Protein 5A7V (pdb70)

Foldseek 3Di:
DDDPDPVPFFFADDDPPDFFDWFFPPPQPPLFFFDQPQWDCAQVVRRIFSFAHFFWFQWAWEDDPQWIKIWIWGFTPCDAADLRTATFTWIWIGNVLRHTDTDSYGQAWAHPDPCNQQAPPHIWARWYWFAAPVQKIKIWTWRHHPPATATFIWIDRHSRDIDTLAGQACPEPNRPCNRPRFGAKAWEWEQDPNHIHGDDAPQWTKIWTGWQATWIWTHHPSGHTYTDADPVRHTDGLGGADFAAQQHRIWGFAYHWYQDPVAIKTKTWGFADPVGYHVLAQHGEIAIKIWGAHNNGRSHTDDIRRHGQGGDDDPQQCQDSQGRGYFGWHYWYCHPQKIKTWGGRRSHGIGITIARVVDGDGGDTRSD/DFADDDPPDFFDWFFDPPQPQQFFADQPQWDCAQVVNHIWSFAHFFWFQWAWEDDPQWIKIWIWGWTPCDDAPLRTATFTWIWIGNVLRHIDTDRYGQAWAHPDPCNQQAPPRIWARWYWFAAPVQKIKIWIWRHHPPATATFIWIDRHSRDIDTLAGQACPPPNRPCNRPRFGAKAWEWEQDPLHIHGDDAPQWTKIWTGKQATWIWTHNPSGHTDTDADPVRHTDGLGGADFAAQQHRIWGFAYHWYQDPVAIKTKTWGFADPVGGHPLAFHGEIAIKIWGAHNNGRSHTDDIRRHGQGGDDDDQQCQDSQGRGYFRWHYWYRHPQKIKTWGGRRRHGIGITIAHPVDHDGGDDRSD

CATH classification: 2.115.10.20

InterPro domains:
  IPR007184 Mannoside phosphorylase [PF04041] (64-371)
  IPR007184 Mannoside phosphorylase [PIRSF016202] (10-377)
  IPR007184 Mannoside phosphorylase [PTHR34106] (38-375)
  IPR023296 Glycosyl hydrolase, five-bladed beta-propeller domain superfamily [G3DSA:2.115.10.20] (22-378)
  IPR023296 Glycosyl hydrolase, five-bladed beta-propeller domain superfamily [SSF75005] (51-372)

Structure (mmCIF, N/CA/C/O backbone):
data_5A7V
#
_entry.id   5A7V
#
_cell.length_a   75.767
_cell.length_b   118.110
_cell.length_c   126.586
_cell.angle_alpha   90.00
_cell.angle_beta   90.00
_cell.angle_gamma   90.00
#
_symmetry.space_group_name_H-M   'P 21 2 21'
#
loop_
_entity.id
_entity.type
_entity.pdbx_description
1 polymer 'PUTATIVE GLYCOSIDASE PH117-RELATED'
2 polymer 'PUTATIVE GLYCOSIDASE PH117-RELATED'
3 non-polymer beta-D-mannopyranose
4 non-polymer alpha-D-mannopyranose
5 non-polymer 'SULFATE ION'
6 water water
#
loop_
_atom_site.group_PDB
_atom_site.id
_atom_site.type_symbol
_atom_site.label_atom_id
_atom_site.label_alt_id
_atom_site.label_comp_id
_atom_site.label_asym_id
_atom_site.label_entity_id
_atom_site.label_seq_id
_atom_site.pdbx_PDB_ins_code
_atom_site.Cartn_x
_atom_site.Cartn_y
_atom_site.Cartn_z
_atom_site.occupancy
_atom_site.B_iso_or_equiv
_atom_site.auth_seq_id
_atom_site.auth_comp_id
_atom_site.auth_asym_id
_atom_site.auth_atom_id
_atom_site.pdbx_PDB_model_num
ATOM 1 N N . UNK A 1 21 ? 11.534 -7.621 62.535 1.00 37.63 17 UNK A N 1
ATOM 2 C CA . UNK A 1 21 ? 12.540 -6.898 63.337 1.00 34.29 17 UNK A CA 1
ATOM 3 C C . UNK A 1 21 ? 13.753 -7.842 63.592 1.00 29.53 17 UNK A C 1
ATOM 4 O O . UNK A 1 21 ? 13.591 -8.969 64.052 1.00 29.49 17 UNK A O 1
ATOM 7 N N . ALA A 1 22 ? 14.960 -7.378 63.284 1.00 23.40 18 ALA A N 1
ATOM 8 C CA . ALA A 1 22 ? 16.166 -8.107 63.647 1.00 20.00 18 ALA A CA 1
ATOM 9 C C . ALA A 1 22 ? 16.296 -8.240 65.163 1.00 16.43 18 ALA A C 1
ATOM 10 O O . ALA A 1 22 ? 15.781 -7.417 65.932 1.00 17.93 18 ALA A O 1
ATOM 12 N N . SER A 1 23 ? 16.982 -9.305 65.577 1.00 16.28 19 SER A N 1
ATOM 13 C CA . SER A 1 23 ? 17.209 -9.605 67.001 1.00 16.20 19 SER A CA 1
ATOM 14 C C . SER A 1 23 ? 18.661 -9.477 67.438 1.00 14.70 19 SER A C 1
ATOM 15 O O . SER A 1 23 ? 18.943 -9.535 68.650 1.00 15.35 19 SER A O 1
ATOM 18 N N . GLY A 1 24 ? 19.585 -9.339 66.486 1.00 13.81 20 GLY A N 1
ATOM 19 C CA . GLY A 1 24 ? 20.999 -9.107 66.817 1.00 14.91 20 GLY A CA 1
ATOM 20 C C . GLY A 1 24 ? 21.677 -10.324 67.408 1.00 13.80 20 GLY A C 1
ATOM 21 O O . GLY A 1 24 ? 22.550 -10.169 68.266 1.00 13.70 20 GLY A O 1
ATOM 22 N N . GLN A 1 25 ? 21.359 -11.522 66.912 1.00 13.19 21 GLN A N 1
ATOM 23 C CA . GLN A 1 25 ? 21.969 -12.758 67.442 1.00 12.68 21 GLN A CA 1
ATOM 24 C C . GLN A 1 25 ? 23.360 -12.967 66.849 1.00 12.28 21 GLN A C 1
ATOM 25 O O . GLN A 1 25 ? 23.518 -12.949 65.629 1.00 12.72 21 GLN A O 1
ATOM 31 N N . PRO A 1 26 ? 24.365 -13.249 67.696 1.00 11.64 22 PRO A N 1
ATOM 32 C CA . PRO A 1 26 ? 25.707 -13.474 67.140 1.00 12.47 22 PRO A CA 1
ATOM 33 C C . PRO A 1 26 ? 25.797 -14.531 66.081 1.00 12.14 22 PRO A C 1
ATOM 34 O O . PRO A 1 26 ? 26.552 -14.396 65.105 1.00 12.89 22 PRO A O 1
ATOM 38 N N . SER A 1 27 ? 25.055 -15.632 66.257 1.00 11.76 23 SER A N 1
ATOM 39 C CA . SER A 1 27 ? 25.212 -16.755 65.331 1.00 13.65 23 SER A CA 1
ATOM 40 C C . SER A 1 27 ? 24.569 -16.480 63.962 1.00 13.61 23 SER A C 1
ATOM 41 O O . SER A 1 27 ? 24.750 -17.267 63.019 1.00 17.49 23 SER A O 1
ATOM 44 N N . ASN A 1 28 ? 23.848 -15.351 63.835 1.00 12.28 24 ASN A N 1
ATOM 45 C CA . ASN A 1 28 ? 23.369 -14.893 62.538 1.00 13.62 24 ASN A CA 1
ATOM 46 C C . ASN A 1 28 ? 24.158 -13.729 61.951 1.00 12.89 24 ASN A C 1
ATOM 47 O O . ASN A 1 28 ? 23.793 -13.202 60.903 1.00 15.02 24 ASN A O 1
ATOM 52 N N . ASP A 1 29 ? 25.293 -13.380 62.572 1.00 11.76 25 ASP A N 1
ATOM 53 C CA . ASP A 1 29 ? 26.036 -12.204 62.161 1.00 11.90 25 ASP A CA 1
ATOM 54 C C . ASP A 1 29 ? 26.854 -12.433 60.866 1.00 11.96 25 ASP A C 1
ATOM 55 O O . ASP A 1 29 ? 26.892 -13.545 60.310 1.00 12.60 25 ASP A O 1
ATOM 60 N N . LYS A 1 30 ? 27.438 -11.356 60.383 1.00 11.33 26 LYS A N 1
ATOM 61 C CA . LYS A 1 30 ? 28.069 -11.341 59.058 1.00 12.23 26 LYS A CA 1
ATOM 62 C C . LYS A 1 30 ? 29.604 -11.435 59.136 1.00 11.57 26 LYS A C 1
ATOM 63 O O . LYS A 1 30 ? 30.315 -10.977 58.238 1.00 11.80 26 LYS A O 1
ATOM 69 N N . LYS A 1 31 ? 30.108 -12.126 60.165 1.00 11.34 27 LYS A N 1
ATOM 70 C CA . LYS A 1 31 ? 31.572 -12.307 60.285 1.00 11.04 27 LYS A CA 1
ATOM 71 C C . LYS A 1 31 ? 32.133 -13.014 59.056 1.00 11.69 27 LYS A C 1
ATOM 72 O O . LYS A 1 31 ? 31.520 -13.893 58.459 1.00 13.26 27 LYS A O 1
ATOM 78 N N . ASN A 1 32 ? 33.375 -12.643 58.738 1.00 10.94 28 ASN A N 1
ATOM 79 C CA . ASN A 1 32 ? 34.145 -13.199 57.619 1.00 11.75 28 ASN A CA 1
ATOM 80 C C . ASN A 1 32 ? 35.497 -13.641 58.166 1.00 11.07 28 ASN A C 1
ATOM 81 O O . ASN A 1 32 ? 36.479 -12.902 58.104 1.00 12.76 28 ASN A O 1
ATOM 86 N N . VAL A 1 33 ? 35.557 -14.856 58.680 1.00 12.51 29 VAL A N 1
ATOM 87 C CA . VAL A 1 33 ? 36.761 -15.333 59.396 1.00 14.26 29 VAL A CA 1
ATOM 88 C C . VAL A 1 33 ? 37.841 -15.748 58.403 1.00 12.79 29 VAL A C 1
ATOM 89 O O . VAL A 1 33 ? 37.549 -16.374 57.395 1.00 14.95 29 VAL A O 1
ATOM 93 N N . LEU A 1 34 ? 39.081 -15.340 58.684 1.00 12.85 30 LEU A N 1
ATOM 94 C CA . LEU A 1 34 ? 40.239 -15.659 57.840 1.00 11.73 30 LEU A CA 1
ATOM 95 C C . LEU A 1 34 ? 40.978 -16.882 58.328 1.00 12.21 30 LEU A C 1
ATOM 96 O O . LEU A 1 34 ? 41.063 -17.101 59.533 1.00 15.49 30 LEU A O 1
ATOM 101 N N . PRO A 1 35 ? 41.555 -17.668 57.399 1.00 12.87 31 PRO A N 1
ATOM 102 C CA . PRO A 1 35 ? 42.503 -18.707 57.868 1.00 12.94 31 PRO A CA 1
ATOM 103 C C . PRO A 1 35 ? 43.776 -18.053 58.445 1.00 12.09 31 PRO A C 1
ATOM 104 O O . PRO A 1 35 ? 44.054 -16.850 58.178 1.00 13.12 31 PRO A O 1
ATOM 108 N N . ASP A 1 36 ? 44.539 -18.851 59.201 1.00 13.91 32 ASP A N 1
ATOM 109 C CA A ASP A 1 36 ? 45.727 -18.350 59.911 0.50 14.64 32 ASP A CA 1
ATOM 110 C CA B ASP A 1 36 ? 45.723 -18.339 59.908 0.50 13.79 32 ASP A CA 1
ATOM 111 C C . ASP A 1 36 ? 46.806 -17.763 58.979 1.00 12.85 32 ASP A C 1
ATOM 112 O O . ASP A 1 36 ? 47.618 -16.935 59.410 1.00 14.62 32 ASP A O 1
ATOM 121 N N . TRP A 1 37 ? 46.842 -18.226 57.733 1.00 11.22 33 TRP A N 1
ATOM 122 C CA . TRP A 1 37 ? 47.903 -17.835 56.764 1.00 10.89 33 TRP A CA 1
ATOM 123 C C . TRP A 1 37 ? 47.649 -16.522 56.043 1.00 10.21 33 TRP A C 1
ATOM 124 O O . TRP A 1 37 ? 48.522 -15.974 55.396 1.00 11.43 33 TRP A O 1
ATOM 135 N N . ALA A 1 38 ? 46.388 -16.041 56.116 1.00 10.15 34 ALA A N 1
ATOM 136 C CA . ALA A 1 38 ? 45.969 -14.895 55.321 1.00 9.94 34 ALA A CA 1
ATOM 137 C C . ALA A 1 38 ? 46.233 -13.549 55.999 1.00 9.30 34 ALA A C 1
ATOM 138 O O . ALA A 1 38 ? 46.131 -13.400 57.209 1.00 11.40 34 ALA A O 1
ATOM 140 N N . PHE A 1 39 ? 46.582 -12.576 55.185 1.00 8.80 35 PHE A N 1
ATOM 141 C CA . PHE A 1 39 ? 46.752 -11.194 55.678 1.00 9.21 35 PHE A CA 1
ATOM 142 C C . PHE A 1 39 ? 45.403 -10.536 55.957 1.00 9.74 35 PHE A C 1
ATOM 143 O O . PHE A 1 39 ? 44.474 -10.659 55.178 1.00 11.29 35 PHE A O 1
ATOM 151 N N . GLY A 1 40 ? 45.350 -9.756 57.046 1.00 9.76 36 GLY A N 1
ATOM 152 C CA . GLY A 1 40 ? 44.160 -8.962 57.326 1.00 9.84 36 GLY A CA 1
ATOM 153 C C . GLY A 1 40 ? 43.614 -9.150 58.710 1.00 10.43 36 GLY A C 1
ATOM 154 O O . GLY A 1 40 ? 44.119 -9.959 59.490 1.00 11.75 36 GLY A O 1
ATOM 155 N N . GLY A 1 41 ? 42.536 -8.425 59.037 1.00 10.42 37 GLY A N 1
ATOM 156 C CA . GLY A 1 41 ? 41.881 -7.488 58.119 1.00 9.94 37 GLY A CA 1
ATOM 157 C C . GLY A 1 41 ? 42.619 -6.169 57.909 1.00 9.07 37 GLY A C 1
ATOM 158 O O . GLY A 1 41 ? 43.470 -5.800 58.733 1.00 11.50 37 GLY A O 1
ATOM 159 N N . PHE A 1 42 ? 42.316 -5.518 56.783 1.00 9.84 38 PHE A N 1
ATOM 160 C CA . PHE A 1 42 ? 42.830 -4.195 56.450 1.00 9.82 38 PHE A CA 1
ATOM 161 C C . PHE A 1 42 ? 41.760 -3.148 56.736 1.00 10.60 38 PHE A C 1
ATOM 162 O O . PHE A 1 42 ? 40.721 -3.112 56.045 1.00 12.92 38 PHE A O 1
ATOM 170 N N . GLU A 1 43 ? 42.027 -2.271 57.707 1.00 10.88 39 GLU A N 1
ATOM 171 C CA . GLU A 1 43 ? 41.057 -1.295 58.138 1.00 12.63 39 GLU A CA 1
ATOM 172 C C . GLU A 1 43 ? 41.320 0.041 57.446 1.00 12.31 39 GLU A C 1
ATOM 173 O O . GLU A 1 43 ? 42.438 0.564 57.461 1.00 12.60 39 GLU A O 1
ATOM 179 N N . ARG A 1 44 ? 40.276 0.627 56.862 1.00 12.46 40 ARG A N 1
ATOM 180 C CA . ARG A 1 44 ? 40.339 1.949 56.254 1.00 12.20 40 ARG A CA 1
ATOM 181 C C . ARG A 1 44 ? 40.412 2.987 57.380 1.00 14.00 40 ARG A C 1
ATOM 182 O O . ARG A 1 44 ? 39.551 2.989 58.276 1.00 17.96 40 ARG A O 1
ATOM 190 N N . PRO A 1 45 ? 41.387 3.883 57.346 1.00 17.53 41 PRO A N 1
ATOM 191 C CA . PRO A 1 45 ? 41.412 4.845 58.466 1.00 19.03 41 PRO A CA 1
ATOM 192 C C . PRO A 1 45 ? 40.264 5.846 58.367 1.00 17.81 41 PRO A C 1
ATOM 193 O O . PRO A 1 45 ? 39.940 6.294 57.306 1.00 18.39 41 PRO A O 1
ATOM 197 N N . GLN A 1 46 ? 39.687 6.158 59.510 1.00 20.30 42 GLN A N 1
ATOM 198 C CA . GLN A 1 46 ? 38.471 6.950 59.587 1.00 24.76 42 GLN A CA 1
ATOM 199 C C . GLN A 1 46 ? 38.678 8.242 58.841 1.00 25.44 42 GLN A C 1
ATOM 200 O O . GLN A 1 46 ? 39.626 8.960 59.111 1.00 27.34 42 GLN A O 1
ATOM 206 N N . GLY A 1 47 ? 37.826 8.474 57.846 1.00 31.22 43 GLY A N 1
ATOM 207 C CA . GLY A 1 47 ? 37.867 9.772 57.203 1.00 29.42 43 GLY A CA 1
ATOM 208 C C . GLY A 1 47 ? 38.937 10.008 56.173 1.00 34.24 43 GLY A C 1
ATOM 209 O O . GLY A 1 47 ? 38.914 11.040 55.537 1.00 47.73 43 GLY A O 1
ATOM 210 N N . ALA A 1 48 ? 39.872 9.075 56.007 1.00 29.53 44 ALA A N 1
ATOM 211 C CA . ALA A 1 48 ? 41.065 9.285 55.181 1.00 31.18 44 ALA A CA 1
ATOM 212 C C . ALA A 1 48 ? 40.742 9.171 53.690 1.00 21.08 44 ALA A C 1
ATOM 213 O O . ALA A 1 48 ? 41.189 9.961 52.855 1.00 24.04 44 ALA A O 1
ATOM 215 N N . ASN A 1 49 ? 39.994 8.142 53.339 1.00 14.60 45 ASN A N 1
ATOM 216 C CA . ASN A 1 49 ? 39.841 7.836 51.935 1.00 12.72 45 ASN A CA 1
ATOM 217 C C . ASN A 1 49 ? 38.819 8.713 51.246 1.00 12.83 45 ASN A C 1
ATOM 218 O O . ASN A 1 49 ? 37.820 9.094 51.896 1.00 14.80 45 ASN A O 1
ATOM 223 N N . PRO A 1 50 ? 38.988 8.956 49.947 1.00 13.83 46 PRO A N 1
ATOM 224 C CA . PRO A 1 50 ? 40.145 8.557 49.136 1.00 14.29 46 PRO A CA 1
ATOM 225 C C . PRO A 1 50 ? 41.397 9.390 49.427 1.00 13.81 46 PRO A C 1
ATOM 226 O O . PRO A 1 50 ? 41.300 10.589 49.715 1.00 15.27 46 PRO A O 1
ATOM 230 N N . VAL A 1 51 ? 42.560 8.753 49.354 1.00 12.58 47 VAL A N 1
ATOM 231 C CA . VAL A 1 51 ? 43.795 9.453 49.671 1.00 13.68 47 VAL A CA 1
ATOM 232 C C . VAL A 1 51 ? 44.350 10.197 48.482 1.00 13.33 47 VAL A C 1
ATOM 233 O O . VAL A 1 51 ? 45.110 11.136 48.709 1.00 15.82 47 VAL A O 1
ATOM 237 N N . ILE A 1 52 ? 44.058 9.778 47.247 1.00 12.66 48 ILE A N 1
ATOM 238 C CA . ILE A 1 52 ? 44.470 10.481 46.030 1.00 12.86 48 ILE A CA 1
ATOM 239 C C . ILE A 1 52 ? 43.253 10.586 45.100 1.00 11.85 48 ILE A C 1
ATOM 240 O O . ILE A 1 52 ? 42.661 9.567 44.761 1.00 12.41 48 ILE A O 1
ATOM 245 N N . SER A 1 53 ? 42.918 11.824 44.715 1.00 12.02 49 SER A N 1
ATOM 246 C CA . SER A 1 53 ? 41.827 12.129 43.819 1.00 12.39 49 SER A CA 1
ATOM 247 C C . SER A 1 53 ? 42.344 12.983 42.645 1.00 12.18 49 SER A C 1
ATOM 248 O O . SER A 1 53 ? 43.400 13.641 42.776 1.00 12.87 49 SER A O 1
ATOM 251 N N . PRO A 1 54 ? 41.597 13.040 41.544 1.00 12.19 50 PRO A N 1
ATOM 252 C CA . PRO A 1 54 ? 41.986 13.886 40.428 1.00 12.62 50 PRO A CA 1
ATOM 253 C C . PRO A 1 54 ? 42.169 15.356 40.785 1.00 12.76 50 PRO A C 1
ATOM 254 O O . PRO A 1 54 ? 41.536 15.872 41.735 1.00 15.25 50 PRO A O 1
ATOM 258 N N . ILE A 1 55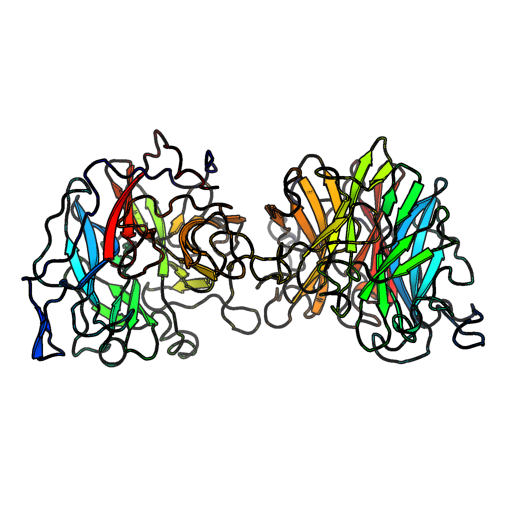 ? 43.060 16.008 40.054 1.00 13.88 51 ILE A N 1
ATOM 259 C CA . ILE A 1 55 ? 43.269 17.464 40.178 1.00 14.51 51 ILE A CA 1
ATOM 260 C C . ILE A 1 55 ? 43.140 18.014 38.770 1.00 14.92 51 ILE A C 1
ATOM 261 O O . ILE A 1 55 ? 43.762 17.559 37.830 1.00 15.11 51 ILE A O 1
ATOM 266 N N . GLU A 1 56 ? 42.307 19.041 38.677 1.00 17.02 52 GLU A N 1
ATOM 267 C CA A GLU A 1 56 ? 41.946 19.605 37.367 0.25 17.66 52 GLU A CA 1
ATOM 268 C CA B GLU A 1 56 ? 41.892 19.696 37.460 0.25 18.51 52 GLU A CA 1
ATOM 269 C CA C GLU A 1 56 ? 41.906 19.658 37.429 0.50 18.95 52 GLU A CA 1
ATOM 270 C C . GLU A 1 56 ? 43.010 20.511 36.772 1.00 18.95 52 GLU A C 1
ATOM 271 O O . GLU A 1 56 ? 43.207 20.463 35.549 1.00 21.81 52 GLU A O 1
ATOM 287 N N . ASN A 1 57 ? 43.732 21.273 37.594 1.00 17.60 53 ASN A N 1
ATOM 288 C CA . ASN A 1 57 ? 44.592 22.371 37.125 1.00 20.63 53 ASN A CA 1
ATOM 289 C C . ASN A 1 57 ? 46.044 22.036 36.840 1.00 20.14 53 ASN A C 1
ATOM 290 O O . ASN A 1 57 ? 46.755 22.891 36.339 1.00 21.49 53 ASN A O 1
ATOM 295 N N . THR A 1 58 ? 46.465 20.827 37.208 1.00 20.32 54 THR A N 1
ATOM 296 C CA . THR A 1 58 ? 47.864 20.479 37.030 1.00 16.26 54 THR A CA 1
ATOM 297 C C . THR A 1 58 ? 48.098 20.029 35.587 1.00 16.34 54 THR A C 1
ATOM 298 O O . THR A 1 58 ? 47.497 19.068 35.091 1.00 21.57 54 THR A O 1
ATOM 302 N N . LYS A 1 59 ? 48.983 20.703 34.900 1.00 17.95 55 LYS A N 1
ATOM 303 C CA . LYS A 1 59 ? 49.234 20.416 33.497 1.00 16.60 55 LYS A CA 1
ATOM 304 C C . LYS A 1 59 ? 50.650 19.836 33.340 1.00 16.59 55 LYS A C 1
ATOM 305 O O . LYS A 1 59 ? 51.533 20.078 34.162 1.00 21.98 55 LYS A O 1
ATOM 311 N N . PHE A 1 60 ? 50.814 19.107 32.255 1.00 15.01 56 PHE A N 1
ATOM 312 C CA . PHE A 1 60 ? 52.047 18.435 31.853 1.00 17.06 56 PHE A CA 1
ATOM 313 C C . PHE A 1 60 ? 52.251 18.696 30.389 1.00 15.70 56 PHE A C 1
ATOM 314 O O . PHE A 1 60 ? 51.321 18.484 29.614 1.00 15.81 56 PHE A O 1
ATOM 322 N N . TYR A 1 61 ? 53.478 19.065 29.969 1.00 14.25 57 TYR A N 1
ATOM 323 C CA . TYR A 1 61 ? 53.778 19.113 28.531 1.00 13.35 57 TYR A CA 1
ATOM 324 C C . TYR A 1 61 ? 54.043 17.695 28.052 1.00 13.35 57 TYR A C 1
ATOM 325 O O . TYR A 1 61 ? 55.087 17.100 28.370 1.00 13.58 57 TYR A O 1
ATOM 334 N N . CYS A 1 62 ? 53.107 17.130 27.317 1.00 12.38 58 CYS A N 1
ATOM 335 C CA . CYS A 1 62 ? 53.184 15.747 26.899 1.00 12.32 58 CYS A CA 1
ATOM 336 C C . CYS A 1 62 ? 54.157 15.703 25.715 1.00 12.91 58 CYS A C 1
ATOM 337 O O . CYS A 1 62 ? 53.950 16.354 24.680 1.00 14.53 58 CYS A O 1
ATOM 340 N N . PRO A 1 63 ? 55.222 14.878 25.831 1.00 12.73 59 PRO A N 1
ATOM 341 C CA . PRO A 1 63 ? 56.191 14.827 24.733 1.00 13.55 59 PRO A CA 1
ATOM 342 C C . PRO A 1 63 ? 55.692 14.122 23.495 1.00 15.28 59 PRO A C 1
ATOM 343 O O . PRO A 1 63 ? 56.310 14.255 22.435 1.00 17.35 59 PRO A O 1
ATOM 347 N N . MET A 1 64 ? 54.579 13.379 23.624 1.00 16.10 60 MET A N 1
ATOM 348 C CA . MET A 1 64 ? 53.905 12.829 22.449 1.00 18.99 60 MET A CA 1
ATOM 349 C C . MET A 1 64 ? 53.010 13.797 21.723 1.00 20.49 60 MET A C 1
ATOM 350 O O . MET A 1 64 ? 53.090 13.909 20.491 1.00 29.48 60 MET A O 1
ATOM 355 N N . THR A 1 65 ? 52.197 14.501 22.494 1.00 20.10 61 THR A N 1
ATOM 356 C CA . THR A 1 65 ? 51.189 15.437 22.004 1.00 22.02 61 THR A CA 1
ATOM 357 C C . THR A 1 65 ? 51.838 16.783 21.557 1.00 19.98 61 THR A C 1
ATOM 358 O O . THR A 1 65 ? 51.268 17.507 20.733 1.00 20.88 61 THR A O 1
ATOM 362 N N . GLN A 1 66 ? 52.951 17.130 22.225 1.00 18.35 62 GLN A N 1
ATOM 363 C CA . GLN A 1 66 ? 53.589 18.454 22.090 1.00 18.53 62 GLN A CA 1
ATOM 364 C C . GLN A 1 66 ? 52.677 19.581 22.524 1.00 19.40 62 GLN A C 1
ATOM 365 O O . GLN A 1 66 ? 52.601 20.603 21.899 1.00 21.68 62 GLN A O 1
ATOM 371 N N . ASP A 1 67 ? 51.977 19.368 23.624 1.00 20.44 63 ASP A N 1
ATOM 372 C CA A ASP A 1 67 ? 51.152 20.438 24.233 0.50 19.95 63 ASP A CA 1
ATOM 373 C CA B ASP A 1 67 ? 51.211 20.440 24.238 0.50 21.28 63 ASP A CA 1
ATOM 374 C C . ASP A 1 67 ? 50.830 20.023 25.644 1.00 18.23 63 ASP A C 1
ATOM 375 O O . ASP A 1 67 ? 51.090 18.867 26.060 1.00 16.85 63 ASP A O 1
ATOM 384 N N . TYR A 1 68 ? 50.302 20.970 26.385 1.00 18.85 64 TYR A N 1
ATOM 385 C CA . TYR A 1 68 ? 49.961 20.777 27.765 1.00 18.55 64 TYR A CA 1
ATOM 386 C C . TYR A 1 68 ? 48.652 20.009 27.877 1.00 16.91 64 TYR A C 1
ATOM 387 O O . TYR A 1 68 ? 47.654 20.350 27.217 1.00 23.81 64 TYR A O 1
ATOM 396 N N . VAL A 1 69 ? 48.680 18.990 28.725 1.00 15.26 65 VAL A N 1
ATOM 397 C CA . VAL A 1 69 ? 47.507 18.178 29.022 1.00 16.21 65 VAL A CA 1
ATOM 398 C C . VAL A 1 69 ? 47.262 18.161 30.520 1.00 14.30 65 VAL A C 1
ATOM 399 O O . VAL A 1 69 ? 48.210 18.151 31.312 1.00 14.89 65 VAL A O 1
ATOM 403 N N . ALA A 1 70 ? 45.971 18.140 30.909 1.00 14.72 66 ALA A N 1
ATOM 404 C CA . ALA A 1 70 ? 45.592 18.004 32.308 1.00 13.36 66 ALA A CA 1
ATOM 405 C C . ALA A 1 70 ? 45.621 16.497 32.658 1.00 12.99 66 ALA A C 1
ATOM 406 O O . ALA A 1 70 ? 44.609 15.765 32.620 1.00 14.29 66 ALA A O 1
ATOM 408 N N . TRP A 1 71 ? 46.844 16.043 32.939 1.00 12.73 67 TRP A N 1
ATOM 409 C CA . TRP A 1 71 ? 47.175 14.622 32.981 1.00 11.22 67 TRP A CA 1
ATOM 410 C C . TRP A 1 71 ? 46.531 13.808 34.089 1.00 11.24 67 TRP A C 1
ATOM 411 O O . TRP A 1 71 ? 46.523 12.573 34.009 1.00 12.37 67 TRP A O 1
ATOM 422 N N . GLU A 1 72 ? 46.024 14.467 35.125 1.00 12.52 68 GLU A N 1
ATOM 423 C CA . GLU A 1 72 ? 45.368 13.755 36.242 1.00 11.97 68 GLU A CA 1
ATOM 424 C C . GLU A 1 72 ? 43.984 14.315 36.564 1.00 11.29 68 GLU A C 1
ATOM 425 O O . GLU A 1 72 ? 43.517 14.243 37.712 1.00 12.37 68 GLU A O 1
ATOM 431 N N . SER A 1 73 ? 43.346 14.836 35.521 1.00 12.62 69 SER A N 1
ATOM 432 C CA . SER A 1 73 ? 42.113 15.543 35.702 1.00 12.76 69 SER A CA 1
ATOM 433 C C . SER A 1 73 ? 40.883 14.639 35.694 1.00 12.86 69 SER A C 1
ATOM 434 O O . SER A 1 73 ? 39.818 15.064 36.185 1.00 14.18 69 SER A O 1
ATOM 437 N N . ASN A 1 74 ? 40.990 13.432 35.154 1.00 12.00 70 ASN A N 1
ATOM 438 C CA . ASN A 1 74 ? 39.800 12.568 35.020 1.00 12.07 70 ASN A CA 1
ATOM 439 C C . ASN A 1 74 ? 39.665 11.596 36.182 1.00 12.46 70 ASN A C 1
ATOM 440 O O . ASN A 1 74 ? 38.668 11.587 36.873 1.00 13.50 70 ASN A O 1
ATOM 445 N N . ASP A 1 75 ? 40.721 10.794 36.428 1.00 12.38 71 ASP A N 1
ATOM 446 C CA . ASP A 1 75 ? 40.659 9.671 37.346 1.00 11.09 71 ASP A CA 1
ATOM 447 C C . ASP A 1 75 ? 42.079 9.352 37.813 1.00 10.52 71 ASP A C 1
ATOM 448 O O . ASP A 1 75 ? 43.013 9.452 37.015 1.00 12.34 71 ASP A O 1
ATOM 453 N N . THR A 1 76 ? 42.225 9.021 39.098 1.00 9.95 72 THR A N 1
ATOM 454 C CA . THR A 1 76 ? 43.529 8.662 39.669 1.00 9.92 72 THR A CA 1
ATOM 455 C C . THR A 1 76 ? 43.316 7.371 40.476 1.00 10.33 72 THR A C 1
ATOM 456 O O . THR A 1 76 ? 42.537 7.356 41.446 1.00 10.59 72 THR A O 1
ATOM 460 N N . PHE A 1 77 ? 43.950 6.263 40.088 1.00 9.14 73 PHE A N 1
ATOM 461 C CA . PHE A 1 77 ? 43.542 4.942 40.594 1.00 9.51 73 PHE A CA 1
ATOM 462 C C . PHE A 1 77 ? 44.723 3.973 40.502 1.00 9.13 73 PHE A C 1
ATOM 463 O O . PHE A 1 77 ? 45.878 4.406 40.483 1.00 10.18 73 PHE A O 1
ATOM 471 N N . ASN A 1 78 ? 44.430 2.682 40.568 1.00 9.15 74 ASN A N 1
ATOM 472 C CA . ASN A 1 78 ? 45.347 1.535 40.361 1.00 8.94 74 ASN A CA 1
ATOM 473 C C . ASN A 1 78 ? 46.830 1.852 40.580 1.00 8.33 74 ASN A C 1
ATOM 474 O O . ASN A 1 78 ? 47.555 2.082 39.612 1.00 10.39 74 ASN A O 1
ATOM 479 N N . PRO A 1 79 ? 47.206 1.860 41.866 1.00 8.83 75 PRO A N 1
ATOM 480 C CA . PRO A 1 79 ? 48.528 2.373 42.257 1.00 9.64 75 PRO A CA 1
ATOM 481 C C . PRO A 1 79 ? 49.544 1.293 42.578 1.00 9.53 75 PRO A C 1
ATOM 482 O O . PRO A 1 79 ? 49.208 0.210 43.066 1.00 10.80 75 PRO A O 1
ATOM 486 N N . ALA A 1 80 ? 50.829 1.602 42.333 1.00 9.59 76 ALA A N 1
ATOM 487 C CA . ALA A 1 80 ? 51.944 0.855 42.937 1.00 8.40 76 ALA A CA 1
ATOM 488 C C . ALA A 1 80 ? 52.310 1.541 44.242 1.00 9.56 76 ALA A C 1
ATOM 489 O O . ALA A 1 80 ? 52.070 2.741 44.408 1.00 10.23 76 ALA A O 1
ATOM 491 N N . ALA A 1 81 ? 52.973 0.807 45.134 1.00 9.21 77 ALA A N 1
ATOM 492 C CA . ALA A 1 81 ? 53.440 1.366 46.380 1.00 9.69 77 ALA A CA 1
ATOM 493 C C . ALA A 1 81 ? 54.730 0.695 46.763 1.00 10.21 77 ALA A C 1
ATOM 494 O O . ALA A 1 81 ? 54.899 -0.500 46.574 1.00 10.81 77 ALA A O 1
ATOM 496 N N . THR A 1 82 ? 55.635 1.481 47.334 1.00 9.83 78 THR A N 1
ATOM 497 C CA . THR A 1 82 ? 56.930 0.957 47.802 1.00 10.24 78 THR A CA 1
ATOM 498 C C . THR A 1 82 ? 57.462 1.806 48.945 1.00 10.84 78 THR A C 1
ATOM 499 O O . THR A 1 82 ? 56.876 2.813 49.317 1.00 12.69 78 THR A O 1
ATOM 503 N N . LEU A 1 83 ? 58.644 1.412 49.430 1.00 11.63 79 LEU A N 1
ATOM 504 C CA . LEU A 1 83 ? 59.409 2.126 50.448 1.00 12.43 79 LEU A CA 1
ATOM 505 C C . LEU A 1 83 ? 60.625 2.750 49.782 1.00 13.22 79 LEU A C 1
ATOM 506 O O . LEU A 1 83 ? 61.358 2.058 49.058 1.00 13.61 79 LEU A O 1
ATOM 511 N N . HIS A 1 84 ? 60.847 4.034 50.063 1.00 13.79 80 HIS A N 1
ATOM 512 C CA . HIS A 1 84 ? 62.064 4.715 49.576 1.00 15.13 80 HIS A CA 1
ATOM 513 C C . HIS A 1 84 ? 62.456 5.806 50.544 1.00 16.13 80 HIS A C 1
ATOM 514 O O . HIS A 1 84 ? 61.650 6.646 50.928 1.00 15.43 80 HIS A O 1
ATOM 521 N N . ASP A 1 85 ? 63.724 5.761 50.943 1.00 18.50 81 ASP A N 1
ATOM 522 C CA . ASP A 1 85 ? 64.304 6.802 51.812 1.00 21.27 81 ASP A CA 1
ATOM 523 C C . ASP A 1 85 ? 63.396 7.041 53.067 1.00 18.05 81 ASP A C 1
ATOM 524 O O . ASP A 1 85 ? 63.152 8.174 53.493 1.00 19.51 81 ASP A O 1
ATOM 529 N N . GLY A 1 86 ? 62.882 5.948 53.636 1.00 16.14 82 GLY A N 1
ATOM 530 C CA . GLY A 1 86 ? 62.180 6.047 54.908 1.00 16.37 82 GLY A CA 1
ATOM 531 C C . GLY A 1 86 ? 60.710 6.485 54.779 1.00 16.43 82 GLY A C 1
ATOM 532 O O . GLY A 1 86 ? 60.087 6.750 55.821 1.00 18.18 82 GLY A O 1
ATOM 533 N N . LYS A 1 87 ? 60.203 6.607 53.553 1.00 14.77 83 LYS A N 1
ATOM 534 C CA . LYS A 1 87 ? 58.823 7.019 53.315 1.00 15.14 83 LYS A CA 1
ATOM 535 C C . LYS A 1 87 ? 58.102 6.027 52.431 1.00 13.85 83 LYS A C 1
ATOM 536 O O . LYS A 1 87 ? 58.716 5.293 51.644 1.00 13.88 83 LYS A O 1
ATOM 542 N N . ILE A 1 88 ? 56.764 6.061 52.515 1.00 13.59 84 ILE A N 1
ATOM 543 C CA . ILE A 1 88 ? 55.926 5.369 51.539 1.00 12.13 84 ILE A CA 1
ATOM 544 C C . ILE A 1 88 ? 55.856 6.227 50.284 1.00 12.09 84 ILE A C 1
ATOM 545 O O . ILE A 1 88 ? 55.614 7.435 50.372 1.00 13.70 84 ILE A O 1
ATOM 550 N N . VAL A 1 89 ? 56.076 5.596 49.135 1.00 11.29 85 VAL A N 1
ATOM 551 C CA . VAL A 1 89 ? 55.963 6.218 47.833 1.00 12.44 85 VAL A CA 1
ATOM 552 C C . VAL A 1 89 ? 54.893 5.476 47.043 1.00 11.84 85 VAL A C 1
ATOM 553 O O . VAL A 1 89 ? 54.937 4.242 46.932 1.00 11.91 85 VAL A O 1
ATOM 557 N N . VAL A 1 90 ? 53.959 6.237 46.482 1.00 11.03 86 VAL A N 1
ATOM 558 C CA . VAL A 1 90 ? 52.933 5.700 45.624 1.00 10.44 86 VAL A CA 1
ATOM 559 C C . VAL A 1 90 ? 53.117 6.255 44.211 1.00 10.69 86 VAL A C 1
ATOM 560 O O . VAL A 1 90 ? 53.309 7.481 44.023 1.00 12.29 86 VAL A O 1
ATOM 564 N N . LEU A 1 91 ? 53.036 5.368 43.219 1.00 9.85 87 LEU A N 1
ATOM 565 C CA . LEU A 1 91 ? 52.924 5.744 41.801 1.00 10.67 87 LEU A CA 1
ATOM 566 C C . LEU A 1 91 ? 51.503 5.391 41.359 1.00 9.62 87 LEU A C 1
ATOM 567 O O . LEU A 1 91 ? 51.149 4.221 41.314 1.00 10.72 87 LEU A O 1
ATOM 572 N N . TYR A 1 92 ? 50.720 6.423 41.098 1.00 10.08 88 TYR A N 1
ATOM 573 C CA . TYR A 1 92 ? 49.285 6.247 40.816 1.00 10.04 88 TYR A CA 1
ATOM 574 C C . TYR A 1 92 ? 48.998 6.356 39.325 1.00 9.43 88 TYR A C 1
ATOM 575 O O . TYR A 1 92 ? 49.555 7.208 38.614 1.00 10.78 88 TYR A O 1
ATOM 584 N N . ARG A 1 93 ? 48.091 5.498 38.840 1.00 9.05 89 ARG A N 1
ATOM 585 C CA . ARG A 1 93 ? 47.615 5.600 37.464 1.00 9.30 89 ARG A CA 1
ATOM 586 C C . ARG A 1 93 ? 46.737 6.852 37.340 1.00 8.93 89 ARG A C 1
ATOM 587 O O . ARG A 1 93 ? 45.722 6.929 38.013 1.00 11.63 89 ARG A O 1
ATOM 595 N N . ALA A 1 94 ? 47.060 7.739 36.427 1.00 9.89 90 ALA A N 1
ATOM 596 C CA . ALA A 1 94 ? 46.326 8.966 36.210 1.00 9.70 90 ALA A CA 1
ATOM 597 C C . ALA A 1 94 ? 45.896 9.046 34.773 1.00 9.88 90 ALA A C 1
ATOM 598 O O . ALA A 1 94 ? 46.659 8.757 33.842 1.00 11.26 90 ALA A O 1
ATOM 600 N N . GLU A 1 95 ? 44.616 9.405 34.569 1.00 10.24 91 GLU A N 1
ATOM 601 C CA . GLU A 1 95 ? 44.044 9.568 33.240 1.00 10.61 91 GLU A CA 1
ATOM 602 C C . GLU A 1 95 ? 43.622 11.005 32.970 1.00 11.58 91 GLU A C 1
ATOM 603 O O . GLU A 1 95 ? 43.078 11.683 33.873 1.00 12.37 91 GLU A O 1
ATOM 609 N N . ASP A 1 96 ? 43.909 11.433 31.732 1.00 11.75 92 ASP A N 1
ATOM 610 C CA . ASP A 1 96 ? 43.500 12.740 31.187 1.00 13.25 92 ASP A CA 1
ATOM 611 C C . ASP A 1 96 ? 42.102 12.642 30.556 1.00 15.00 92 ASP A C 1
ATOM 612 O O . ASP A 1 96 ? 41.416 11.604 30.710 1.00 13.83 92 ASP A O 1
ATOM 617 N N . LYS A 1 97 ? 41.692 13.701 29.864 1.00 15.99 93 LYS A N 1
ATOM 618 C CA . LYS A 1 97 ? 40.348 13.774 29.246 1.00 15.82 93 LYS A CA 1
ATOM 619 C C . LYS A 1 97 ? 40.410 13.607 27.708 1.00 17.96 93 LYS A C 1
ATOM 620 O O . LYS A 1 97 ? 39.548 14.131 26.965 1.00 19.73 93 LYS A O 1
ATOM 626 N N . SER A 1 98 ? 41.388 12.788 27.266 1.00 16.24 94 SER A N 1
ATOM 627 C CA . SER A 1 98 ? 41.602 12.604 25.832 1.00 15.90 94 SER A CA 1
ATOM 628 C C . SER A 1 98 ? 40.662 11.613 25.166 1.00 16.73 94 SER A C 1
ATOM 629 O O . SER A 1 98 ? 40.683 11.448 23.918 1.00 20.72 94 SER A O 1
ATOM 632 N N . GLY A 1 99 ? 39.804 10.987 25.976 1.00 15.21 95 GLY A N 1
ATOM 633 C CA . GLY A 1 99 ? 38.734 10.156 25.429 1.00 16.14 95 GLY A CA 1
ATOM 634 C C . GLY A 1 99 ? 37.730 9.856 26.519 1.00 16.67 95 GLY A C 1
ATOM 635 O O . GLY A 1 99 ? 37.943 10.200 27.659 1.00 16.07 95 GLY A O 1
ATOM 636 N N . VAL A 1 100 ? 36.616 9.248 26.139 1.00 15.70 96 VAL A N 1
ATOM 637 C CA . VAL A 1 100 ? 35.489 9.021 27.087 1.00 15.70 96 VAL A CA 1
ATOM 638 C C . VAL A 1 100 ? 35.451 7.638 27.792 1.00 15.48 96 VAL A C 1
ATOM 639 O O . VAL A 1 100 ? 35.427 7.530 29.044 1.00 18.03 96 VAL A O 1
ATOM 643 N N . GLY A 1 101 ? 35.412 6.612 26.988 1.00 16.30 97 GLY A N 1
ATOM 644 C CA . GLY A 1 101 ? 35.251 5.257 27.523 1.00 14.98 97 GLY A CA 1
ATOM 645 C C . GLY A 1 101 ? 36.448 4.690 28.258 1.00 12.21 97 GLY A C 1
ATOM 646 O O . GLY A 1 101 ? 37.577 5.230 28.271 1.00 13.43 97 GLY A O 1
ATOM 647 N N . ILE A 1 102 ? 36.218 3.555 28.884 1.00 13.12 98 ILE A N 1
ATOM 648 C CA . ILE A 1 102 ? 37.254 2.836 29.616 1.00 13.17 98 ILE A CA 1
ATOM 649 C C . ILE A 1 102 ? 38.334 2.399 28.641 1.00 12.01 98 ILE A C 1
ATOM 650 O O . ILE A 1 102 ? 38.073 1.842 27.584 1.00 14.49 98 ILE A O 1
ATOM 655 N N . GLY A 1 103 ? 39.595 2.746 28.979 1.00 11.29 99 GLY A N 1
ATOM 656 C CA . GLY A 1 103 ? 40.715 2.472 28.105 1.00 11.88 99 GLY A CA 1
ATOM 657 C C . GLY A 1 103 ? 40.910 3.418 26.938 1.00 11.78 99 GLY A C 1
ATOM 658 O O . GLY A 1 103 ? 41.787 3.201 26.081 1.00 12.96 99 GLY A O 1
ATOM 659 N N . HIS A 1 104 ? 40.107 4.489 26.878 1.00 11.24 100 HIS A N 1
ATOM 660 C CA . HIS A 1 104 ? 40.176 5.454 25.785 1.00 12.48 100 HIS A CA 1
ATOM 661 C C . HIS A 1 104 ? 40.870 6.742 26.150 1.00 13.38 100 HIS A C 1
ATOM 662 O O . HIS A 1 104 ? 40.874 7.679 25.340 1.00 15.55 100 HIS A O 1
ATOM 669 N N . ARG A 1 105 ? 41.472 6.804 27.338 1.00 11.90 101 ARG A N 1
ATOM 670 C CA . ARG A 1 105 ? 42.264 7.973 27.735 1.00 12.90 101 ARG A CA 1
ATOM 671 C C . ARG A 1 105 ? 43.753 7.633 27.585 1.00 12.71 101 ARG A C 1
ATOM 672 O O . ARG A 1 105 ? 44.109 6.565 27.066 1.00 14.66 101 ARG A O 1
ATOM 680 N N . THR A 1 106 ? 44.613 8.528 28.028 1.00 12.49 102 THR A N 1
ATOM 681 C CA . THR A 1 106 ? 46.058 8.195 28.142 1.00 11.06 102 THR A CA 1
ATOM 682 C C . THR A 1 106 ? 46.393 8.116 29.635 1.00 10.77 102 THR A C 1
ATOM 683 O O . THR A 1 106 ? 46.091 9.066 30.411 1.00 11.89 102 THR A O 1
ATOM 687 N N . SER A 1 107 ? 47.004 6.999 30.038 1.00 9.62 103 SER A N 1
ATOM 688 C CA . SER A 1 107 ? 47.446 6.779 31.401 1.00 9.93 103 SER A CA 1
ATOM 689 C C . SER A 1 107 ? 48.933 7.163 31.547 1.00 9.45 103 SER A C 1
ATOM 690 O O . SER A 1 107 ? 49.785 6.786 30.728 1.00 11.22 103 SER A O 1
ATOM 693 N N . ARG A 1 108 ? 49.203 7.875 32.620 1.00 9.73 104 ARG A N 1
ATOM 694 C CA . ARG A 1 108 ? 50.549 8.299 33.013 1.00 9.68 104 ARG A CA 1
ATOM 695 C C . ARG A 1 108 ? 50.627 8.125 34.528 1.00 9.86 104 ARG A C 1
ATOM 696 O O . ARG A 1 108 ? 49.611 8.207 35.222 1.00 11.81 104 ARG A O 1
ATOM 704 N N . LEU A 1 109 ? 51.839 7.904 35.071 1.00 9.47 105 LEU A N 1
ATOM 705 C CA . LEU A 1 109 ? 51.972 7.645 36.489 1.00 9.22 105 LEU A CA 1
ATOM 706 C C . LEU A 1 109 ? 52.379 8.875 37.283 1.00 9.95 105 LEU A C 1
ATOM 707 O O . LEU A 1 109 ? 53.426 9.493 37.011 1.00 11.61 105 LEU A O 1
ATOM 712 N N . GLY A 1 110 ? 51.581 9.216 38.281 1.00 10.66 106 GLY A N 1
ATOM 713 C CA . GLY A 1 110 ? 51.898 10.247 39.250 1.00 12.16 106 GLY A CA 1
ATOM 714 C C . GLY A 1 110 ? 52.791 9.698 40.358 1.00 11.08 106 GLY A C 1
ATOM 715 O O . GLY A 1 110 ? 52.886 8.484 40.526 1.00 13.49 106 GLY A O 1
ATOM 716 N N . TYR A 1 111 ? 53.399 10.610 41.114 1.00 12.57 107 TYR A N 1
ATOM 717 C CA . TYR A 1 111 ? 54.349 10.275 42.186 1.00 11.91 107 TYR A CA 1
ATOM 718 C C . TYR A 1 111 ? 53.937 11.010 43.461 1.00 12.13 107 TYR A C 1
ATOM 719 O O . TYR A 1 111 ? 53.727 12.241 43.439 1.00 13.77 107 TYR A O 1
ATOM 728 N N . ALA A 1 112 ? 53.836 10.298 44.560 1.00 12.09 108 ALA A N 1
ATOM 729 C CA . ALA A 1 112 ? 53.443 10.905 45.831 1.00 13.24 108 ALA A CA 1
ATOM 730 C C . ALA A 1 112 ? 54.195 10.221 46.983 1.00 12.65 108 ALA A C 1
ATOM 731 O O . ALA A 1 112 ? 54.403 9.016 46.955 1.00 13.34 108 ALA A O 1
ATOM 733 N N . THR A 1 113 ? 54.527 11.000 48.008 1.00 13.35 109 THR A N 1
ATOM 734 C CA A THR A 1 113 ? 55.263 10.491 49.146 0.50 12.79 109 THR A CA 1
ATOM 735 C CA B THR A 1 113 ? 55.307 10.553 49.139 0.50 12.83 109 THR A CA 1
ATOM 736 C C . THR A 1 113 ? 54.532 10.789 50.443 1.00 13.24 109 THR A C 1
ATOM 737 O O . THR A 1 113 ? 53.844 11.820 50.575 1.00 14.69 109 THR A O 1
ATOM 744 N N . SER A 1 114 ? 54.706 9.912 51.421 1.00 13.26 110 SER A N 1
ATOM 745 C CA . SER A 1 114 ? 54.016 10.069 52.722 1.00 13.62 110 SER A CA 1
ATOM 746 C C . SER A 1 114 ? 54.841 9.455 53.867 1.00 13.72 110 SER A C 1
ATOM 747 O O . SER A 1 114 ? 55.479 8.405 53.664 1.00 16.55 110 SER A O 1
ATOM 750 N N . SER A 1 115 ? 54.834 10.102 55.032 1.00 14.81 111 SER A N 1
ATOM 751 C CA A SER A 1 115 ? 55.432 9.531 56.252 0.50 16.91 111 SER A CA 1
ATOM 752 C CA B SER A 1 115 ? 55.449 9.534 56.238 0.50 16.76 111 SER A CA 1
ATOM 753 C C . SER A 1 115 ? 54.433 8.768 57.105 1.00 17.47 111 SER A C 1
ATOM 754 O O . SER A 1 115 ? 54.826 8.073 58.024 1.00 20.11 111 SER A O 1
ATOM 759 N N . ASP A 1 116 ? 53.121 8.925 56.839 1.00 17.31 112 ASP A N 1
ATOM 760 C CA . ASP A 1 116 ? 52.090 8.190 57.614 1.00 17.17 112 ASP A CA 1
ATOM 761 C C . ASP A 1 116 ? 51.208 7.274 56.759 1.00 16.35 112 ASP A C 1
ATOM 762 O O . ASP A 1 116 ? 50.294 6.600 57.306 1.00 18.63 112 ASP A O 1
ATOM 767 N N . GLY A 1 117 ? 51.487 7.208 55.446 1.00 16.15 113 GLY A N 1
ATOM 768 C CA . GLY A 1 117 ? 50.690 6.378 54.540 1.00 15.95 113 GLY A CA 1
ATOM 769 C C . GLY A 1 117 ? 49.318 6.910 54.152 1.00 16.23 113 GLY A C 1
ATOM 770 O O . GLY A 1 117 ? 48.632 6.272 53.351 1.00 16.02 113 GLY A O 1
ATOM 771 N N . ILE A 1 118 ? 48.972 8.096 54.710 1.00 18.28 114 ILE A N 1
ATOM 772 C CA . ILE A 1 118 ? 47.605 8.631 54.544 1.00 16.68 114 ILE A CA 1
ATOM 773 C C . ILE A 1 118 ? 47.649 10.007 53.867 1.00 16.51 114 ILE A C 1
ATOM 774 O O . ILE A 1 118 ? 46.921 10.247 52.875 1.00 18.24 114 ILE A O 1
ATOM 779 N N . HIS A 1 119 ? 48.518 10.888 54.365 1.00 16.70 115 HIS A N 1
ATOM 780 C CA . HIS A 1 119 ? 48.681 12.242 53.828 1.00 16.64 115 HIS A CA 1
ATOM 781 C C . HIS A 1 119 ? 49.866 12.268 52.901 1.00 15.88 115 HIS A C 1
ATOM 782 O O . HIS A 1 119 ? 50.983 11.901 53.290 1.00 18.34 115 HIS A O 1
ATOM 789 N N . PHE A 1 120 ? 49.630 12.673 51.676 1.00 16.54 116 PHE A N 1
ATOM 790 C CA . PHE A 1 120 ? 50.647 12.614 50.626 1.00 15.42 116 PHE A CA 1
ATOM 791 C C . PHE A 1 120 ? 51.058 13.978 50.095 1.00 16.06 116 PHE A C 1
ATOM 792 O O . PHE A 1 120 ? 50.224 14.880 49.991 1.00 19.76 116 PHE A O 1
ATOM 800 N N . LYS A 1 121 ? 52.331 14.078 49.697 1.00 16.53 117 LYS A N 1
ATOM 801 C CA . LYS A 1 121 ? 52.842 15.225 48.936 1.00 17.02 117 LYS A CA 1
ATOM 802 C C . LYS A 1 121 ? 53.006 14.735 47.512 1.00 16.01 117 LYS A C 1
ATOM 803 O O . LYS A 1 121 ? 53.806 13.834 47.264 1.00 16.05 117 LYS A O 1
ATOM 809 N N . ARG A 1 122 ? 52.201 15.274 46.602 1.00 15.27 118 ARG A N 1
ATOM 810 C CA . ARG A 1 122 ? 52.187 14.861 45.199 1.00 14.85 118 ARG A CA 1
ATOM 811 C C . ARG A 1 122 ? 53.044 15.763 44.351 1.00 15.02 118 ARG A C 1
ATOM 812 O O . ARG A 1 122 ? 53.024 16.991 44.514 1.00 18.67 118 ARG A O 1
ATOM 820 N N . GLU A 1 123 ? 53.727 15.182 43.381 1.00 15.72 119 GLU A N 1
ATOM 821 C CA . GLU A 1 123 ? 54.371 15.988 42.357 1.00 15.30 119 GLU A CA 1
ATOM 822 C C . GLU A 1 123 ? 53.337 16.467 41.324 1.00 15.16 119 GLU A C 1
ATOM 823 O O . GLU A 1 123 ? 52.328 15.801 41.074 1.00 15.40 119 GLU A O 1
ATOM 829 N N . LYS A 1 124 ? 53.598 17.621 40.734 1.00 15.24 120 LYS A N 1
ATOM 830 C CA . LYS A 1 124 ? 52.618 18.266 39.813 1.00 15.22 120 LYS A CA 1
ATOM 831 C C . LYS A 1 124 ? 52.667 17.777 38.383 1.00 15.34 120 LYS A C 1
ATOM 832 O O . LYS A 1 124 ? 51.764 18.056 37.581 1.00 16.94 120 LYS A O 1
ATOM 838 N N . THR A 1 125 ? 53.670 16.970 38.066 1.00 15.02 121 THR A N 1
ATOM 839 C CA . THR A 1 125 ? 53.800 16.361 36.741 1.00 13.95 121 THR A CA 1
ATOM 840 C C . THR A 1 125 ? 54.101 14.843 36.930 1.00 12.98 121 THR A C 1
ATOM 841 O O . THR A 1 125 ? 54.669 14.441 37.972 1.00 13.45 121 THR A O 1
ATOM 845 N N . PRO A 1 126 ? 53.762 14.036 35.925 1.00 12.12 122 PRO A N 1
ATOM 846 C CA . PRO A 1 126 ? 53.962 12.569 36.060 1.00 11.36 122 PRO A CA 1
ATOM 847 C C . PRO A 1 126 ? 55.453 12.203 35.965 1.00 11.95 122 PRO A C 1
ATOM 848 O O . PRO A 1 126 ? 56.245 12.985 35.439 1.00 13.38 122 PRO A O 1
ATOM 852 N N . VAL A 1 127 ? 55.758 10.999 36.449 1.00 11.52 123 VAL A N 1
ATOM 853 C CA A VAL A 1 127 ? 57.137 10.470 36.429 0.50 10.05 123 VAL A CA 1
ATOM 854 C CA B VAL A 1 127 ? 57.134 10.521 36.413 0.50 12.80 123 VAL A CA 1
ATOM 855 C C . VAL A 1 127 ? 57.331 9.400 35.391 1.00 10.60 123 VAL A C 1
ATOM 856 O O . VAL A 1 127 ? 58.481 9.015 35.109 1.00 13.94 123 VAL A O 1
ATOM 863 N N . PHE A 1 128 ? 56.260 8.841 34.803 1.00 11.21 124 PHE A N 1
ATOM 864 C CA . PHE A 1 128 ? 56.379 7.734 33.856 1.00 10.85 124 PHE A CA 1
ATOM 865 C C . PHE A 1 128 ? 55.229 7.859 32.868 1.00 9.52 124 PHE A C 1
ATOM 866 O O . PHE A 1 128 ? 54.065 8.024 33.280 1.00 11.18 124 PHE A O 1
ATOM 874 N N . TYR A 1 129 ? 55.529 7.805 31.569 1.00 9.66 125 TYR A N 1
ATOM 875 C CA . TYR A 1 129 ? 54.548 8.158 30.545 1.00 10.24 125 TYR A CA 1
ATOM 876 C C . TYR A 1 129 ? 55.014 7.731 29.180 1.00 10.93 125 TYR A C 1
ATOM 877 O O . TYR A 1 129 ? 56.266 7.554 28.977 1.00 11.77 125 TYR A O 1
ATOM 886 N N . PRO A 1 130 ? 54.133 7.666 28.201 1.00 11.02 126 PRO A N 1
ATOM 887 C CA . PRO A 1 130 ? 54.551 7.370 26.832 1.00 11.54 126 PRO A CA 1
ATOM 888 C C . PRO A 1 130 ? 55.396 8.518 26.263 1.00 11.30 126 PRO A C 1
ATOM 889 O O . PRO A 1 130 ? 55.186 9.701 26.607 1.00 11.47 126 PRO A O 1
ATOM 893 N N . ASP A 1 131 ? 56.426 8.165 25.510 1.00 11.37 127 ASP A N 1
ATOM 894 C CA . ASP A 1 131 ? 57.417 9.159 25.024 1.00 11.74 127 ASP A CA 1
ATOM 895 C C . ASP A 1 131 ? 57.997 8.688 23.704 1.00 11.22 127 ASP A C 1
ATOM 896 O O . ASP A 1 131 ? 57.631 7.619 23.177 1.00 12.38 127 ASP A O 1
ATOM 901 N N . ASN A 1 132 ? 58.932 9.501 23.177 1.00 10.64 128 ASN A N 1
ATOM 902 C CA . ASN A 1 132 ? 59.573 9.273 21.891 1.00 11.34 128 ASN A CA 1
ATOM 903 C C . ASN A 1 132 ? 60.740 8.287 22.080 1.00 11.31 128 ASN A C 1
ATOM 904 O O . ASN A 1 132 ? 61.921 8.642 22.014 1.00 13.22 128 ASN A O 1
ATOM 909 N N . ASP A 1 133 ? 60.391 7.038 22.367 1.00 12.02 129 ASP A N 1
ATOM 910 C CA . ASP A 1 133 ? 61.295 6.059 22.908 1.00 12.12 129 ASP A CA 1
ATOM 911 C C . ASP A 1 133 ? 61.076 4.706 22.210 1.00 11.24 129 ASP A C 1
ATOM 912 O O . ASP A 1 133 ? 60.290 4.597 21.243 1.00 13.23 129 ASP A O 1
ATOM 917 N N . THR A 1 134 ? 61.813 3.695 22.661 1.00 11.46 130 THR A N 1
ATOM 918 C CA . THR A 1 134 ? 61.787 2.378 22.050 1.00 11.56 130 THR A CA 1
ATOM 919 C C . THR A 1 134 ? 60.385 1.726 22.102 1.00 12.24 130 THR A C 1
ATOM 920 O O . THR A 1 134 ? 60.115 0.786 21.360 1.00 13.12 130 THR A O 1
ATOM 924 N N . GLN A 1 135 ? 59.524 2.194 23.018 1.00 12.35 131 GLN A N 1
ATOM 925 C CA . GLN A 1 135 ? 58.205 1.563 23.257 1.00 11.16 131 GLN A CA 1
ATOM 926 C C . GLN A 1 135 ? 57.057 2.316 22.601 1.00 12.11 131 GLN A C 1
ATOM 927 O O . GLN A 1 135 ? 55.889 1.954 22.872 1.00 12.96 131 GLN A O 1
ATOM 933 N N . LYS A 1 136 ? 57.301 3.292 21.745 1.00 12.97 132 LYS A N 1
ATOM 934 C CA . LYS A 1 136 ? 56.222 4.152 21.291 1.00 15.28 132 LYS A CA 1
ATOM 935 C C . LYS A 1 136 ? 55.149 3.388 20.522 1.00 15.89 132 LYS A C 1
ATOM 936 O O . LYS A 1 136 ? 53.958 3.712 20.680 1.00 19.42 132 LYS A O 1
ATOM 942 N N . LYS A 1 137 ? 55.482 2.356 19.761 1.00 15.92 133 LYS A N 1
ATOM 943 C CA . LYS A 1 137 ? 54.437 1.625 19.012 1.00 17.37 133 LYS A CA 1
ATOM 944 C C . LYS A 1 137 ? 53.523 0.811 19.943 1.00 15.69 133 LYS A C 1
ATOM 945 O O . LYS A 1 137 ? 52.368 0.467 19.610 1.00 17.38 133 LYS A O 1
ATOM 951 N N . LEU A 1 138 ? 54.019 0.524 21.142 1.00 13.65 134 LEU A N 1
ATOM 952 C CA . LEU A 1 138 ? 53.293 -0.303 22.110 1.00 12.70 134 LEU A CA 1
ATOM 953 C C . LEU A 1 138 ? 52.538 0.510 23.179 1.00 12.11 134 LEU A C 1
ATOM 954 O O . LEU A 1 138 ? 51.641 -0.051 23.828 1.00 12.17 134 LEU A O 1
ATOM 959 N N . GLU A 1 139 ? 52.866 1.809 23.344 1.00 13.09 135 GLU A N 1
ATOM 960 C CA . GLU A 1 139 ? 52.328 2.602 24.463 1.00 14.59 135 GLU A CA 1
ATOM 961 C C . GLU A 1 139 ? 51.524 3.828 24.011 1.00 13.43 135 GLU A C 1
ATOM 962 O O . GLU A 1 139 ? 51.039 4.554 24.870 1.00 14.14 135 GLU A O 1
ATOM 968 N N . TRP A 1 140 ? 51.459 4.103 22.718 1.00 13.54 136 TRP A N 1
ATOM 969 C CA A TRP A 1 140 ? 50.718 5.275 22.233 0.50 15.15 136 TRP A CA 1
ATOM 970 C CA B TRP A 1 140 ? 50.699 5.297 22.268 0.50 15.09 136 TRP A CA 1
ATOM 971 C C . TRP A 1 140 ? 49.442 4.793 21.507 1.00 14.00 136 TRP A C 1
ATOM 972 O O . TRP A 1 140 ? 49.527 3.921 20.640 1.00 15.08 136 TRP A O 1
ATOM 993 N N . PRO A 1 141 ? 48.270 5.339 21.841 1.00 14.14 137 PRO A N 1
ATOM 994 C CA . PRO A 1 141 ? 48.009 6.468 22.739 1.00 13.79 137 PRO A CA 1
ATOM 995 C C . PRO A 1 141 ? 47.558 6.155 24.156 1.00 13.62 137 PRO A C 1
ATOM 996 O O . PRO A 1 141 ? 47.282 7.076 24.938 1.00 16.70 137 PRO A O 1
ATOM 1000 N N . GLY A 1 142 ? 47.470 4.883 24.504 1.00 12.52 138 GLY A N 1
ATOM 1001 C CA . GLY A 1 142 ? 46.882 4.510 25.772 1.00 12.50 138 GLY A CA 1
ATOM 1002 C C . GLY A 1 142 ? 47.769 4.718 26.984 1.00 11.00 138 GLY A C 1
ATOM 1003 O O . GLY A 1 142 ? 47.321 4.890 28.111 1.00 11.96 138 GLY A O 1
ATOM 1004 N N . GLY A 1 143 ? 49.091 4.688 26.766 1.00 12.17 139 GLY A N 1
ATOM 1005 C CA . GLY A 1 143 ? 50.058 4.946 27.852 1.00 11.74 139 GLY A CA 1
ATOM 1006 C C . GLY A 1 143 ? 50.403 3.740 28.695 1.00 10.18 139 GLY A C 1
ATOM 1007 O O . GLY A 1 143 ? 50.495 2.610 28.180 1.00 11.48 139 GLY A O 1
ATOM 1008 N N . CYS A 1 144 ? 50.653 4.018 29.970 1.00 9.87 140 CYS A N 1
ATOM 1009 C CA . CYS A 1 144 ? 51.330 3.099 30.893 1.00 9.86 140 CYS A CA 1
ATOM 1010 C C . CYS A 1 144 ? 50.414 2.947 32.093 1.00 10.02 140 CYS A C 1
ATOM 1011 O O . CYS A 1 144 ? 50.157 3.907 32.816 1.00 11.09 140 CYS A O 1
ATOM 1014 N N . GLU A 1 145 ? 49.911 1.725 32.298 1.00 9.54 141 GLU A N 1
ATOM 1015 C CA . GLU A 1 145 ? 48.811 1.470 33.237 1.00 9.42 141 GLU A CA 1
ATOM 1016 C C . GLU A 1 145 ? 49.216 0.535 34.369 1.00 9.66 141 GLU A C 1
ATOM 1017 O O . GLU A 1 145 ? 50.101 -0.329 34.205 1.00 9.53 141 GLU A O 1
ATOM 1023 N N . ASP A 1 146 ? 48.569 0.668 35.508 1.00 8.48 142 ASP A N 1
ATOM 1024 C CA . ASP A 1 146 ? 48.487 -0.404 36.503 1.00 9.53 142 ASP A CA 1
ATOM 1025 C C . ASP A 1 146 ? 49.851 -0.946 36.976 1.00 9.26 142 ASP A C 1
ATOM 1026 O O . ASP A 1 146 ? 50.153 -2.139 36.876 1.00 10.83 142 ASP A O 1
ATOM 1031 N N . PRO A 1 147 ? 50.672 -0.038 37.525 1.00 8.59 143 PRO A N 1
ATOM 1032 C CA . PRO A 1 147 ? 52.020 -0.456 37.958 1.00 8.51 143 PRO A CA 1
ATOM 1033 C C . PRO A 1 147 ? 51.997 -1.291 39.218 1.00 8.49 143 PRO A C 1
ATOM 1034 O O . PRO A 1 147 ? 51.175 -1.091 40.111 1.00 9.43 143 PRO A O 1
ATOM 1038 N N . ARG A 1 148 ? 52.961 -2.213 39.320 1.00 7.94 144 ARG A N 1
ATOM 1039 C CA . ARG A 1 148 ? 53.294 -2.850 40.582 1.00 9.00 144 ARG A CA 1
ATOM 1040 C C . ARG A 1 148 ? 54.815 -2.694 40.751 1.00 8.95 144 ARG A C 1
ATOM 1041 O O . ARG A 1 148 ? 55.542 -2.837 39.766 1.00 10.24 144 ARG A O 1
ATOM 1049 N N . ILE A 1 149 ? 55.246 -2.389 41.982 1.00 8.53 145 ILE A N 1
ATOM 1050 C CA . ILE A 1 149 ? 56.700 -2.142 42.214 1.00 9.43 145 ILE A CA 1
ATOM 1051 C C . ILE A 1 149 ? 57.184 -3.026 43.359 1.00 9.30 145 ILE A C 1
ATOM 1052 O O . ILE A 1 149 ? 56.551 -3.138 44.412 1.00 10.16 145 ILE A O 1
ATOM 1057 N N . ALA A 1 150 ? 58.344 -3.661 43.109 1.00 9.32 146 ALA A N 1
ATOM 1058 C CA . ALA A 1 150 ? 59.102 -4.395 44.123 1.00 9.99 146 ALA A CA 1
ATOM 1059 C C . ALA A 1 150 ? 60.561 -3.961 43.999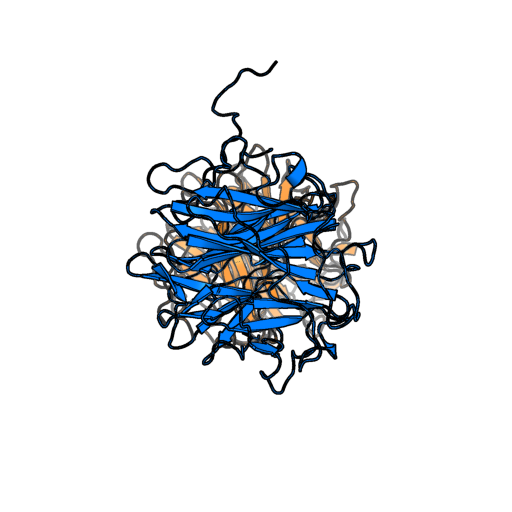 1.00 10.58 146 ALA A C 1
ATOM 1060 O O . ALA A 1 150 ? 60.904 -3.311 43.012 1.00 12.80 146 ALA A O 1
ATOM 1062 N N . VAL A 1 151 ? 61.382 -4.281 45.003 1.00 9.88 147 VAL A N 1
ATOM 1063 C CA . VAL A 1 151 ? 62.785 -3.815 44.980 1.00 10.31 147 VAL A CA 1
ATOM 1064 C C . VAL A 1 151 ? 63.718 -4.964 45.323 1.00 11.08 147 VAL A C 1
ATOM 1065 O O . VAL A 1 151 ? 63.438 -5.766 46.208 1.00 11.64 147 VAL A O 1
ATOM 1069 N N . THR A 1 152 ? 64.856 -5.006 44.635 1.00 11.20 148 THR A N 1
ATOM 1070 C CA . THR A 1 152 ? 65.854 -6.008 45.004 1.00 11.51 148 THR A CA 1
ATOM 1071 C C . THR A 1 152 ? 66.549 -5.616 46.304 1.00 11.97 148 THR A C 1
ATOM 1072 O O . THR A 1 152 ? 66.584 -4.427 46.677 1.00 13.66 148 THR A O 1
ATOM 1076 N N . ALA A 1 153 ? 67.196 -6.595 46.938 1.00 14.02 149 ALA A N 1
ATOM 1077 C CA . ALA A 1 153 ? 68.017 -6.304 48.118 1.00 15.71 149 ALA A CA 1
ATOM 1078 C C . ALA A 1 153 ? 69.188 -5.346 47.831 1.00 16.30 149 ALA A C 1
ATOM 1079 O O . ALA A 1 153 ? 69.683 -4.698 48.725 1.00 21.11 149 ALA A O 1
ATOM 1081 N N . GLU A 1 154 ? 69.585 -5.261 46.573 1.00 15.42 150 GLU A N 1
ATOM 1082 C CA . GLU A 1 154 ? 70.653 -4.380 46.133 1.00 17.81 150 GLU A CA 1
ATOM 1083 C C . GLU A 1 154 ? 70.137 -2.977 45.713 1.00 16.96 150 GLU A C 1
ATOM 1084 O O . GLU A 1 154 ? 70.915 -2.122 45.333 1.00 19.49 150 GLU A O 1
ATOM 1090 N N . GLY A 1 155 ? 68.804 -2.763 45.754 1.00 16.16 151 GLY A N 1
ATOM 1091 C CA . GLY A 1 155 ? 68.231 -1.423 45.602 1.00 16.00 151 GLY A CA 1
ATOM 1092 C C . GLY A 1 155 ? 67.682 -1.072 44.222 1.00 15.48 151 GLY A C 1
ATOM 1093 O O . GLY A 1 155 ? 67.457 0.090 43.947 1.00 15.69 151 GLY A O 1
ATOM 1094 N N . LEU A 1 156 ? 67.493 -2.062 43.364 1.00 13.34 152 LEU A N 1
ATOM 1095 C CA . LEU A 1 156 ? 66.889 -1.831 42.044 1.00 12.58 152 LEU A CA 1
ATOM 1096 C C . LEU A 1 156 ? 65.361 -2.021 42.133 1.00 11.67 152 LEU A C 1
ATOM 1097 O O . LEU A 1 156 ? 64.909 -3.106 42.476 1.00 11.85 152 LEU A O 1
ATOM 1102 N N . TYR A 1 157 ? 64.619 -0.942 41.880 1.00 11.35 153 TYR A N 1
ATOM 1103 C CA . TYR A 1 157 ? 63.158 -1.043 41.762 1.00 10.59 153 TYR A CA 1
ATOM 1104 C C . TYR A 1 157 ? 62.812 -1.614 40.408 1.00 10.17 153 TYR A C 1
ATOM 1105 O O . TYR A 1 157 ? 63.287 -1.156 39.347 1.00 11.58 153 TYR A O 1
ATOM 1114 N N . VAL A 1 158 ? 61.876 -2.587 40.449 1.00 10.14 154 VAL A N 1
ATOM 1115 C CA . VAL A 1 158 ? 61.395 -3.277 39.288 1.00 9.47 154 VAL A CA 1
ATOM 1116 C C . VAL A 1 158 ? 59.864 -3.051 39.224 1.00 9.30 154 VAL A C 1
ATOM 1117 O O . VAL A 1 158 ? 59.139 -3.445 40.152 1.00 9.86 154 VAL A O 1
ATOM 1121 N N . MET A 1 159 ? 59.438 -2.402 38.130 1.00 8.78 155 MET A N 1
ATOM 1122 C CA A MET A 1 159 ? 58.008 -2.073 37.875 0.50 8.81 155 MET A CA 1
ATOM 1123 C CA B MET A 1 159 ? 58.018 -2.107 37.935 0.50 8.50 155 MET A CA 1
ATOM 1124 C C . MET A 1 159 ? 57.484 -2.986 36.793 1.00 9.33 155 MET A C 1
ATOM 1125 O O . MET A 1 159 ? 58.055 -3.058 35.685 1.00 10.58 155 MET A O 1
ATOM 1134 N N . THR A 1 160 ? 56.362 -3.657 37.087 1.00 8.69 156 THR A N 1
ATOM 1135 C CA . THR A 1 160 ? 55.583 -4.308 36.046 1.00 8.55 156 THR A CA 1
ATOM 1136 C C . THR A 1 160 ? 54.371 -3.362 35.737 1.00 7.98 156 THR A C 1
ATOM 1137 O O . THR A 1 160 ? 53.857 -2.688 36.632 1.00 9.83 156 THR A O 1
ATOM 1141 N N . TYR A 1 161 ? 54.024 -3.257 34.485 1.00 8.34 157 TYR A N 1
ATOM 1142 C CA . TYR A 1 161 ? 52.898 -2.366 34.083 1.00 8.33 157 TYR A CA 1
ATOM 1143 C C . TYR A 1 161 ? 52.358 -2.811 32.739 1.00 8.74 157 TYR A C 1
ATOM 1144 O O . TYR A 1 161 ? 52.921 -3.699 32.093 1.00 9.39 157 TYR A O 1
ATOM 1153 N N . THR A 1 162 ? 51.200 -2.237 32.346 1.00 8.82 158 THR A N 1
ATOM 1154 C CA . THR A 1 162 ? 50.630 -2.520 31.052 1.00 8.63 158 THR A CA 1
ATOM 1155 C C . THR A 1 162 ? 50.944 -1.427 30.026 1.00 9.31 158 THR A C 1
ATOM 1156 O O . THR A 1 162 ? 50.703 -0.231 30.301 1.00 9.76 158 THR A O 1
ATOM 1160 N N . GLN A 1 163 ? 51.436 -1.834 28.863 1.00 9.01 159 GLN A N 1
ATOM 1161 C CA . GLN A 1 163 ? 51.546 -0.963 27.708 1.00 9.37 159 GLN A CA 1
ATOM 1162 C C . GLN A 1 163 ? 50.227 -1.032 26.947 1.00 10.53 159 GLN A C 1
ATOM 1163 O O . GLN A 1 163 ? 49.792 -2.133 26.611 1.00 11.30 159 GLN A O 1
ATOM 1169 N N . TRP A 1 164 ? 49.659 0.117 26.610 1.00 9.74 160 TRP A N 1
ATOM 1170 C CA . TRP A 1 164 ? 48.399 0.124 25.894 1.00 10.27 160 TRP A CA 1
ATOM 1171 C C . TRP A 1 164 ? 48.469 1.039 24.677 1.00 10.20 160 TRP A C 1
ATOM 1172 O O . TRP A 1 164 ? 48.654 2.269 24.795 1.00 11.62 160 TRP A O 1
ATOM 1183 N N . ASN A 1 165 ? 48.270 0.439 23.501 1.00 11.45 161 ASN A N 1
ATOM 1184 C CA . ASN A 1 165 ? 48.264 1.158 22.213 1.00 12.05 161 ASN A CA 1
ATOM 1185 C C . ASN A 1 165 ? 46.928 1.098 21.477 1.00 12.87 161 ASN A C 1
ATOM 1186 O O . ASN A 1 165 ? 46.856 1.323 20.273 1.00 14.73 161 ASN A O 1
ATOM 1191 N N . ARG A 1 166 ? 45.863 0.781 22.222 1.00 12.69 162 ARG A N 1
ATOM 1192 C CA . ARG A 1 166 ? 44.490 0.608 21.693 1.00 13.59 162 ARG A CA 1
ATOM 1193 C C . ARG A 1 166 ? 44.322 -0.631 20.828 1.00 14.60 162 ARG A C 1
ATOM 1194 O O . ARG A 1 166 ? 43.231 -0.844 20.284 1.00 18.30 162 ARG A O 1
ATOM 1202 N N . HIS A 1 167 ? 45.371 -1.476 20.730 1.00 14.49 163 HIS A N 1
ATOM 1203 C CA A HIS A 1 167 ? 45.266 -2.755 20.022 0.50 15.35 163 HIS A CA 1
ATOM 1204 C CA B HIS A 1 167 ? 45.311 -2.745 20.012 0.50 14.87 163 HIS A CA 1
ATOM 1205 C C . HIS A 1 167 ? 45.425 -3.935 20.965 1.00 13.83 163 HIS A C 1
ATOM 1206 O O . HIS A 1 167 ? 44.495 -4.716 21.133 1.00 16.39 163 HIS A O 1
ATOM 1219 N N . ILE A 1 168 ? 46.580 -4.058 21.605 1.00 12.85 164 ILE A N 1
ATOM 1220 C CA . ILE A 1 168 ? 46.910 -5.186 22.465 1.00 12.28 164 ILE A CA 1
ATOM 1221 C C . ILE A 1 168 ? 47.532 -4.635 23.764 1.00 10.99 164 ILE A C 1
ATOM 1222 O O . ILE A 1 168 ? 48.481 -3.860 23.695 1.00 13.27 164 ILE A O 1
ATOM 1227 N N . PRO A 1 169 ? 46.997 -5.004 24.949 1.00 10.48 165 PRO A N 1
ATOM 1228 C CA . PRO A 1 169 ? 47.656 -4.669 26.211 1.00 10.06 165 PRO A CA 1
ATOM 1229 C C . PRO A 1 169 ? 48.790 -5.638 26.458 1.00 10.91 165 PRO A C 1
ATOM 1230 O O . PRO A 1 169 ? 48.628 -6.843 26.308 1.00 11.60 165 PRO A O 1
ATOM 1234 N N . ARG A 1 170 ? 49.979 -5.124 26.826 1.00 9.86 166 ARG A N 1
ATOM 1235 C CA . ARG A 1 170 ? 51.121 -6.002 27.074 1.00 9.87 166 ARG A CA 1
ATOM 1236 C C . ARG A 1 170 ? 51.752 -5.743 28.449 1.00 9.30 166 ARG A C 1
ATOM 1237 O O . ARG A 1 170 ? 51.989 -4.593 28.833 1.00 11.03 166 ARG A O 1
ATOM 1245 N N . LEU A 1 171 ? 52.046 -6.827 29.154 1.00 9.43 167 LEU A N 1
ATOM 1246 C CA . LEU A 1 171 ? 52.781 -6.758 30.420 1.00 9.52 167 LEU A CA 1
ATOM 1247 C C . LEU A 1 171 ? 54.265 -6.433 30.138 1.00 9.02 167 LEU A C 1
ATOM 1248 O O . LEU A 1 171 ? 54.909 -7.181 29.394 1.00 10.38 167 LEU A O 1
ATOM 1253 N N . ALA A 1 172 ? 54.717 -5.332 30.703 1.00 9.04 168 ALA A N 1
ATOM 1254 C CA . ALA A 1 172 ? 56.078 -4.826 30.450 1.00 9.50 168 ALA A CA 1
ATOM 1255 C C . ALA A 1 172 ? 56.792 -4.506 31.732 1.00 10.06 168 ALA A C 1
ATOM 1256 O O . ALA A 1 172 ? 56.228 -4.462 32.804 1.00 9.51 168 ALA A O 1
ATOM 1258 N N . ILE A 1 173 ? 58.121 -4.277 31.611 1.00 9.37 169 ILE A N 1
ATOM 1259 C CA . ILE A 1 173 ? 59.015 -4.070 32.764 1.00 9.40 169 ILE A CA 1
ATOM 1260 C C . ILE A 1 173 ? 59.767 -2.746 32.596 1.00 9.65 169 ILE A C 1
ATOM 1261 O O . ILE A 1 173 ? 60.255 -2.435 31.478 1.00 10.60 169 ILE A O 1
ATOM 1266 N N . ALA A 1 174 ? 59.866 -2.017 33.680 1.00 9.33 170 ALA A N 1
ATOM 1267 C CA . ALA A 1 174 ? 60.781 -0.843 33.742 1.00 9.65 170 ALA A CA 1
ATOM 1268 C C . ALA A 1 174 ? 61.530 -0.917 35.057 1.00 9.80 170 ALA A C 1
ATOM 1269 O O . ALA A 1 174 ? 61.068 -1.487 36.035 1.00 10.17 170 ALA A O 1
ATOM 1271 N N . THR A 1 175 ? 62.759 -0.347 35.048 1.00 10.83 171 THR A N 1
ATOM 1272 C CA . THR A 1 175 ? 63.580 -0.363 36.244 1.00 10.68 171 THR A CA 1
ATOM 1273 C C . THR A 1 175 ? 64.137 1.012 36.578 1.00 10.49 171 THR A C 1
ATOM 1274 O O . THR A 1 175 ? 64.259 1.884 35.691 1.00 12.89 171 THR A O 1
ATOM 1278 N N . SER A 1 176 ? 64.445 1.200 37.845 1.00 10.79 172 SER A N 1
ATOM 1279 C CA A SER A 1 176 ? 64.950 2.504 38.351 0.50 11.68 172 SER A CA 1
ATOM 1280 C CA B SER A 1 176 ? 65.042 2.471 38.308 0.50 12.43 172 SER A CA 1
ATOM 1281 C C . SER A 1 176 ? 65.640 2.307 39.686 1.00 12.50 172 SER A C 1
ATOM 1282 O O . SER A 1 176 ? 65.275 1.399 40.437 1.00 13.93 172 SER A O 1
ATOM 1287 N N . ARG A 1 177 ? 66.599 3.181 40.006 1.00 13.41 173 ARG A N 1
ATOM 1288 C CA . ARG A 1 177 ? 67.151 3.209 41.362 1.00 14.73 173 ARG A CA 1
ATOM 1289 C C . ARG A 1 177 ? 66.484 4.267 42.262 1.00 15.91 173 ARG A C 1
ATOM 1290 O O . ARG A 1 177 ? 66.580 4.193 43.486 1.00 18.75 173 ARG A O 1
ATOM 1298 N N . ASN A 1 178 ? 65.814 5.247 41.676 1.00 16.25 174 ASN A N 1
ATOM 1299 C CA . ASN A 1 178 ? 65.285 6.355 42.439 1.00 16.97 174 ASN A CA 1
ATOM 1300 C C . ASN A 1 178 ? 63.785 6.653 42.230 1.00 16.77 174 ASN A C 1
ATOM 1301 O O . ASN A 1 178 ? 63.303 7.650 42.756 1.00 18.98 174 ASN A O 1
ATOM 1306 N N . LEU A 1 179 ? 63.080 5.811 41.472 1.00 14.43 175 LEU A N 1
ATOM 1307 C CA . LEU A 1 179 ? 61.651 5.905 41.196 1.00 13.99 175 LEU A CA 1
ATOM 1308 C C . LEU A 1 179 ? 61.276 7.087 40.291 1.00 15.07 175 LEU A C 1
ATOM 1309 O O . LEU A 1 179 ? 60.075 7.306 40.060 1.00 16.85 175 LEU A O 1
ATOM 1314 N N . LYS A 1 180 ? 62.294 7.774 39.722 1.00 18.84 176 LYS A N 1
ATOM 1315 C CA . LYS A 1 180 ? 62.099 8.935 38.827 1.00 20.97 176 LYS A CA 1
ATOM 1316 C C . LYS A 1 180 ? 62.662 8.710 37.449 1.00 21.96 176 LYS A C 1
ATOM 1317 O O . LYS A 1 180 ? 62.033 9.033 36.453 1.00 25.41 176 LYS A O 1
ATOM 1323 N N . ASP A 1 181 ? 63.863 8.152 37.406 1.00 20.23 177 ASP A N 1
ATOM 1324 C CA . ASP A 1 181 ? 64.587 7.927 36.162 1.00 21.08 177 ASP A CA 1
ATOM 1325 C C . ASP A 1 181 ? 64.398 6.465 35.781 1.00 18.72 177 ASP A C 1
ATOM 1326 O O . ASP A 1 181 ? 65.064 5.606 36.320 1.00 22.56 177 ASP A O 1
ATOM 1331 N N . TRP A 1 182 ? 63.433 6.199 34.890 1.00 14.63 178 TRP A N 1
ATOM 1332 C CA . TRP A 1 182 ? 63.020 4.840 34.554 1.00 12.22 178 TRP A CA 1
ATOM 1333 C C . TRP A 1 182 ? 63.576 4.414 33.196 1.00 13.17 178 TRP A C 1
ATOM 1334 O O . TRP A 1 182 ? 63.457 5.143 32.199 1.00 16.96 178 TRP A O 1
ATOM 1345 N N . THR A 1 183 ? 64.082 3.183 33.137 1.00 10.92 179 THR A N 1
ATOM 1346 C CA . THR A 1 183 ? 64.461 2.566 31.851 1.00 12.23 179 THR A CA 1
ATOM 1347 C C . THR A 1 183 ? 63.388 1.529 31.486 1.00 11.05 179 THR A C 1
ATOM 1348 O O . THR A 1 183 ? 63.109 0.645 32.309 1.00 11.24 179 THR A O 1
ATOM 1352 N N . LYS A 1 184 ? 62.826 1.682 30.275 1.00 11.11 180 LYS A N 1
ATOM 1353 C CA . LYS A 1 184 ? 61.791 0.782 29.734 1.00 11.19 180 LYS A CA 1
ATOM 1354 C C . LYS A 1 184 ? 62.494 -0.380 29.041 1.00 11.49 180 LYS A C 1
ATOM 1355 O O . LYS A 1 184 ? 63.304 -0.179 28.138 1.00 13.67 180 LYS A O 1
ATOM 1361 N N . HIS A 1 185 ? 62.178 -1.595 29.481 1.00 10.62 181 HIS A N 1
ATOM 1362 C CA . HIS A 1 185 ? 62.764 -2.805 28.897 1.00 11.28 181 HIS A CA 1
ATOM 1363 C C . HIS A 1 185 ? 61.858 -3.524 27.915 1.00 11.58 181 HIS A C 1
ATOM 1364 O O . HIS A 1 185 ? 62.286 -4.473 27.256 1.00 13.59 181 HIS A O 1
ATOM 1371 N N . GLY A 1 186 ? 60.627 -3.069 27.786 1.00 11.33 182 GLY A N 1
ATOM 1372 C CA . GLY A 1 186 ? 59.663 -3.675 26.870 1.00 12.50 182 GLY A CA 1
ATOM 1373 C C . GLY A 1 186 ? 58.881 -4.847 27.477 1.00 10.16 182 GLY A C 1
ATOM 1374 O O . GLY A 1 186 ? 58.989 -5.146 28.672 1.00 10.59 182 GLY A O 1
ATOM 1375 N N . PRO A 1 187 ? 58.075 -5.496 26.631 1.00 10.25 183 PRO A N 1
ATOM 1376 C CA . PRO A 1 187 ? 57.248 -6.621 27.090 1.00 10.89 183 PRO A CA 1
ATOM 1377 C C . PRO A 1 187 ? 58.032 -7.681 27.854 1.00 10.36 183 PRO A C 1
ATOM 1378 O O . PRO A 1 187 ? 59.120 -8.131 27.410 1.00 11.45 183 PRO A O 1
ATOM 1382 N N . ALA A 1 188 ? 57.488 -8.120 28.969 1.00 10.12 184 ALA A N 1
ATOM 1383 C CA . ALA A 1 188 ? 58.092 -9.167 29.787 1.00 10.14 184 ALA A CA 1
ATOM 1384 C C . ALA A 1 188 ? 58.311 -10.444 29.012 1.00 9.63 184 ALA A C 1
ATOM 1385 O O . ALA A 1 188 ? 59.302 -11.154 29.279 1.00 11.26 184 ALA A O 1
ATOM 1387 N N . PHE A 1 189 ? 57.430 -10.731 28.056 1.00 10.73 185 PHE A N 1
ATOM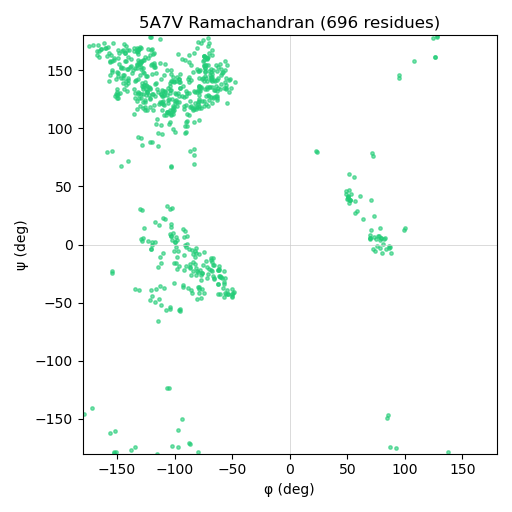 1388 C CA . PHE A 1 189 ? 57.458 -12.005 27.329 1.00 11.40 185 PHE A CA 1
ATOM 1389 C C . PHE A 1 189 ? 57.899 -11.824 25.870 1.00 12.17 185 PHE A C 1
ATOM 1390 O O . PHE A 1 189 ? 57.635 -12.669 25.006 1.00 14.94 185 PHE A O 1
ATOM 1398 N N . ALA A 1 190 ? 58.624 -10.727 25.590 1.00 12.41 186 ALA A N 1
ATOM 1399 C CA . ALA A 1 190 ? 59.106 -10.509 24.215 1.00 13.28 186 ALA A CA 1
ATOM 1400 C C . ALA A 1 190 ? 60.029 -11.605 23.673 1.00 13.26 186 ALA A C 1
ATOM 1401 O O . ALA A 1 190 ? 59.939 -11.993 22.521 1.00 17.20 186 ALA A O 1
ATOM 1403 N N . LYS A 1 191 ? 60.941 -12.052 24.522 1.00 13.84 187 LYS A N 1
ATOM 1404 C CA . LYS A 1 191 ? 62.065 -12.884 24.048 1.00 16.33 187 LYS A CA 1
ATOM 1405 C C . LYS A 1 191 ? 61.802 -14.400 24.125 1.00 15.54 187 LYS A C 1
ATOM 1406 O O . LYS A 1 191 ? 62.298 -15.156 23.275 1.00 18.38 187 LYS A O 1
ATOM 1412 N N . ALA A 1 192 ? 61.099 -14.836 25.176 1.00 14.61 188 ALA A N 1
ATOM 1413 C CA . ALA A 1 192 ? 60.985 -16.267 25.453 1.00 15.60 188 ALA A CA 1
ATOM 1414 C C . ALA A 1 192 ? 60.373 -17.052 24.283 1.00 15.44 188 ALA A C 1
ATOM 1415 O O . ALA A 1 192 ? 59.533 -16.556 23.543 1.00 16.47 188 ALA A O 1
ATOM 1417 N N . TYR A 1 193 ? 60.785 -18.303 24.132 1.00 16.05 189 TYR A N 1
ATOM 1418 C CA . TYR A 1 193 ? 60.205 -19.203 23.148 1.00 18.02 189 TYR A CA 1
ATOM 1419 C C . TYR A 1 193 ? 60.220 -18.575 21.73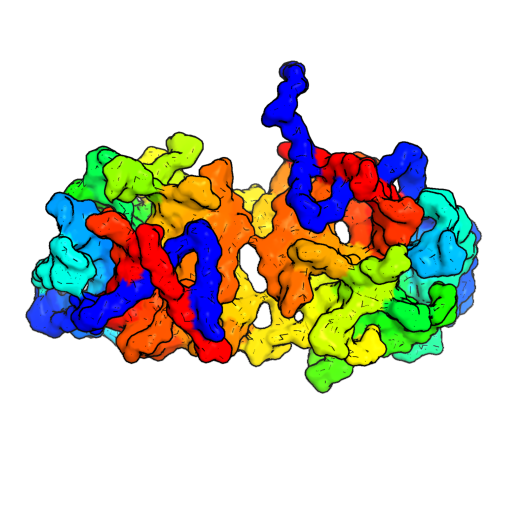9 1.00 18.07 189 TYR A C 1
ATOM 1420 O O . TYR A 1 193 ? 59.218 -18.605 21.026 1.00 18.95 189 TYR A O 1
ATOM 1429 N N . ASP A 1 194 ? 61.352 -17.947 21.374 1.00 19.47 190 ASP A N 1
ATOM 1430 C CA . ASP A 1 194 ? 61.544 -17.347 20.051 1.00 21.33 190 ASP A CA 1
ATOM 1431 C C . ASP A 1 194 ? 60.447 -16.316 19.740 1.00 21.19 190 ASP A C 1
ATOM 1432 O O . ASP A 1 194 ? 59.955 -16.221 18.610 1.00 22.42 190 ASP A O 1
ATOM 1437 N N . GLY A 1 195 ? 60.044 -15.568 20.768 1.00 17.63 191 GLY A N 1
ATOM 1438 C CA . GLY A 1 195 ? 59.041 -14.520 20.616 1.00 18.14 191 GLY A CA 1
ATOM 1439 C C . GLY A 1 195 ? 57.605 -14.950 20.545 1.00 19.00 191 GLY A C 1
ATOM 1440 O O . GLY A 1 195 ? 56.754 -14.140 20.184 1.00 18.72 191 GLY A O 1
ATOM 1441 N N . LYS A 1 196 ? 57.310 -16.188 20.914 1.00 18.27 192 LYS A N 1
ATOM 1442 C CA . LYS A 1 196 ? 55.916 -16.706 20.812 1.00 18.45 192 LYS A CA 1
ATOM 1443 C C . LYS A 1 196 ? 54.859 -15.784 21.411 1.00 16.13 192 LYS A C 1
ATOM 1444 O O . LYS A 1 196 ? 53.767 -15.648 20.835 1.00 18.38 192 LYS A O 1
ATOM 1450 N N . PHE A 1 197 ? 55.163 -15.195 22.578 1.00 15.29 193 PHE A N 1
ATOM 1451 C CA . PHE A 1 197 ? 54.173 -14.405 23.330 1.00 13.94 193 PHE A CA 1
ATOM 1452 C C . PHE A 1 197 ? 54.373 -12.904 23.191 1.00 14.69 193 PHE A C 1
ATOM 1453 O O . PHE A 1 197 ? 53.780 -12.150 23.943 1.00 14.50 193 PHE A O 1
ATOM 1461 N N . PHE A 1 198 ? 55.167 -12.437 22.211 1.00 14.62 194 PHE A N 1
ATOM 1462 C CA . PHE A 1 198 ? 55.319 -10.990 22.043 1.00 14.21 194 PHE A CA 1
ATOM 1463 C C . PHE A 1 198 ? 53.957 -10.305 21.873 1.00 14.22 194 PHE A C 1
ATOM 1464 O O . PHE A 1 198 ? 53.743 -9.241 22.424 1.00 15.27 194 PHE A O 1
ATOM 1472 N N . ASN A 1 199 ? 53.074 -10.918 21.075 1.00 14.68 195 ASN A N 1
ATOM 1473 C CA . ASN A 1 199 ? 51.752 -10.363 20.794 1.00 14.76 195 ASN A CA 1
ATOM 1474 C C . ASN A 1 199 ? 50.662 -10.848 21.729 1.00 14.11 195 ASN A C 1
ATOM 1475 O O . ASN A 1 199 ? 49.472 -10.623 21.442 1.00 15.61 195 ASN A O 1
ATOM 1480 N N . LEU A 1 200 ? 51.031 -11.481 22.846 1.00 13.38 196 LEU A N 1
ATOM 1481 C CA . LEU A 1 200 ? 50.037 -11.916 23.839 1.00 13.88 196 LEU A CA 1
ATOM 1482 C C . LEU A 1 200 ? 49.449 -10.730 24.572 1.00 12.46 196 LEU A C 1
ATOM 1483 O O . LEU A 1 200 ? 50.176 -9.858 25.090 1.00 12.87 196 LEU A O 1
ATOM 1488 N N . GLY A 1 201 ? 48.111 -10.664 24.615 1.00 12.26 197 GLY A N 1
ATOM 1489 C CA . GLY A 1 201 ? 47.445 -9.684 25.469 1.00 12.34 197 GLY A CA 1
ATOM 1490 C C . GLY A 1 201 ? 47.555 -10.165 26.909 1.00 11.46 197 GLY A C 1
ATOM 1491 O O . GLY A 1 201 ? 47.113 -11.266 27.283 1.00 13.01 197 GLY A O 1
ATOM 1492 N N . CYS A 1 202 ? 48.198 -9.369 27.725 1.00 11.30 198 CYS A N 1
ATOM 1493 C CA . CYS A 1 202 ? 48.497 -9.727 29.096 1.00 10.44 198 CYS A CA 1
ATOM 1494 C C . CYS A 1 202 ? 48.718 -8.496 29.967 1.00 10.22 198 CYS A C 1
ATOM 1495 O O . CYS A 1 202 ? 48.975 -7.402 29.452 1.00 11.17 198 CYS A O 1
ATOM 1498 N N . LYS A 1 203 ? 48.692 -8.714 31.285 1.00 10.13 199 LYS A N 1
ATOM 1499 C CA . LYS A 1 203 ? 48.811 -7.650 32.283 1.00 10.55 199 LYS A CA 1
ATOM 1500 C C . LYS A 1 203 ? 48.886 -8.256 33.670 1.00 9.59 199 LYS A C 1
ATOM 1501 O O . LYS A 1 203 ? 48.695 -9.468 33.814 1.00 11.32 199 LYS A O 1
ATOM 1507 N N . SER A 1 204 ? 49.179 -7.434 34.654 1.00 9.69 200 SER A N 1
ATOM 1508 C CA . SER A 1 204 ? 49.039 -7.762 36.091 1.00 8.91 200 SER A CA 1
ATOM 1509 C C . SER A 1 204 ? 50.092 -8.771 36.575 1.00 9.17 200 SER A C 1
ATOM 1510 O O . SER A 1 204 ? 49.815 -9.967 36.706 1.00 10.14 200 SER A O 1
ATOM 1513 N N . GLY A 1 205 ? 51.303 -8.241 36.818 1.00 9.05 201 GLY A N 1
ATOM 1514 C CA . GLY A 1 205 ? 52.451 -9.054 37.219 1.00 9.03 201 GLY A CA 1
ATOM 1515 C C . GLY A 1 205 ? 52.876 -8.837 38.647 1.00 8.52 201 GLY A C 1
ATOM 1516 O O . GLY A 1 205 ? 53.259 -7.707 39.018 1.00 10.30 201 GLY A O 1
ATOM 1517 N N . SER A 1 206 ? 52.869 -9.901 39.457 1.00 8.20 202 SER A N 1
ATOM 1518 C CA . SER A 1 206 ? 53.181 -9.905 40.906 1.00 8.62 202 SER A CA 1
ATOM 1519 C C . SER A 1 206 ? 54.459 -10.713 41.162 1.00 8.47 202 SER A C 1
ATOM 1520 O O . SER A 1 206 ? 54.452 -11.956 41.245 1.00 8.43 202 SER A O 1
ATOM 1523 N N . ILE A 1 207 ? 55.578 -9.986 41.245 1.00 9.04 203 ILE A N 1
ATOM 1524 C CA . ILE A 1 207 ? 56.882 -10.583 41.533 1.00 8.52 203 ILE A CA 1
ATOM 1525 C C . ILE A 1 207 ? 56.914 -11.100 42.964 1.00 8.34 203 ILE A C 1
ATOM 1526 O O . ILE A 1 207 ? 56.332 -10.504 43.873 1.00 9.88 203 ILE A O 1
ATOM 1531 N N . LEU A 1 208 ? 57.596 -12.256 43.173 1.00 8.61 204 LEU A N 1
ATOM 1532 C CA . LEU A 1 208 ? 57.753 -12.809 44.512 1.00 9.62 204 LEU A CA 1
ATOM 1533 C C . LEU A 1 208 ? 58.733 -12.002 45.372 1.00 9.54 204 LEU A C 1
ATOM 1534 O O . LEU A 1 208 ? 59.864 -11.713 44.894 1.00 10.60 204 LEU A O 1
ATOM 1539 N N . THR A 1 209 ? 58.352 -11.753 46.612 1.00 9.01 205 THR A N 1
ATOM 1540 C CA . THR A 1 209 ? 59.122 -10.992 47.603 1.00 9.71 205 THR A CA 1
ATOM 1541 C C . THR A 1 209 ? 59.101 -11.702 48.950 1.00 9.76 205 THR A C 1
ATOM 1542 O O . THR A 1 209 ? 58.317 -12.653 49.170 1.00 10.81 205 THR A O 1
ATOM 1546 N N . GLU A 1 210 ? 59.952 -11.220 49.859 1.00 9.98 206 GLU A N 1
ATOM 1547 C CA . GLU A 1 210 ? 60.016 -11.681 51.230 1.00 10.94 206 GLU A CA 1
ATOM 1548 C C . GLU A 1 210 ? 60.453 -10.524 52.109 1.00 10.60 206 GLU A C 1
ATOM 1549 O O . GLU A 1 210 ? 61.258 -9.697 51.671 1.00 12.70 206 GLU A O 1
ATOM 1555 N N . VAL A 1 211 ? 59.966 -10.488 53.345 1.00 11.53 207 VAL A N 1
ATOM 1556 C CA . VAL A 1 211 ? 60.457 -9.524 54.333 1.00 11.77 207 VAL A CA 1
ATOM 1557 C C . VAL A 1 211 ? 61.718 -10.120 54.982 1.00 13.73 207 VAL A C 1
ATOM 1558 O O . VAL A 1 211 ? 61.635 -11.147 55.643 1.00 16.76 207 VAL A O 1
ATOM 1562 N N . VAL A 1 212 ? 62.849 -9.435 54.795 1.00 14.04 208 VAL A N 1
ATOM 1563 C CA . VAL A 1 212 ? 64.156 -9.827 55.295 1.00 15.81 208 VAL A CA 1
ATOM 1564 C C . VAL A 1 212 ? 64.704 -8.632 56.092 1.00 16.21 208 VAL A C 1
ATOM 1565 O O . VAL A 1 212 ? 64.789 -7.526 55.576 1.00 16.19 208 VAL A O 1
ATOM 1569 N N . ASN A 1 213 ? 65.064 -8.861 57.350 1.00 17.56 209 ASN A N 1
ATOM 1570 C CA A ASN A 1 213 ? 65.542 -7.806 58.241 0.50 18.72 209 ASN A CA 1
ATOM 1571 C CA B ASN A 1 213 ? 65.549 -7.798 58.233 0.50 17.75 209 ASN A CA 1
ATOM 1572 C C . ASN A 1 213 ? 64.628 -6.579 58.190 1.00 17.88 209 ASN A C 1
ATOM 1573 O O . ASN A 1 213 ? 65.073 -5.436 58.143 1.00 19.21 209 ASN A O 1
ATOM 1582 N N . GLY A 1 214 ? 63.307 -6.860 58.190 1.00 16.52 210 GLY A N 1
ATOM 1583 C CA . GLY A 1 214 ? 62.300 -5.824 58.231 1.00 15.57 210 GLY A CA 1
ATOM 1584 C C . GLY A 1 214 ? 61.983 -5.095 56.956 1.00 14.35 210 GLY A C 1
ATOM 1585 O O . GLY A 1 214 ? 61.163 -4.182 56.970 1.00 15.29 210 GLY A O 1
ATOM 1586 N N . LYS A 1 215 ? 62.594 -5.497 55.851 1.00 13.29 211 LYS A N 1
ATOM 1587 C CA . LYS A 1 215 ? 62.415 -4.874 54.565 1.00 13.39 211 LYS A CA 1
ATOM 1588 C C . LYS A 1 215 ? 61.958 -5.881 53.526 1.00 12.03 211 LYS A C 1
ATOM 1589 O O . LYS A 1 215 ? 62.532 -6.953 53.368 1.00 12.66 211 LYS A O 1
ATOM 1595 N N . GLN A 1 216 ? 60.914 -5.522 52.793 1.00 11.54 212 GLN A N 1
ATOM 1596 C CA . GLN A 1 216 ? 60.384 -6.363 51.723 1.00 11.07 212 GLN A CA 1
ATOM 1597 C C . GLN A 1 216 ? 61.221 -6.252 50.449 1.00 11.36 212 GLN A C 1
ATOM 1598 O O . GLN A 1 216 ? 61.336 -5.157 49.861 1.00 11.65 212 GLN A O 1
ATOM 1604 N N . VAL A 1 217 ? 61.815 -7.378 50.058 1.00 10.98 213 VAL A N 1
ATOM 1605 C CA . VAL A 1 217 ? 62.744 -7.410 48.917 1.00 10.74 213 VAL A CA 1
ATOM 1606 C C . VAL A 1 217 ? 62.379 -8.597 48.010 1.00 10.22 213 VAL A C 1
ATOM 1607 O O . VAL A 1 217 ? 61.793 -9.610 48.452 1.00 11.51 213 VAL A O 1
ATOM 1611 N N . ILE A 1 218 ? 62.740 -8.461 46.734 1.00 9.64 214 ILE A N 1
ATOM 1612 C CA . ILE A 1 218 ? 62.544 -9.522 45.744 1.00 10.71 214 ILE A CA 1
ATOM 1613 C C . ILE A 1 218 ? 63.239 -10.800 46.210 1.00 10.85 214 ILE A C 1
ATOM 1614 O O . ILE A 1 218 ? 64.395 -10.719 46.706 1.00 12.00 214 ILE A O 1
ATOM 1619 N N . LYS A 1 219 ? 62.620 -11.962 46.020 1.00 10.32 215 LYS A N 1
ATOM 1620 C CA . LYS A 1 219 ? 63.103 -13.254 46.502 1.00 11.71 215 LYS A CA 1
ATOM 1621 C C . LYS A 1 219 ? 63.303 -14.219 45.370 1.00 13.26 215 LYS A C 1
ATOM 1622 O O . LYS A 1 219 ? 62.394 -14.472 44.592 1.00 13.84 215 LYS A O 1
ATOM 1628 N N . LYS A 1 220 ? 64.497 -14.800 45.274 1.00 14.59 216 LYS A N 1
ATOM 1629 C CA . LYS A 1 220 ? 64.713 -15.924 44.373 1.00 15.56 216 LYS A CA 1
ATOM 1630 C C . LYS A 1 220 ? 64.212 -17.258 44.927 1.00 15.88 216 LYS A C 1
ATOM 1631 O O . LYS A 1 220 ? 64.219 -17.501 46.152 1.00 18.15 216 LYS A O 1
ATOM 1637 N N . ILE A 1 221 ? 63.796 -18.120 44.010 1.00 15.16 217 ILE A N 1
ATOM 1638 C CA . ILE A 1 221 ? 63.440 -19.510 44.352 1.00 15.28 217 ILE A CA 1
ATOM 1639 C C . ILE A 1 221 ? 64.099 -20.384 43.319 1.00 15.91 217 ILE A C 1
ATOM 1640 O O . ILE A 1 221 ? 64.022 -20.114 42.124 1.00 15.57 217 ILE A O 1
ATOM 1645 N N . ASP A 1 222 ? 64.797 -21.404 43.816 1.00 18.75 218 ASP A N 1
ATOM 1646 C CA . ASP A 1 222 ? 65.576 -22.315 42.963 1.00 22.07 218 ASP A CA 1
ATOM 1647 C C . ASP A 1 222 ? 66.522 -21.525 42.041 1.00 20.27 218 ASP A C 1
ATOM 1648 O O . ASP A 1 222 ? 66.743 -21.851 40.865 1.00 22.53 218 ASP A O 1
ATOM 1653 N N . GLY A 1 223 ? 67.088 -20.463 42.607 1.00 18.26 219 GLY A N 1
ATOM 1654 C CA . GLY A 1 223 ? 68.109 -19.702 41.908 1.00 17.74 219 GLY A CA 1
ATOM 1655 C C . GLY A 1 223 ? 67.614 -18.681 40.875 1.00 17.42 219 GLY A C 1
ATOM 1656 O O . GLY A 1 223 ? 68.446 -18.026 40.233 1.00 23.56 219 GLY A O 1
ATOM 1657 N N . LYS A 1 224 ? 66.299 -18.560 40.713 1.00 14.79 220 LYS A N 1
ATOM 1658 C CA . LYS A 1 224 ? 65.717 -17.625 39.736 1.00 14.23 220 LYS A CA 1
ATOM 1659 C C . LYS A 1 224 ? 64.663 -16.761 40.358 1.00 13.06 220 LYS A C 1
ATOM 1660 O O . LYS A 1 224 ? 64.086 -17.089 41.388 1.00 13.88 220 LYS A O 1
ATOM 1666 N N . TYR A 1 225 ? 64.432 -15.616 39.728 1.00 11.63 221 TYR A N 1
ATOM 1667 C CA . TYR A 1 225 ? 63.296 -14.786 40.118 1.00 10.26 221 TYR A CA 1
ATOM 1668 C C . TYR A 1 225 ? 61.972 -15.449 39.660 1.00 10.93 221 TYR A C 1
ATOM 1669 O O . TYR A 1 225 ? 61.963 -16.261 38.729 1.00 11.91 221 TYR A O 1
ATOM 1678 N N . PHE A 1 226 ? 60.869 -15.034 40.277 1.00 10.17 222 PHE A N 1
ATOM 1679 C CA . PHE A 1 226 ? 59.578 -15.665 40.063 1.00 9.86 222 PHE A CA 1
ATOM 1680 C C . PHE A 1 226 ? 58.476 -14.596 40.052 1.00 9.96 222 PHE A C 1
ATOM 1681 O O . PHE A 1 226 ? 58.520 -13.664 40.853 1.00 10.19 222 PHE A O 1
ATOM 1689 N N . MET A 1 227 ? 57.497 -14.761 39.151 1.00 9.20 223 MET A N 1
ATOM 1690 C CA . MET A 1 227 ? 56.376 -13.836 39.070 1.00 9.30 223 MET A CA 1
ATOM 1691 C C . MET A 1 227 ? 55.084 -14.617 38.782 1.00 9.47 223 MET A C 1
ATOM 1692 O O . MET A 1 227 ? 55.044 -15.442 37.858 1.00 10.29 223 MET A O 1
ATOM 1697 N N . TYR A 1 228 ? 54.043 -14.321 39.558 1.00 8.75 224 TYR A N 1
ATOM 1698 C CA . TYR A 1 228 ? 52.643 -14.706 39.186 1.00 8.45 224 TYR A CA 1
ATOM 1699 C C . TYR A 1 228 ? 52.122 -13.596 38.300 1.00 7.73 224 TYR A C 1
ATOM 1700 O O . TYR A 1 228 ? 52.362 -12.423 38.574 1.00 10.08 224 TYR A O 1
ATOM 1709 N N . TRP A 1 229 ? 51.350 -13.947 37.268 1.00 7.85 225 TRP A N 1
ATOM 1710 C CA . TRP A 1 229 ? 50.813 -12.918 36.421 1.00 8.35 225 TRP A CA 1
ATOM 1711 C C . TRP A 1 229 ? 49.506 -13.363 35.782 1.00 8.85 225 TRP A C 1
ATOM 1712 O O . TRP A 1 229 ? 49.254 -14.560 35.669 1.00 9.23 225 TRP A O 1
ATOM 1723 N N . GLY A 1 230 ? 48.724 -12.398 35.326 1.00 8.54 226 GLY A N 1
ATOM 1724 C CA . GLY A 1 230 ? 47.536 -12.659 34.534 1.00 9.12 226 GLY A CA 1
ATOM 1725 C C . GLY A 1 230 ? 46.277 -12.028 35.061 1.00 9.56 226 GLY A C 1
ATOM 1726 O O . GLY A 1 230 ? 46.200 -11.642 36.213 1.00 10.34 226 GLY A O 1
ATOM 1727 N N . GLU A 1 231 ? 45.336 -11.950 34.138 1.00 11.06 227 GLU A N 1
ATOM 1728 C CA . GLU A 1 231 ? 43.990 -11.391 34.386 1.00 11.92 227 GLU A CA 1
ATOM 1729 C C . GLU A 1 231 ? 42.878 -12.473 34.423 1.00 11.25 227 GLU A C 1
ATOM 1730 O O . GLU A 1 231 ? 42.090 -12.557 35.391 1.00 13.83 227 GLU A O 1
ATOM 1736 N N . GLU A 1 232 ? 42.774 -13.242 33.342 1.00 11.71 228 GLU A N 1
ATOM 1737 C CA . GLU A 1 232 ? 41.709 -14.250 33.215 1.00 12.41 228 GLU A CA 1
ATOM 1738 C C . GLU A 1 232 ? 41.986 -15.563 33.969 1.00 13.18 228 GLU A C 1
ATOM 1739 O O . GLU A 1 232 ? 41.086 -16.348 34.221 1.00 15.70 228 GLU A O 1
ATOM 1745 N N . HIS A 1 233 ? 43.260 -15.834 34.219 1.00 11.14 229 HIS A N 1
ATOM 1746 C CA . HIS A 1 233 ? 43.765 -16.984 34.997 1.00 10.22 229 HIS A CA 1
ATOM 1747 C C . HIS A 1 233 ? 45.053 -16.517 35.667 1.00 9.81 229 HIS A C 1
ATOM 1748 O O . HIS A 1 233 ? 45.642 -15.496 35.214 1.00 10.98 229 HIS A O 1
ATOM 1755 N N . VAL A 1 234 ? 45.453 -17.231 36.713 1.00 8.53 230 VAL A N 1
ATOM 1756 C CA . VAL A 1 234 ? 46.793 -17.015 37.289 1.00 8.61 230 VAL A CA 1
ATOM 1757 C C . VAL A 1 234 ? 47.797 -17.942 36.603 1.00 8.42 230 VAL A C 1
ATOM 1758 O O . VAL A 1 234 ? 47.647 -19.166 36.632 1.00 9.73 230 VAL A O 1
ATOM 1762 N N . PHE A 1 235 ? 48.786 -17.305 35.978 1.00 8.86 231 PHE A N 1
ATOM 1763 C CA . PHE A 1 235 ? 49.892 -17.932 35.277 1.00 9.34 231 PHE A CA 1
ATOM 1764 C C . PHE A 1 235 ? 51.189 -17.621 36.073 1.00 8.65 231 PHE A C 1
ATOM 1765 O O . PHE A 1 235 ? 51.143 -16.899 37.083 1.00 9.48 231 PHE A O 1
ATOM 1773 N N . ALA A 1 236 ? 52.338 -18.171 35.626 1.00 9.22 232 ALA A N 1
ATOM 1774 C CA . ALA A 1 236 ? 53.624 -17.865 36.292 1.00 9.92 232 ALA A CA 1
ATOM 1775 C C . ALA A 1 236 ? 54.739 -17.767 35.280 1.00 9.56 232 ALA A C 1
ATOM 1776 O O . ALA A 1 236 ? 54.587 -18.123 34.105 1.00 9.84 232 ALA A O 1
ATOM 1778 N N . ALA A 1 237 ? 55.850 -17.195 35.746 1.00 10.06 233 ALA A N 1
ATOM 1779 C CA . ALA A 1 237 ? 57.045 -17.032 34.911 1.00 10.38 233 ALA A CA 1
ATOM 1780 C C . ALA A 1 237 ? 58.269 -16.934 35.813 1.00 9.83 233 ALA A C 1
ATOM 1781 O O . ALA A 1 237 ? 58.184 -16.581 36.991 1.00 10.34 233 ALA A O 1
ATOM 1783 N N . THR A 1 238 ? 59.414 -17.274 35.207 1.00 10.30 234 THR A N 1
ATOM 1784 C CA . THR A 1 238 ? 60.715 -17.115 35.870 1.00 10.68 234 THR A CA 1
ATOM 1785 C C . THR A 1 238 ? 61.621 -16.154 35.088 1.00 10.57 234 THR A C 1
ATOM 1786 O O . THR A 1 238 ? 61.389 -15.885 33.917 1.00 10.97 234 THR A O 1
ATOM 1790 N N . SER A 1 239 ? 62.662 -15.684 35.757 1.00 10.68 235 SER A N 1
ATOM 1791 C CA . SER A 1 239 ? 63.626 -14.817 35.099 1.00 11.41 235 SER A CA 1
ATOM 1792 C C . SER A 1 239 ? 64.967 -14.938 35.794 1.00 11.39 235 SER A C 1
ATOM 1793 O O . SER A 1 239 ? 65.037 -15.144 36.983 1.00 12.71 235 SER A O 1
ATOM 1796 N N . GLU A 1 240 ? 66.028 -14.730 35.008 1.00 12.41 236 GLU A N 1
ATOM 1797 C CA . GLU A 1 240 ? 67.378 -14.576 35.564 1.00 13.00 236 GLU A CA 1
ATOM 1798 C C . GLU A 1 240 ? 67.820 -13.119 35.658 1.00 13.01 236 GLU A C 1
ATOM 1799 O O . GLU A 1 240 ? 68.813 -12.829 36.316 1.00 17.98 236 GLU A O 1
ATOM 1805 N N . ASP A 1 241 ? 67.142 -12.208 34.975 1.00 12.83 237 ASP A N 1
ATOM 1806 C CA . ASP A 1 241 ? 67.603 -10.828 34.864 1.00 14.03 237 ASP A CA 1
ATOM 1807 C C . ASP A 1 241 ? 66.565 -9.776 35.213 1.00 13.42 237 ASP A C 1
ATOM 1808 O O . ASP A 1 241 ? 66.865 -8.588 35.073 1.00 14.69 237 ASP A O 1
ATOM 1813 N N . LEU A 1 242 ? 65.376 -10.197 35.675 1.00 11.75 238 LEU A N 1
ATOM 1814 C CA . LEU A 1 242 ? 64.266 -9.333 36.095 1.00 12.43 238 LEU A CA 1
ATOM 1815 C C . LEU A 1 242 ? 63.532 -8.613 34.976 1.00 11.22 238 LEU A C 1
ATOM 1816 O O . LEU A 1 242 ? 62.452 -8.058 35.230 1.00 11.73 238 LEU A O 1
ATOM 1821 N N . VAL A 1 243 ? 63.987 -8.747 33.740 1.00 11.01 239 VAL A N 1
ATOM 1822 C CA . VAL A 1 243 ? 63.393 -8.037 32.607 1.00 11.97 239 VAL A CA 1
ATOM 1823 C C . VAL A 1 243 ? 62.859 -8.976 31.539 1.00 10.96 239 VAL A C 1
ATOM 1824 O O . VAL A 1 243 ? 61.790 -8.700 30.984 1.00 12.15 239 VAL A O 1
ATOM 1828 N N . ASN A 1 244 ? 63.573 -10.080 31.265 1.00 11.85 240 ASN A N 1
ATOM 1829 C CA . ASN A 1 244 ? 63.101 -11.110 30.329 1.00 11.40 240 ASN A CA 1
ATOM 1830 C C . ASN A 1 244 ? 62.531 -12.281 31.128 1.00 11.23 240 ASN A C 1
ATOM 1831 O O . ASN A 1 244 ? 63.246 -12.953 31.876 1.00 12.51 240 ASN A O 1
ATOM 1836 N N . TRP A 1 245 ? 61.227 -12.509 30.963 1.00 10.99 241 TRP A N 1
ATOM 1837 C CA . TRP A 1 245 ? 60.490 -13.536 31.736 1.00 10.93 241 TRP A CA 1
ATOM 1838 C C . TRP A 1 245 ? 60.049 -14.677 30.834 1.00 10.40 241 TRP A C 1
ATOM 1839 O O . TRP A 1 245 ? 59.649 -14.449 29.687 1.00 11.74 241 TRP A O 1
ATOM 1850 N N . THR A 1 246 ? 60.110 -15.905 31.375 1.00 11.21 242 THR A N 1
ATOM 1851 C CA . THR A 1 246 ? 59.778 -17.114 30.644 1.00 11.74 242 THR A CA 1
ATOM 1852 C C . THR A 1 246 ? 58.550 -17.746 31.296 1.00 11.17 242 THR A C 1
ATOM 1853 O O . THR A 1 246 ? 58.642 -18.238 32.419 1.00 11.93 242 THR A O 1
ATOM 1857 N N . PRO A 1 247 ? 57.374 -17.667 30.612 1.00 11.67 243 PRO A N 1
ATOM 1858 C CA . PRO A 1 247 ? 56.187 -18.278 31.201 1.00 11.46 243 PRO A CA 1
ATOM 1859 C C . PRO A 1 247 ? 56.295 -19.778 31.369 1.00 12.31 243 PRO A C 1
ATOM 1860 O O . PRO A 1 247 ? 56.966 -20.441 30.571 1.00 13.99 243 PRO A O 1
ATOM 1864 N N . TYR A 1 248 ? 55.618 -20.293 32.405 1.00 11.48 244 TYR A N 1
ATOM 1865 C CA . TYR A 1 248 ? 55.442 -21.738 32.545 1.00 11.49 244 TYR A CA 1
ATOM 1866 C C . TYR A 1 248 ? 54.406 -22.189 31.496 1.00 12.53 244 TYR A C 1
ATOM 1867 O O . TYR A 1 248 ? 53.326 -21.587 31.387 1.00 12.50 244 TYR A O 1
ATOM 1876 N N . VAL A 1 249 ? 54.710 -23.274 30.798 1.00 12.41 245 VAL A N 1
ATOM 1877 C CA . VAL A 1 249 ? 53.882 -23.762 29.731 1.00 13.25 245 VAL A CA 1
ATOM 1878 C C . VAL A 1 249 ? 53.579 -25.243 29.913 1.00 14.36 245 VAL A C 1
ATOM 1879 O O . VAL A 1 249 ? 54.260 -25.981 30.628 1.00 15.66 245 VAL A O 1
ATOM 1883 N N . ASN A 1 250 ? 52.492 -25.632 29.265 1.00 13.38 246 ASN A N 1
ATOM 1884 C CA . ASN A 1 250 ? 52.026 -27.029 29.209 1.00 12.89 246 ASN A CA 1
ATOM 1885 C C . ASN A 1 250 ? 52.810 -27.842 28.173 1.00 16.83 246 ASN A C 1
ATOM 1886 O O . ASN A 1 250 ? 53.627 -27.288 27.419 1.00 18.42 246 ASN A O 1
ATOM 1891 N N . THR A 1 251 ? 52.556 -29.144 28.118 1.00 17.52 247 THR A N 1
ATOM 1892 C CA . THR A 1 251 ? 53.184 -30.056 27.160 1.00 21.37 247 THR A CA 1
ATOM 1893 C C . THR A 1 251 ? 53.125 -29.509 25.732 1.00 22.33 247 THR A C 1
ATOM 1894 O O . THR A 1 251 ? 54.100 -29.600 25.000 1.00 27.34 247 THR A O 1
ATOM 1898 N N . ASP A 1 252 ? 51.984 -28.914 25.353 1.00 19.38 248 ASP A N 1
ATOM 1899 C CA . ASP A 1 252 ? 51.764 -28.417 23.975 1.00 20.75 248 ASP A CA 1
ATOM 1900 C C . ASP A 1 252 ? 52.210 -26.972 23.776 1.00 23.80 248 ASP A C 1
ATOM 1901 O O . ASP A 1 252 ? 51.920 -26.408 22.730 1.00 25.53 248 ASP A O 1
ATOM 1906 N N . GLY A 1 253 ? 52.863 -26.388 24.789 1.00 20.63 249 GLY A N 1
ATOM 1907 C CA . GLY A 1 253 ? 53.400 -25.026 24.720 1.00 21.77 249 GLY A CA 1
ATOM 1908 C C . GLY A 1 253 ? 52.416 -23.953 25.092 1.00 20.57 249 GLY A C 1
ATOM 1909 O O . GLY A 1 253 ? 52.791 -22.775 25.136 1.00 22.98 249 GLY A O 1
ATOM 1910 N N . SER A 1 254 ? 51.166 -24.338 25.408 1.0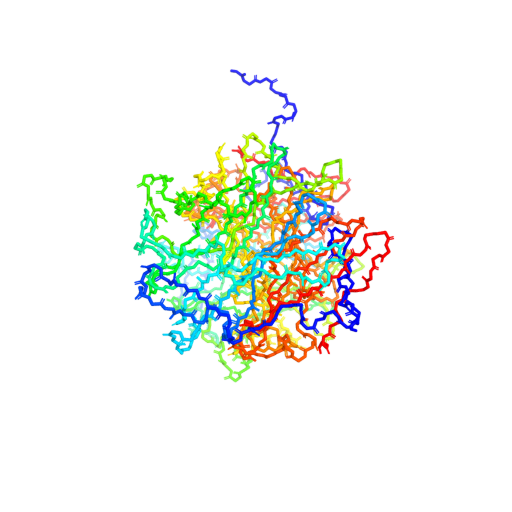0 18.30 250 SER A N 1
ATOM 1911 C CA . SER A 1 254 ? 50.177 -23.354 25.862 1.00 16.90 250 SER A CA 1
ATOM 1912 C C . SER A 1 254 ? 50.516 -22.880 27.275 1.00 14.38 250 SER A C 1
ATOM 1913 O O . SER A 1 254 ? 51.206 -23.572 28.025 1.00 14.65 250 SER A O 1
ATOM 1916 N N . LEU A 1 255 ? 49.984 -21.713 27.663 1.00 13.99 251 LEU A N 1
ATOM 1917 C CA . LEU A 1 255 ? 50.265 -21.165 29.016 1.00 12.02 251 LEU A CA 1
ATOM 1918 C C . LEU A 1 255 ? 49.652 -22.088 30.084 1.00 11.02 251 LEU A C 1
ATOM 1919 O O . LEU A 1 255 ? 48.461 -22.462 29.997 1.00 13.09 251 LEU A O 1
ATOM 1924 N N . ARG A 1 256 ? 50.423 -22.418 31.116 1.00 10.78 252 ARG A N 1
ATOM 1925 C CA . ARG A 1 256 ? 49.970 -23.322 32.183 1.00 10.60 252 ARG A CA 1
ATOM 1926 C C . ARG A 1 256 ? 49.213 -22.524 33.243 1.00 10.28 252 ARG A C 1
ATOM 1927 O O . ARG A 1 256 ? 49.735 -21.616 33.879 1.00 11.53 252 ARG A O 1
ATOM 1935 N N . LYS A 1 257 ? 47.944 -22.883 33.428 1.00 10.13 253 LYS A N 1
ATOM 1936 C CA . LYS A 1 257 ? 47.069 -22.208 34.411 1.00 10.22 253 LYS A CA 1
ATOM 1937 C C . LYS A 1 257 ? 47.355 -22.751 35.791 1.00 10.59 253 LYS A C 1
ATOM 1938 O O . LYS A 1 257 ? 47.148 -23.968 36.042 1.00 13.75 253 LYS A O 1
ATOM 1944 N N . LEU A 1 258 ? 47.806 -21.912 36.727 1.00 9.13 254 LEU A N 1
ATOM 1945 C CA . LEU A 1 258 ? 48.007 -22.332 38.103 1.00 9.42 254 LEU A CA 1
ATOM 1946 C C . LEU A 1 258 ? 46.692 -22.485 38.870 1.00 9.79 254 LEU A C 1
ATOM 1947 O O . LEU A 1 258 ? 46.557 -23.423 39.654 1.00 10.24 254 LEU A O 1
ATOM 1952 N N . PHE A 1 259 ? 45.787 -21.524 38.654 1.00 9.02 255 PHE A N 1
ATOM 1953 C CA . PHE A 1 259 ? 44.358 -21.667 39.031 1.00 8.65 255 PHE A CA 1
ATOM 1954 C C . PHE A 1 259 ? 43.569 -20.668 38.223 1.00 9.59 255 PHE A C 1
ATOM 1955 O O . PHE A 1 259 ? 44.126 -19.805 37.535 1.00 9.53 255 PHE A O 1
ATOM 1963 N N . SER A 1 260 ? 42.240 -20.834 38.295 1.00 9.97 256 SER A N 1
ATOM 1964 C CA . SER A 1 260 ? 41.339 -20.132 37.419 1.00 9.42 256 SER A CA 1
ATOM 1965 C C . SER A 1 260 ? 40.093 -19.659 38.184 1.00 9.29 256 SER A C 1
ATOM 1966 O O . SER A 1 260 ? 39.845 -20.091 39.320 1.00 9.10 256 SER A O 1
ATOM 1969 N N . PRO A 1 261 ? 39.314 -18.788 37.547 1.00 9.00 257 PRO A N 1
ATOM 1970 C CA . PRO A 1 261 ? 37.985 -18.480 38.112 1.00 9.46 257 PRO A CA 1
ATOM 1971 C C . PRO A 1 261 ? 37.159 -19.740 38.324 1.00 9.37 257 PRO A C 1
ATOM 1972 O O . PRO A 1 261 ? 37.365 -20.755 37.659 1.00 10.96 257 PRO A O 1
ATOM 1976 N N . ARG A 1 262 ? 36.228 -19.647 39.261 1.00 8.62 258 ARG A N 1
ATOM 1977 C CA . ARG A 1 262 ? 35.409 -20.790 39.663 1.00 8.74 258 ARG A CA 1
ATOM 1978 C C . ARG A 1 262 ? 33.950 -20.392 39.804 1.00 8.72 258 ARG A C 1
ATOM 1979 O O . ARG A 1 262 ? 33.618 -19.258 40.161 1.00 9.69 258 ARG A O 1
ATOM 1987 N N . ASP A 1 263 ? 33.057 -21.339 39.566 1.00 9.05 259 ASP A N 1
ATOM 1988 C CA . ASP A 1 263 ? 31.624 -21.082 39.697 1.00 9.09 259 ASP A CA 1
ATOM 1989 C C . ASP A 1 263 ? 31.271 -20.882 41.179 1.00 9.33 259 ASP A C 1
ATOM 1990 O O . ASP A 1 263 ? 31.801 -21.554 42.087 1.00 10.26 259 ASP A O 1
ATOM 1995 N N . GLY A 1 264 ? 30.291 -20.005 41.426 1.00 8.86 260 GLY A N 1
ATOM 1996 C CA . GLY A 1 264 ? 29.725 -19.887 42.753 1.00 9.12 260 GLY A CA 1
ATOM 1997 C C . GLY A 1 264 ? 30.353 -18.944 43.739 1.00 9.29 260 GLY A C 1
ATOM 1998 O O . GLY A 1 264 ? 29.862 -18.766 44.831 1.00 10.99 260 GLY A O 1
ATOM 1999 N N . HIS A 1 265 ? 31.508 -18.384 43.341 1.00 9.09 261 HIS A N 1
ATOM 2000 C CA . HIS A 1 265 ? 32.285 -17.509 44.202 1.00 8.42 261 HIS A CA 1
ATOM 2001 C C . HIS A 1 265 ? 32.506 -16.130 43.553 1.00 8.27 261 HIS A C 1
ATOM 2002 O O . HIS A 1 265 ? 32.270 -15.938 42.368 1.00 8.28 261 HIS A O 1
ATOM 2009 N N . PHE A 1 266 ? 33.001 -15.209 44.381 1.00 8.14 262 PHE A N 1
ATOM 2010 C CA . PHE A 1 266 ? 33.298 -13.846 43.931 1.00 8.50 262 PHE A CA 1
ATOM 2011 C C . PHE A 1 266 ? 34.328 -13.788 42.783 1.00 8.05 262 PHE A C 1
ATOM 2012 O O . PHE A 1 266 ? 34.336 -12.832 42.001 1.00 8.84 262 PHE A O 1
ATOM 2020 N N . ASP A 1 267 ? 35.217 -14.791 42.739 1.00 7.54 263 ASP A N 1
ATOM 2021 C CA . ASP A 1 267 ? 36.299 -14.823 41.746 1.00 7.63 263 ASP A CA 1
ATOM 2022 C C . ASP A 1 267 ? 35.922 -15.820 40.641 1.00 7.79 263 ASP A C 1
ATOM 2023 O O . ASP A 1 267 ? 36.503 -16.894 40.474 1.00 8.97 263 ASP A O 1
ATOM 2028 N N . SER A 1 268 ? 34.875 -15.427 39.892 1.00 8.07 264 SER A N 1
ATOM 2029 C CA . SER A 1 268 ? 34.150 -16.301 38.985 1.00 8.33 264 SER A CA 1
ATOM 2030 C C . SER A 1 268 ? 34.267 -15.937 37.510 1.00 8.29 264 SER A C 1
ATOM 2031 O O . SER A 1 268 ? 33.933 -16.757 36.652 1.00 9.78 264 SER A O 1
ATOM 2034 N N . GLN A 1 269 ? 34.652 -14.687 37.206 1.00 8.94 265 GLN A N 1
ATOM 2035 C CA . GLN A 1 269 ? 34.942 -14.269 35.838 1.00 9.34 265 GLN A CA 1
ATOM 2036 C C . GLN A 1 269 ? 36.434 -14.036 35.606 1.00 8.91 265 GLN A C 1
ATOM 2037 O O . GLN A 1 269 ? 36.934 -14.356 34.513 1.00 11.28 265 GLN A O 1
ATOM 2043 N N . LEU A 1 270 ? 37.127 -13.473 36.615 1.00 8.74 266 LEU A N 1
ATOM 2044 C CA . LEU A 1 270 ? 38.596 -13.197 36.510 1.00 8.88 266 LEU A CA 1
ATOM 2045 C C . LEU A 1 270 ? 39.208 -13.538 37.854 1.00 9.01 266 LEU A C 1
ATOM 2046 O O . LEU A 1 270 ? 38.565 -13.410 38.921 1.00 9.52 266 LEU A O 1
ATOM 2051 N N . THR A 1 271 ? 40.487 -13.938 37.774 1.00 8.89 267 THR A N 1
ATOM 2052 C CA . THR A 1 271 ? 41.404 -14.084 38.936 1.00 8.86 267 THR A CA 1
ATOM 2053 C C . THR A 1 271 ? 42.684 -13.321 38.564 1.00 9.51 267 THR A C 1
ATOM 2054 O O . THR A 1 271 ? 43.583 -13.888 37.914 1.00 11.72 267 THR A O 1
ATOM 2058 N N . GLU A 1 272 ? 42.743 -12.064 38.932 1.00 8.73 268 GLU A N 1
ATOM 2059 C CA . GLU A 1 272 ? 43.731 -11.142 38.373 1.00 8.59 268 GLU A CA 1
ATOM 2060 C C . GLU A 1 272 ? 44.711 -10.740 39.463 1.00 8.82 268 GLU A C 1
ATOM 2061 O O . GLU A 1 272 ? 44.373 -10.247 40.525 1.00 9.70 268 GLU A O 1
ATOM 2067 N N . CYS A 1 273 ? 45.993 -11.003 39.193 1.00 8.25 269 CYS A N 1
ATOM 2068 C CA . CYS A 1 273 ? 47.070 -10.770 40.190 1.00 8.87 269 CYS A CA 1
ATOM 2069 C C . CYS A 1 273 ? 47.026 -9.364 40.743 1.00 8.80 269 CYS A C 1
ATOM 2070 O O . CYS A 1 273 ? 46.776 -8.424 40.015 1.00 10.72 269 CYS A O 1
ATOM 2073 N N . GLY A 1 274 ? 47.301 -9.218 42.046 1.00 8.33 270 GLY A N 1
ATOM 2074 C CA . GLY A 1 274 ? 47.284 -7.928 42.712 1.00 8.97 270 GLY A CA 1
ATOM 2075 C C . GLY A 1 274 ? 48.709 -7.386 43.009 1.00 7.79 270 GLY A C 1
ATOM 2076 O O . GLY A 1 274 ? 49.520 -7.290 42.062 1.00 9.66 270 GLY A O 1
ATOM 2077 N N . PRO A 1 275 ? 49.007 -7.085 44.259 1.00 8.31 271 PRO A N 1
ATOM 2078 C CA . PRO A 1 275 ? 50.355 -6.595 44.579 1.00 9.30 271 PRO A CA 1
ATOM 2079 C C . PRO A 1 275 ? 51.399 -7.719 44.454 1.00 9.53 271 PRO A C 1
ATOM 2080 O O . PRO A 1 275 ? 51.071 -8.868 44.192 1.00 8.86 271 PRO A O 1
ATOM 2084 N N . PRO A 1 276 ? 52.697 -7.404 44.667 1.00 9.01 272 PRO A N 1
ATOM 2085 C CA . PRO A 1 276 ? 53.744 -8.457 44.715 1.00 8.70 272 PRO A CA 1
ATOM 2086 C C . PRO A 1 276 ? 53.385 -9.598 45.700 1.00 8.87 272 PRO A C 1
ATOM 2087 O O . PRO A 1 276 ? 52.761 -9.350 46.752 1.00 8.79 272 PRO A O 1
ATOM 2091 N N . ALA A 1 277 ? 53.722 -10.826 45.313 1.00 8.65 273 ALA A N 1
ATOM 2092 C CA . ALA A 1 277 ? 53.468 -11.984 46.157 1.00 9.01 273 ALA A CA 1
ATOM 2093 C C . ALA A 1 277 ? 54.438 -12.021 47.336 1.00 8.89 273 ALA A C 1
ATOM 2094 O O . ALA A 1 277 ? 55.546 -11.466 47.238 1.00 10.00 273 ALA A O 1
ATOM 2096 N N . ILE A 1 278 ? 54.073 -12.659 48.451 1.00 8.46 274 ILE A N 1
ATOM 2097 C CA . ILE A 1 278 ? 54.830 -12.628 49.689 1.00 8.80 274 ILE A CA 1
ATOM 2098 C C . ILE A 1 278 ? 55.113 -14.022 50.211 1.00 8.82 274 ILE A C 1
ATOM 2099 O O . ILE A 1 278 ? 54.201 -14.803 50.478 1.00 9.62 274 ILE A O 1
ATOM 2104 N N . TYR A 1 279 ? 56.409 -14.317 50.396 1.00 9.94 275 TYR A N 1
ATOM 2105 C CA . TYR A 1 279 ? 56.875 -15.572 50.947 1.00 10.77 275 TYR A CA 1
ATOM 2106 C C . TYR A 1 279 ? 56.735 -15.535 52.487 1.00 10.96 275 TYR A C 1
ATOM 2107 O O . TYR A 1 279 ? 57.290 -14.644 53.11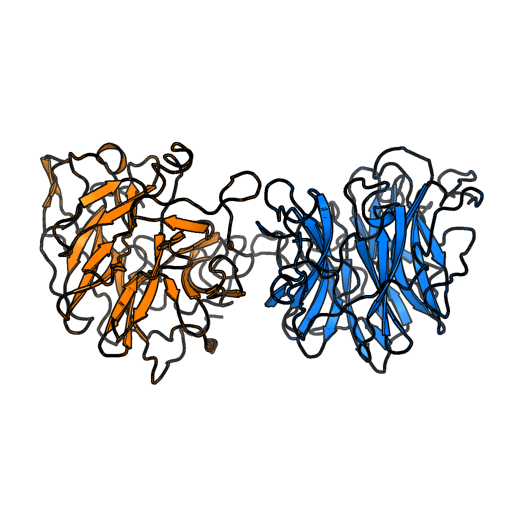1 1.00 13.40 275 TYR A O 1
ATOM 2116 N N . THR A 1 280 ? 55.994 -16.481 53.076 1.00 11.36 276 THR A N 1
ATOM 2117 C CA . THR A 1 280 ? 55.680 -16.521 54.503 1.00 12.28 276 THR A CA 1
ATOM 2118 C C . THR A 1 280 ? 56.015 -17.930 55.031 1.00 13.42 276 THR A C 1
ATOM 2119 O O . THR A 1 280 ? 56.212 -18.861 54.223 1.00 13.74 276 THR A O 1
ATOM 2123 N N . PRO A 1 281 ? 55.988 -18.121 56.372 1.00 14.67 277 PRO A N 1
ATOM 2124 C CA . PRO A 1 281 ? 56.271 -19.465 56.900 1.00 16.95 277 PRO A CA 1
ATOM 2125 C C . PRO A 1 281 ? 55.231 -20.528 56.571 1.00 16.17 277 PRO A C 1
ATOM 2126 O O . PRO A 1 281 ? 55.508 -21.704 56.790 1.00 18.45 277 PRO A O 1
ATOM 2130 N N . LYS A 1 282 ? 54.039 -20.136 56.115 1.00 15.09 278 LYS A N 1
ATOM 2131 C CA . LYS A 1 282 ? 53.014 -21.094 55.726 1.00 14.82 278 LYS A CA 1
ATOM 2132 C C . LYS A 1 282 ? 52.974 -21.360 54.225 1.00 13.75 278 LYS A C 1
ATOM 2133 O O . LYS A 1 282 ? 52.208 -22.208 53.762 1.00 15.00 278 LYS A O 1
ATOM 2139 N N . GLY A 1 283 ? 53.768 -20.622 53.456 1.00 12.25 279 GLY A N 1
ATOM 2140 C CA . GLY A 1 283 ? 53.662 -20.687 52.007 1.00 11.27 279 GLY A CA 1
ATOM 2141 C C . GLY A 1 283 ? 53.739 -19.315 51.379 1.00 10.12 279 GLY A C 1
ATOM 2142 O O . GLY A 1 283 ? 53.927 -18.279 52.068 1.00 12.02 279 GLY A O 1
ATOM 2143 N N . ILE A 1 284 ? 53.622 -19.281 50.069 1.00 9.75 280 ILE A N 1
ATOM 2144 C CA . ILE A 1 284 ? 53.648 -18.047 49.335 1.00 9.10 280 ILE A CA 1
ATOM 2145 C C . ILE A 1 284 ? 52.204 -17.550 49.171 1.00 8.70 280 ILE A C 1
ATOM 2146 O O . ILE A 1 284 ? 51.323 -18.314 48.707 1.00 9.55 280 ILE A O 1
ATOM 2151 N N . VAL A 1 285 ? 51.969 -16.302 49.570 1.00 7.72 281 VAL A N 1
ATOM 2152 C CA . VAL A 1 285 ? 50.622 -15.706 49.456 1.00 8.29 281 VAL A CA 1
ATOM 2153 C C . VAL A 1 285 ? 50.581 -14.775 48.244 1.00 8.29 281 VAL A C 1
ATOM 2154 O O . VAL A 1 285 ? 51.387 -13.829 48.145 1.00 9.00 281 VAL A O 1
ATOM 2158 N N . LEU A 1 286 ? 49.620 -15.037 47.361 1.00 8.01 282 LEU A N 1
ATOM 2159 C CA . LEU A 1 286 ? 49.292 -14.168 46.256 1.00 8.34 282 LEU A CA 1
ATOM 2160 C C . LEU A 1 286 ? 47.969 -13.490 46.603 1.00 8.18 282 LEU A C 1
ATOM 2161 O O . LEU A 1 286 ? 46.897 -14.163 46.703 1.00 9.06 282 LEU A O 1
ATOM 2166 N N . LEU A 1 287 ? 48.004 -12.172 46.805 1.00 7.52 283 LEU A N 1
ATOM 2167 C CA . LEU A 1 287 ? 46.765 -11.377 47.013 1.00 7.54 283 LEU A CA 1
ATOM 2168 C C . LEU A 1 287 ? 46.326 -10.937 45.617 1.00 8.01 283 LEU A C 1
ATOM 2169 O O . LEU A 1 287 ? 47.131 -10.485 44.793 1.00 8.87 283 LEU A O 1
ATOM 2174 N N . TYR A 1 288 ? 45.023 -11.126 45.309 1.00 7.91 284 TYR A N 1
ATOM 2175 C CA . TYR A 1 288 ? 44.555 -10.973 43.931 1.00 7.89 284 TYR A CA 1
ATOM 2176 C C . TYR A 1 288 ? 43.142 -10.353 43.902 1.00 7.31 284 TYR A C 1
ATOM 2177 O O . TYR A 1 288 ? 42.522 -10.187 44.958 1.00 8.49 284 TYR A O 1
ATOM 2186 N N . ASN A 1 289 ? 42.727 -10.039 42.690 1.00 7.31 285 ASN A N 1
ATOM 2187 C CA . ASN A 1 289 ? 41.442 -9.393 42.418 1.00 7.87 285 ASN A CA 1
ATOM 2188 C C . ASN A 1 289 ? 40.512 -10.344 41.701 1.00 7.68 285 ASN A C 1
ATOM 2189 O O . ASN A 1 289 ? 40.833 -10.847 40.642 1.00 10.32 285 ASN A O 1
ATOM 2194 N N . GLY A 1 290 ? 39.356 -10.585 42.321 1.00 8.30 286 GLY A N 1
ATOM 2195 C CA . GLY A 1 290 ? 38.334 -11.400 41.662 1.00 8.91 286 GLY A CA 1
ATOM 2196 C C . GLY A 1 290 ? 37.272 -10.543 41.017 1.00 8.85 286 GLY A C 1
ATOM 2197 O O . GLY A 1 290 ? 36.842 -9.567 41.625 1.00 14.80 286 GLY A O 1
ATOM 2198 N N . LYS A 1 291 ? 36.801 -10.925 39.846 1.00 8.14 287 LYS A N 1
ATOM 2199 C CA . LYS A 1 291 ? 35.626 -10.267 39.241 1.00 8.19 287 LYS A CA 1
ATOM 2200 C C . LYS A 1 291 ? 34.456 -11.269 39.313 1.00 7.92 287 LYS A C 1
ATOM 2201 O O . LYS A 1 291 ? 34.568 -12.432 38.913 1.00 8.43 287 LYS A O 1
ATOM 2207 N N . ASN A 1 292 ? 33.334 -10.786 39.853 1.00 7.99 288 ASN A N 1
ATOM 2208 C CA . ASN A 1 292 ? 32.143 -11.625 40.057 1.00 7.92 288 ASN A CA 1
ATOM 2209 C C . ASN A 1 292 ? 31.300 -11.732 38.777 1.00 7.82 288 ASN A C 1
ATOM 2210 O O . ASN A 1 292 ? 30.782 -10.737 38.260 1.00 9.90 288 ASN A O 1
ATOM 2215 N N . SER A 1 293 ? 31.173 -12.941 38.249 1.00 8.41 289 SER A N 1
ATOM 2216 C CA . SER A 1 293 ? 30.345 -13.195 37.091 1.00 8.56 289 SER A CA 1
ATOM 2217 C C . SER A 1 293 ? 28.845 -13.074 37.392 1.00 9.49 289 SER A C 1
ATOM 2218 O O . SER A 1 293 ? 28.367 -13.677 38.362 1.00 9.70 289 SER A O 1
ATOM 2221 N N . ALA A 1 294 ? 28.140 -12.276 36.602 1.00 10.10 290 ALA A N 1
ATOM 2222 C CA . ALA A 1 294 ? 26.661 -12.185 36.795 1.00 9.91 290 ALA A CA 1
ATOM 2223 C C . ALA A 1 294 ? 26.014 -13.555 36.663 1.00 10.08 290 ALA A C 1
ATOM 2224 O O . ALA A 1 294 ? 25.007 -13.836 37.335 1.00 11.15 290 ALA A O 1
ATOM 2226 N N . SER A 1 295 ? 26.524 -14.372 35.738 1.00 9.71 291 SER A N 1
ATOM 2227 C CA . SER A 1 295 ? 25.901 -15.650 35.418 1.00 11.28 291 SER A CA 1
ATOM 2228 C C . SER A 1 295 ? 26.364 -16.816 36.273 1.00 10.36 291 SER A C 1
ATOM 2229 O O . SER A 1 295 ? 25.569 -17.701 36.636 1.00 11.65 291 SER A O 1
ATOM 2232 N N . ARG A 1 296 ? 27.667 -16.825 36.613 1.00 10.10 292 ARG A N 1
ATOM 2233 C CA . ARG A 1 296 ? 28.303 -17.986 37.228 1.00 10.12 292 ARG A CA 1
ATOM 2234 C C . ARG A 1 296 ? 28.837 -17.745 38.621 1.00 8.25 292 ARG A C 1
ATOM 2235 O O . ARG A 1 296 ? 29.481 -18.631 39.194 1.00 10.54 292 ARG A O 1
ATOM 2243 N N . GLY A 1 297 ? 28.633 -16.535 39.147 1.00 8.56 293 GLY A N 1
ATOM 2244 C CA . GLY A 1 297 ? 29.274 -16.102 40.372 1.00 8.62 293 GLY A CA 1
ATOM 2245 C C . GLY A 1 297 ? 28.513 -16.313 41.644 1.00 8.58 293 GLY A C 1
ATOM 2246 O O . GLY A 1 297 ? 27.720 -17.282 41.765 1.00 9.87 293 GLY A O 1
ATOM 2247 N N . ASP A 1 298 ? 28.749 -15.433 42.611 1.00 8.59 294 ASP A N 1
ATOM 2248 C CA . ASP A 1 298 ? 28.094 -15.503 43.915 1.00 9.19 294 ASP A CA 1
ATOM 2249 C C . ASP A 1 298 ? 27.089 -14.375 43.976 1.00 9.16 294 ASP A C 1
ATOM 2250 O O . ASP A 1 298 ? 27.431 -13.209 44.052 1.00 9.83 294 ASP A O 1
ATOM 2255 N N . LYS A 1 299 ? 25.801 -14.760 43.979 1.00 9.22 295 LYS A N 1
ATOM 2256 C CA . LYS A 1 299 ? 24.703 -13.777 43.885 1.00 10.29 295 LYS A CA 1
ATOM 2257 C C . LYS A 1 299 ? 24.572 -12.916 45.112 1.00 10.82 295 LYS A C 1
ATOM 2258 O O . LYS A 1 299 ? 23.867 -11.897 45.062 1.00 13.37 295 LYS A O 1
ATOM 2264 N N . ARG A 1 300 ? 25.255 -13.256 46.208 1.00 10.73 296 ARG A N 1
ATOM 2265 C CA . ARG A 1 300 ? 25.259 -12.373 47.369 1.00 11.60 296 ARG A CA 1
ATOM 2266 C C . ARG A 1 300 ? 26.078 -11.102 47.151 1.00 10.71 296 ARG A C 1
ATOM 2267 O O . ARG A 1 300 ? 25.896 -10.116 47.867 1.00 12.15 296 ARG A O 1
ATOM 2275 N N . TYR A 1 301 ? 26.974 -11.136 46.163 1.00 9.66 297 TYR A N 1
ATOM 2276 C CA . TYR A 1 301 ? 27.800 -9.995 45.802 1.00 9.49 297 TYR A CA 1
ATOM 2277 C C . TYR A 1 301 ? 27.322 -9.376 44.503 1.00 9.61 297 TYR A C 1
ATOM 2278 O O . TYR A 1 301 ? 26.746 -10.053 43.654 1.00 10.90 297 TYR A O 1
ATOM 2287 N N . THR A 1 302 ? 27.518 -8.080 44.361 1.00 10.07 298 THR A N 1
ATOM 2288 C CA . THR A 1 302 ? 27.130 -7.348 43.160 1.00 11.22 298 THR A CA 1
ATOM 2289 C C . THR A 1 302 ? 27.675 -7.969 41.893 1.00 9.27 298 THR A C 1
ATOM 2290 O O . THR A 1 302 ? 28.892 -8.234 41.804 1.00 9.27 298 THR A O 1
ATOM 2294 N N . ALA A 1 303 ? 26.874 -8.180 40.866 1.00 10.12 299 ALA A N 1
ATOM 2295 C CA . ALA A 1 303 ? 27.333 -8.667 39.580 1.00 10.34 299 ALA A CA 1
ATOM 2296 C C . ALA A 1 303 ? 28.432 -7.720 39.090 1.00 8.80 299 ALA A C 1
ATOM 2297 O O . ALA A 1 303 ? 28.299 -6.489 39.147 1.00 10.34 299 ALA A O 1
ATOM 2299 N N . ASN A 1 304 ? 29.531 -8.302 38.603 1.00 8.12 300 ASN A N 1
ATOM 2300 C CA . ASN A 1 304 ? 30.654 -7.589 37.930 1.00 8.76 300 ASN A CA 1
ATOM 2301 C C . ASN A 1 304 ? 31.528 -6.799 38.881 1.00 8.68 300 ASN A C 1
ATOM 2302 O O . ASN A 1 304 ? 32.443 -6.117 38.415 1.00 9.64 300 ASN A O 1
ATOM 2307 N N . VAL A 1 305 ? 31.313 -6.901 40.185 1.00 7.73 301 VAL A N 1
ATOM 2308 C CA . VAL A 1 305 ? 32.211 -6.213 41.132 1.00 8.27 301 VAL A CA 1
ATOM 2309 C C . VAL A 1 305 ? 33.589 -6.878 41.138 1.00 8.37 301 VAL A C 1
ATOM 2310 O O . VAL A 1 305 ? 33.709 -8.084 40.976 1.00 8.63 301 VAL A O 1
ATOM 2314 N N . TYR A 1 306 ? 34.616 -6.053 41.404 1.00 7.96 302 TYR A N 1
ATOM 2315 C CA . TYR A 1 306 ? 35.969 -6.576 41.742 1.00 7.79 302 TYR A CA 1
ATOM 2316 C C . TYR A 1 306 ? 36.161 -6.515 43.253 1.00 7.81 302 TYR A C 1
ATOM 2317 O O . TYR A 1 306 ? 36.091 -5.437 43.860 1.00 9.23 302 TYR A O 1
ATOM 2326 N N . ALA A 1 307 ? 36.348 -7.692 43.847 1.00 7.88 303 ALA A N 1
ATOM 2327 C CA . ALA A 1 307 ? 36.625 -7.836 45.265 1.00 8.23 303 ALA A CA 1
ATOM 2328 C C . ALA A 1 307 ? 37.867 -8.743 45.456 1.00 8.00 303 ALA A C 1
ATOM 2329 O O . ALA A 1 307 ? 38.121 -9.605 44.616 1.00 9.09 303 ALA A O 1
ATOM 2331 N N . ALA A 1 308 ? 38.610 -8.535 46.549 1.00 7.98 304 ALA A N 1
ATOM 2332 C CA . ALA A 1 308 ? 39.972 -9.098 46.655 1.00 7.99 304 ALA A CA 1
ATOM 2333 C C . ALA A 1 308 ? 39.980 -10.429 47.392 1.00 8.01 304 ALA A C 1
ATOM 2334 O O . ALA A 1 308 ? 39.319 -10.595 48.426 1.00 8.15 304 ALA A O 1
ATOM 2336 N N . GLY A 1 309 ? 40.806 -11.337 46.876 1.00 7.68 305 GLY A N 1
ATOM 2337 C CA . GLY A 1 309 ? 41.059 -12.651 47.458 1.00 8.10 305 GLY A CA 1
ATOM 2338 C C . GLY A 1 309 ? 42.521 -12.906 47.813 1.00 7.13 305 GLY A C 1
ATOM 2339 O O . GLY A 1 309 ? 43.384 -12.030 47.579 1.00 8.65 305 GLY A O 1
ATOM 2340 N N . GLN A 1 310 ? 42.769 -14.091 48.367 1.00 7.28 306 GLN A N 1
ATOM 2341 C CA . GLN A 1 310 ? 44.165 -14.517 48.616 1.00 7.02 306 GLN A CA 1
ATOM 2342 C C . GLN A 1 310 ? 44.259 -15.989 48.298 1.00 7.16 306 GLN A C 1
ATOM 2343 O O . GLN A 1 310 ? 43.356 -16.773 48.621 1.00 8.49 306 GLN A O 1
ATOM 2349 N N . ALA A 1 311 ? 45.382 -16.362 47.700 1.00 8.09 307 ALA A N 1
ATOM 2350 C CA . ALA A 1 311 ? 45.717 -17.754 47.394 1.00 8.35 307 ALA A CA 1
ATOM 2351 C C . ALA A 1 311 ? 47.059 -18.103 48.038 1.00 8.11 307 ALA A C 1
ATOM 2352 O O . ALA A 1 311 ? 47.958 -17.263 48.128 1.00 9.49 307 ALA A O 1
ATOM 2354 N N . LEU A 1 312 ? 47.158 -19.344 48.479 1.00 8.01 308 LEU A N 1
ATOM 2355 C CA . LEU A 1 312 ? 48.382 -19.888 49.116 1.00 8.11 308 LEU A CA 1
ATOM 2356 C C . LEU A 1 312 ? 48.982 -20.937 48.186 1.00 8.96 308 LEU A C 1
ATOM 2357 O O . LEU A 1 312 ? 48.290 -21.856 47.718 1.00 9.43 308 LEU A O 1
ATOM 2362 N N . PHE A 1 313 ? 50.299 -20.800 47.925 1.00 8.49 309 PHE A N 1
ATOM 2363 C CA . PHE A 1 313 ? 51.112 -21.721 47.144 1.00 9.63 309 PHE A CA 1
ATOM 2364 C C . PHE A 1 313 ? 52.215 -22.314 48.030 1.00 8.91 309 PHE A C 1
ATOM 2365 O O . PHE A 1 313 ? 52.629 -21.743 49.043 1.00 10.46 309 PHE A O 1
ATOM 2373 N N . ASP A 1 314 ? 52.693 -23.487 47.607 1.00 9.65 310 ASP A N 1
ATOM 2374 C CA A ASP A 1 314 ? 53.767 -24.174 48.332 0.50 10.85 310 ASP A CA 1
ATOM 2375 C CA B ASP A 1 314 ? 53.780 -24.187 48.320 0.50 10.27 310 ASP A CA 1
ATOM 2376 C C . ASP A 1 314 ? 55.075 -23.360 48.310 1.00 11.12 310 ASP A C 1
ATOM 2377 O O . ASP A 1 314 ? 55.543 -22.951 47.250 1.00 12.80 310 ASP A O 1
ATOM 2386 N N . ALA A 1 315 ? 55.655 -23.162 49.496 1.00 13.01 311 ALA A N 1
ATOM 2387 C CA . ALA A 1 315 ? 56.923 -22.426 49.630 1.00 14.54 311 ALA A CA 1
ATOM 2388 C C . ALA A 1 315 ? 58.094 -23.062 48.879 1.00 14.86 311 ALA A C 1
ATOM 2389 O O . ALA A 1 315 ? 59.011 -22.342 48.458 1.00 17.93 311 ALA A O 1
ATOM 2391 N N . ASN A 1 316 ? 58.032 -24.383 48.712 1.00 15.18 312 ASN A N 1
ATOM 2392 C CA . ASN A 1 316 ? 59.085 -25.119 48.043 1.00 17.07 312 ASN A CA 1
ATOM 2393 C C . ASN A 1 316 ? 58.778 -25.440 46.575 1.00 16.80 312 ASN A C 1
ATOM 2394 O O . ASN A 1 316 ? 59.559 -26.059 45.924 1.00 26.56 312 ASN A O 1
ATOM 2399 N N . ASP A 1 317 ? 57.590 -25.066 46.086 1.00 15.49 313 ASP A N 1
ATOM 2400 C CA . ASP A 1 317 ? 57.112 -25.403 44.741 1.00 14.72 313 ASP A CA 1
ATOM 2401 C C . ASP A 1 317 ? 56.114 -24.306 44.383 1.00 13.47 313 ASP A C 1
ATOM 2402 O O . ASP A 1 317 ? 54.916 -24.471 44.550 1.00 12.97 313 ASP A O 1
ATOM 2407 N N . PRO A 1 318 ? 56.581 -23.134 43.941 1.00 12.61 314 PRO A N 1
ATOM 2408 C CA . PRO A 1 318 ? 55.759 -21.939 43.900 1.00 11.93 314 PRO A CA 1
ATOM 2409 C C . PRO A 1 318 ? 54.599 -21.984 42.924 1.00 10.98 314 PRO A C 1
ATOM 2410 O O . PRO A 1 318 ? 53.658 -21.190 43.069 1.00 11.32 314 PRO A O 1
ATOM 2414 N N . THR A 1 319 ? 54.609 -22.892 41.967 1.00 10.71 315 THR A N 1
ATOM 2415 C CA . THR A 1 319 ? 53.465 -23.066 41.087 1.00 10.74 315 THR A CA 1
ATOM 2416 C C . THR A 1 319 ? 52.400 -23.985 41.656 1.00 11.11 315 THR A C 1
ATOM 2417 O O . THR A 1 319 ? 51.353 -24.094 41.008 1.00 14.00 315 THR A O 1
ATOM 2421 N N . ARG A 1 320 ? 52.628 -24.611 42.823 1.00 10.74 316 ARG A N 1
ATOM 2422 C CA . ARG A 1 320 ? 51.693 -25.573 43.372 1.00 11.11 316 ARG A CA 1
ATOM 2423 C C . ARG A 1 320 ? 50.671 -24.902 44.280 1.00 9.96 316 ARG A C 1
ATOM 2424 O O . ARG A 1 320 ? 50.944 -24.527 45.411 1.00 9.99 316 ARG A O 1
ATOM 2432 N N . PHE A 1 321 ? 49.455 -24.793 43.733 1.00 9.27 317 PHE A N 1
ATOM 2433 C CA . PHE A 1 321 ? 48.318 -24.229 44.471 1.00 9.45 317 PHE A CA 1
ATOM 2434 C C . PHE A 1 321 ? 47.921 -25.085 45.680 1.00 8.98 317 PHE A C 1
ATOM 2435 O O . PHE A 1 321 ? 47.809 -26.308 45.538 1.00 10.54 317 PHE A O 1
ATOM 2443 N N . ILE A 1 322 ? 47.720 -24.456 46.829 1.00 8.59 318 ILE A N 1
ATOM 2444 C CA . ILE A 1 322 ? 47.231 -25.119 48.035 1.00 9.78 318 ILE A CA 1
ATOM 2445 C C . ILE A 1 322 ? 45.752 -24.802 48.307 1.00 8.75 318 ILE A C 1
ATOM 2446 O O . ILE A 1 322 ? 44.971 -25.719 48.492 1.00 9.88 318 ILE A O 1
ATOM 2451 N N . THR A 1 323 ? 45.399 -23.507 48.372 1.00 8.48 319 THR A N 1
ATOM 2452 C CA . THR A 1 323 ? 44.040 -23.103 48.765 1.00 8.04 319 THR A CA 1
ATOM 2453 C C . THR A 1 323 ? 43.864 -21.632 48.451 1.00 8.15 319 THR A C 1
ATOM 2454 O O . THR A 1 323 ? 44.826 -20.892 48.162 1.00 9.46 319 THR A O 1
ATOM 2458 N N . ARG A 1 324 ? 42.592 -21.207 48.491 1.00 8.21 320 ARG A N 1
ATOM 2459 C CA . ARG A 1 324 ? 42.232 -19.804 48.382 1.00 8.06 320 ARG A CA 1
ATOM 2460 C C . ARG A 1 324 ? 41.061 -19.498 49.289 1.00 8.56 320 ARG A C 1
ATOM 2461 O O . ARG A 1 324 ? 40.325 -20.402 49.682 1.00 10.36 320 ARG A O 1
ATOM 2469 N N . LEU A 1 325 ? 40.916 -18.222 49.643 1.00 8.44 321 LEU A N 1
ATOM 2470 C CA . LEU A 1 325 ? 39.741 -17.812 50.434 1.00 8.21 321 LEU A CA 1
ATOM 2471 C C . LEU A 1 325 ? 38.453 -18.034 49.658 1.00 8.46 321 LEU A C 1
ATOM 2472 O O . LEU A 1 325 ? 38.410 -17.777 48.472 1.00 9.32 321 LEU A O 1
ATOM 2477 N N . ASP A 1 326 ? 37.390 -18.471 50.354 1.00 9.58 322 ASP A N 1
ATOM 2478 C CA . ASP A 1 326 ? 36.090 -18.688 49.695 1.00 9.54 322 ASP A CA 1
ATOM 2479 C C . ASP A 1 326 ? 35.279 -17.416 49.499 1.00 8.56 322 ASP A C 1
ATOM 2480 O O . ASP A 1 326 ? 34.387 -17.381 48.638 1.00 11.71 322 ASP A O 1
ATOM 2485 N N . GLU A 1 327 ? 35.567 -16.406 50.313 1.00 8.64 323 GLU A N 1
ATOM 2486 C CA . GLU A 1 327 ? 34.885 -15.101 50.349 1.00 8.58 323 GLU A CA 1
ATOM 2487 C C . GLU A 1 327 ? 35.976 -14.046 50.228 1.00 8.34 323 GLU A C 1
ATOM 2488 O O . GLU A 1 327 ? 37.088 -14.252 50.724 1.00 9.09 323 GLU A O 1
ATOM 2494 N N . PRO A 1 328 ? 35.684 -12.901 49.623 1.00 8.34 324 PRO A N 1
ATOM 2495 C CA . PRO A 1 328 ? 36.723 -11.867 49.536 1.00 8.73 324 PRO A CA 1
ATOM 2496 C C . PRO A 1 328 ? 37.028 -11.318 50.902 1.00 8.32 324 PRO A C 1
ATOM 2497 O O . PRO A 1 328 ? 36.148 -11.180 51.735 1.00 9.97 324 PRO A O 1
ATOM 2501 N N . PHE A 1 329 ? 38.295 -10.944 51.129 1.00 7.81 325 PHE A N 1
ATOM 2502 C CA . PHE A 1 329 ? 38.698 -10.344 52.427 1.00 8.10 325 PHE A CA 1
ATOM 2503 C C . PHE A 1 329 ? 38.487 -8.814 52.451 1.00 8.09 325 PHE A C 1
ATOM 2504 O O . PHE A 1 329 ? 38.467 -8.201 53.527 1.00 8.94 325 PHE A O 1
ATOM 2512 N N . PHE A 1 330 ? 38.324 -8.231 51.266 1.00 7.96 326 PHE A N 1
ATOM 2513 C CA . PHE A 1 330 ? 38.247 -6.763 51.095 1.00 8.08 326 PHE A CA 1
ATOM 2514 C C . PHE A 1 330 ? 37.381 -6.576 49.864 1.00 8.45 326 PHE A C 1
ATOM 2515 O O . PHE A 1 330 ? 37.605 -7.187 48.814 1.00 9.05 326 PHE A O 1
ATOM 2523 N N . ARG A 1 331 ? 36.363 -5.717 49.996 1.00 8.25 327 ARG A N 1
ATOM 2524 C CA . ARG A 1 331 ? 35.392 -5.531 48.908 1.00 8.85 327 ARG A CA 1
ATOM 2525 C C . ARG A 1 331 ? 34.884 -4.104 48.952 1.00 8.23 327 ARG A C 1
ATOM 2526 O O . ARG A 1 331 ? 35.079 -3.412 49.956 1.00 8.93 327 ARG A O 1
ATOM 2534 N N . PRO A 1 332 ? 34.196 -3.669 47.880 1.00 8.62 328 PRO A N 1
ATOM 2535 C CA . PRO A 1 332 ? 33.698 -2.290 47.964 1.00 9.35 328 PRO A CA 1
ATOM 2536 C C . PRO A 1 332 ? 32.684 -2.076 49.102 1.00 9.26 328 PRO A C 1
ATOM 2537 O O . PRO A 1 332 ? 31.681 -2.813 49.206 1.00 11.05 328 PRO A O 1
ATOM 2541 N N . MET A 1 333 ? 32.954 -1.092 49.947 1.00 10.76 329 MET A N 1
ATOM 2542 C CA A MET A 1 333 ? 32.123 -0.756 51.092 0.50 11.06 329 MET A CA 1
ATOM 2543 C CA B MET A 1 333 ? 32.136 -0.753 51.107 0.50 11.78 329 MET A CA 1
ATOM 2544 C C . MET A 1 333 ? 31.713 0.722 51.094 1.00 12.69 329 MET A C 1
ATOM 2545 O O . MET A 1 333 ? 30.592 1.047 51.444 1.00 18.09 329 MET A O 1
ATOM 2554 N N . ASP A 1 334 ? 32.596 1.612 50.694 1.00 11.68 330 ASP A N 1
ATOM 2555 C CA . ASP A 1 334 ? 32.317 3.037 50.621 1.00 12.64 330 ASP A CA 1
ATOM 2556 C C . ASP A 1 334 ? 31.834 3.441 49.215 1.00 13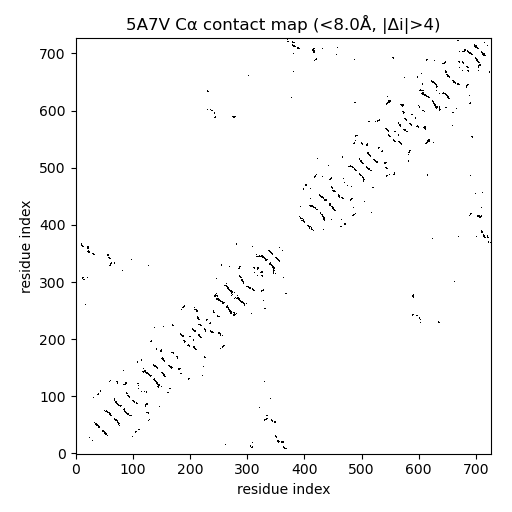.00 330 ASP A C 1
ATOM 2557 O O . ASP A 1 334 ? 32.065 2.754 48.226 1.00 12.28 330 ASP A O 1
ATOM 2562 N N . SER A 1 335 ? 31.159 4.592 49.146 1.00 12.82 331 SER A N 1
ATOM 2563 C CA . SER A 1 335 ? 30.534 5.017 47.909 1.00 13.67 331 SER A CA 1
ATOM 2564 C C . SER A 1 335 ? 31.443 5.060 46.704 1.00 12.94 331 SER A C 1
ATOM 2565 O O . SER A 1 335 ? 31.089 4.612 45.607 1.00 13.14 331 SER A O 1
ATOM 2568 N N . PHE A 1 336 ? 32.671 5.582 46.911 1.00 11.64 332 PHE A N 1
ATOM 2569 C CA . PHE A 1 336 ? 33.620 5.760 45.818 1.00 11.72 332 PHE A CA 1
ATOM 2570 C C . PHE A 1 336 ? 34.361 4.462 45.469 1.00 10.33 332 PHE A C 1
ATOM 2571 O O . PHE A 1 336 ? 35.050 4.417 44.416 1.00 11.62 332 PHE A O 1
ATOM 2579 N N . GLU A 1 337 ? 34.174 3.400 46.282 1.00 10.06 333 GLU A N 1
ATOM 2580 C CA . GLU A 1 337 ? 34.573 2.034 45.912 1.00 10.59 333 GLU A CA 1
ATOM 2581 C C . GLU A 1 337 ? 33.467 1.345 45.099 1.00 10.26 333 GLU A C 1
ATOM 2582 O O . GLU A 1 337 ? 33.722 0.560 44.190 1.00 10.24 333 GLU A O 1
ATOM 2588 N N . LYS A 1 338 ? 32.223 1.597 45.515 1.00 10.04 334 LYS A N 1
ATOM 2589 C CA . LYS A 1 338 ? 31.062 0.882 44.935 1.00 10.49 334 LYS A CA 1
ATOM 2590 C C . LYS A 1 338 ? 30.736 1.296 43.520 1.00 10.60 334 LYS A C 1
ATOM 2591 O O . LYS A 1 338 ? 30.126 0.539 42.796 1.00 11.59 334 LYS A O 1
ATOM 2597 N N . SER A 1 339 ? 31.043 2.547 43.149 1.00 10.99 335 SER A N 1
ATOM 2598 C CA A SER A 1 339 ? 30.766 3.039 41.798 0.50 10.97 335 SER A CA 1
ATOM 2599 C CA B SER A 1 339 ? 30.794 2.997 41.780 0.50 11.54 335 SER A CA 1
ATOM 2600 C C . SER A 1 339 ? 31.706 4.177 41.424 1.00 10.32 335 SER A C 1
ATOM 2601 O O . SER A 1 339 ? 32.117 4.946 42.292 1.00 12.37 335 SER A O 1
ATOM 2606 N N . GLY A 1 340 ? 32.000 4.279 40.139 1.00 11.61 336 GLY A N 1
ATOM 2607 C CA . GLY A 1 340 ? 32.933 5.294 39.625 1.00 10.90 336 GLY A CA 1
ATOM 2608 C C . GLY A 1 340 ? 32.996 5.133 38.133 1.00 10.15 336 GLY A C 1
ATOM 2609 O O . GLY A 1 340 ? 32.037 4.687 37.482 1.00 11.94 336 GLY A O 1
ATOM 2610 N N . GLN A 1 341 ? 34.174 5.384 37.570 1.00 9.85 337 GLN A N 1
ATOM 2611 C CA . GLN A 1 341 ? 34.385 5.156 36.162 1.00 9.87 337 GLN A CA 1
ATOM 2612 C C . GLN A 1 341 ? 34.005 3.728 35.803 1.00 9.85 337 GLN A C 1
ATOM 2613 O O . GLN A 1 341 ? 33.461 3.495 34.714 1.00 11.51 337 GLN A O 1
ATOM 2619 N N . TYR A 1 342 ? 34.407 2.783 36.660 1.00 9.50 338 TYR A N 1
ATOM 2620 C CA . TYR A 1 342 ? 33.948 1.405 36.560 1.00 9.75 338 TYR A CA 1
ATOM 2621 C C . TYR A 1 342 ? 32.681 1.291 37.425 1.00 9.25 338 TYR A C 1
ATOM 2622 O O . TYR A 1 342 ? 32.743 1.284 38.654 1.00 10.13 338 TYR A O 1
ATOM 2631 N N . VAL A 1 343 ? 31.531 1.293 36.757 1.00 10.42 339 VAL A N 1
ATOM 2632 C CA . VAL A 1 343 ? 30.259 1.528 37.445 1.00 10.46 339 VAL A CA 1
ATOM 2633 C C . VAL A 1 343 ? 29.877 0.437 38.419 1.00 9.85 339 VAL A C 1
ATOM 2634 O O . VAL A 1 343 ? 29.189 0.683 39.420 1.00 11.66 339 VAL A O 1
ATOM 2638 N N . ASP A 1 344 ? 30.350 -0.778 38.161 1.00 10.77 340 ASP A N 1
ATOM 2639 C CA . ASP A 1 344 ? 30.008 -1.909 39.017 1.00 11.60 340 ASP A CA 1
ATOM 2640 C C . ASP A 1 344 ? 30.870 -2.024 40.291 1.00 10.32 340 ASP A C 1
ATOM 2641 O O . ASP A 1 344 ? 30.602 -2.895 41.115 1.00 11.94 340 ASP A O 1
ATOM 2646 N N . GLY A 1 345 ? 31.911 -1.166 40.428 1.00 9.38 341 GLY A N 1
ATOM 2647 C CA . GLY A 1 345 ? 32.695 -1.100 41.627 1.00 10.18 341 GLY A CA 1
ATOM 2648 C C . GLY A 1 345 ? 33.971 -1.924 41.632 1.00 9.28 341 GLY A C 1
ATOM 2649 O O . GLY A 1 345 ? 33.993 -3.017 41.104 1.00 8.92 341 GLY A O 1
ATOM 2650 N N . THR A 1 346 ? 35.027 -1.381 42.255 1.00 9.13 342 THR A N 1
ATOM 2651 C CA . THR A 1 346 ? 36.261 -2.164 42.515 1.00 8.26 342 THR A CA 1
ATOM 2652 C C . THR A 1 346 ? 36.858 -1.735 43.823 1.00 8.74 342 THR A C 1
ATOM 2653 O O . THR A 1 346 ? 36.786 -0.535 44.177 1.00 9.09 342 THR A O 1
ATOM 2657 N N . VAL A 1 347 ? 37.577 -2.674 44.458 1.00 8.42 343 VAL A N 1
ATOM 2658 C CA . VAL A 1 347 ? 38.720 -2.361 45.322 1.00 8.20 343 VAL A CA 1
ATOM 2659 C C . VAL A 1 347 ? 39.896 -3.115 44.702 1.00 8.75 343 VAL A C 1
ATOM 2660 O O . VAL A 1 347 ? 40.145 -4.292 45.011 1.00 10.81 343 VAL A O 1
ATOM 2664 N N . PHE A 1 348 ? 40.577 -2.469 43.756 1.00 7.97 344 PHE A N 1
ATOM 2665 C CA . PHE A 1 348 ? 41.561 -3.160 42.911 1.00 8.24 344 PHE A CA 1
ATOM 2666 C C . PHE A 1 348 ? 42.937 -3.083 43.592 1.00 7.84 344 PHE A C 1
ATOM 2667 O O . PHE A 1 348 ? 43.606 -2.056 43.542 1.00 8.32 344 PHE A O 1
ATOM 2675 N N . ILE A 1 349 ? 43.287 -4.155 44.306 1.00 7.75 345 ILE A N 1
ATOM 2676 C CA . ILE A 1 349 ? 44.463 -4.146 45.146 1.00 7.83 345 ILE A CA 1
ATOM 2677 C C . ILE A 1 349 ? 45.725 -4.310 44.332 1.00 8.53 345 ILE A C 1
ATOM 2678 O O . ILE A 1 349 ? 45.801 -5.142 43.435 1.00 8.39 345 ILE A O 1
ATOM 2683 N N . GLU A 1 350 ? 46.728 -3.483 44.680 1.00 8.55 346 GLU A N 1
ATOM 2684 C CA . GLU A 1 350 ? 47.854 -3.357 43.772 1.00 8.76 346 GLU A CA 1
ATOM 2685 C C . GLU A 1 350 ? 49.167 -2.946 44.439 1.00 8.58 346 GLU A C 1
ATOM 2686 O O . GLU A 1 350 ? 50.232 -3.242 43.841 1.00 8.76 346 GLU A O 1
ATOM 2692 N N . GLY A 1 351 ? 49.136 -2.286 45.586 1.00 8.24 347 GLY A N 1
ATOM 2693 C CA . GLY A 1 351 ? 50.361 -1.909 46.284 1.00 9.43 347 GLY A CA 1
ATOM 2694 C C . GLY A 1 351 ? 50.317 -2.317 47.743 1.00 9.20 347 GLY A C 1
ATOM 2695 O O . GLY A 1 351 ? 49.232 -2.272 48.361 1.00 9.40 347 GLY A O 1
ATOM 2696 N N . MET A 1 352 ? 51.467 -2.700 48.308 1.00 9.51 348 MET A N 1
ATOM 2697 C CA . MET A 1 352 ? 51.539 -2.999 49.719 1.00 9.66 348 MET A CA 1
ATOM 2698 C C . MET A 1 352 ? 52.898 -2.547 50.229 1.00 9.14 348 MET A C 1
ATOM 2699 O O . MET A 1 352 ? 53.919 -2.803 49.550 1.00 12.43 348 MET A O 1
ATOM 2704 N N . VAL A 1 353 ? 52.919 -1.965 51.405 1.00 9.55 349 VAL A N 1
ATOM 2705 C CA . VAL A 1 353 ? 54.214 -1.575 52.025 1.00 9.86 349 VAL A CA 1
ATOM 2706 C C . VAL A 1 353 ? 54.204 -2.067 53.464 1.00 10.46 349 VAL A C 1
ATOM 2707 O O . VAL A 1 353 ? 53.254 -1.823 54.199 1.00 10.84 349 VAL A O 1
ATOM 2711 N N . TYR A 1 354 ? 55.286 -2.738 53.872 1.00 10.19 350 TYR A N 1
ATOM 2712 C CA . TYR A 1 354 ? 55.521 -3.095 55.264 1.00 10.42 350 TYR A CA 1
ATOM 2713 C C . TYR A 1 354 ? 56.272 -1.916 55.859 1.00 10.61 350 TYR A C 1
ATOM 2714 O O . TYR A 1 354 ? 57.426 -1.656 55.459 1.00 13.07 350 TYR A O 1
ATOM 2723 N N . TYR A 1 355 ? 55.636 -1.195 56.759 1.00 11.19 351 TYR A N 1
ATOM 2724 C CA . TYR A 1 355 ? 56.109 0.096 57.224 1.00 12.87 351 TYR A CA 1
ATOM 2725 C C . TYR A 1 355 ? 55.660 0.309 58.645 1.00 12.01 351 TYR A C 1
ATOM 2726 O O . TYR A 1 355 ? 54.496 0.026 58.954 1.00 12.79 351 TYR A O 1
ATOM 2735 N N . LYS A 1 356 ? 56.549 0.765 59.530 1.00 14.08 352 LYS A N 1
ATOM 2736 C CA . LYS A 1 356 ? 56.169 0.927 60.941 1.00 15.78 352 LYS A CA 1
ATOM 2737 C C . LYS A 1 356 ? 55.533 -0.348 61.538 1.00 13.82 352 LYS A C 1
ATOM 2738 O O . LYS A 1 356 ? 54.599 -0.288 62.348 1.00 16.17 352 LYS A O 1
ATOM 2744 N N . ASP A 1 357 ? 56.038 -1.505 61.100 1.00 12.69 353 ASP A N 1
ATOM 2745 C CA . ASP A 1 357 ? 55.570 -2.828 61.557 1.00 13.59 353 ASP A CA 1
ATOM 2746 C C . ASP A 1 357 ? 54.112 -3.145 61.203 1.00 12.24 353 ASP A C 1
ATOM 2747 O O . ASP A 1 357 ? 53.537 -4.047 61.819 1.00 13.88 353 ASP A O 1
ATOM 2752 N N . LYS A 1 358 ? 53.596 -2.464 60.186 1.00 11.50 354 LYS A N 1
ATOM 2753 C CA . LYS A 1 358 ? 52.230 -2.726 59.721 1.00 11.90 354 LYS A CA 1
ATOM 2754 C C . LYS A 1 358 ? 52.232 -2.875 58.215 1.00 11.21 354 LYS A C 1
ATOM 2755 O O . LYS A 1 358 ? 53.169 -2.464 57.506 1.00 13.02 354 LYS A O 1
ATOM 2761 N N . TRP A 1 359 ? 51.158 -3.433 57.670 1.00 10.35 355 TRP A N 1
ATOM 2762 C CA . TRP A 1 359 ? 50.987 -3.575 56.257 1.00 10.20 355 TRP A CA 1
ATOM 2763 C C . TRP A 1 359 ? 50.007 -2.547 55.714 1.00 9.77 355 TRP A C 1
ATOM 2764 O O . TRP A 1 359 ? 48.793 -2.581 56.038 1.00 11.36 355 TRP A O 1
ATOM 2775 N N . TYR A 1 360 ? 50.482 -1.651 54.857 1.00 9.85 356 TYR A N 1
ATOM 2776 C CA . TYR A 1 360 ? 49.698 -0.611 54.203 1.00 9.51 356 TYR A CA 1
ATOM 2777 C C . TYR A 1 360 ? 49.327 -1.076 52.807 1.00 9.75 356 TYR A C 1
ATOM 2778 O O . TYR A 1 360 ? 50.190 -1.385 52.005 1.00 12.31 356 TYR A O 1
ATOM 2787 N N . LEU A 1 361 ? 48.014 -1.177 52.540 1.00 9.46 357 LEU A N 1
ATOM 2788 C CA . LEU A 1 361 ? 47.454 -1.644 51.266 1.00 10.03 357 LEU A CA 1
ATOM 2789 C C . LEU A 1 361 ? 46.940 -0.467 50.473 1.00 9.83 357 LEU A C 1
ATOM 2790 O O . LEU A 1 361 ? 46.204 0.368 51.047 1.00 11.25 357 LEU A O 1
ATOM 2795 N N . TYR A 1 362 ? 47.279 -0.409 49.193 1.00 8.32 358 TYR A N 1
ATOM 2796 C CA . TYR A 1 362 ? 46.858 0.668 48.282 1.00 9.06 358 TYR A CA 1
ATOM 2797 C C . TYR A 1 362 ? 46.100 0.059 47.122 1.00 9.03 358 TYR A C 1
ATOM 2798 O O . TYR A 1 362 ? 46.520 -0.967 46.561 1.00 9.00 358 TYR A O 1
ATOM 2807 N N . TYR A 1 363 ? 44.956 0.666 46.793 1.00 8.43 359 TYR A N 1
ATOM 2808 C CA . TYR A 1 363 ? 44.047 0.068 45.839 1.00 8.59 359 TYR A CA 1
ATOM 2809 C C . TYR A 1 363 ? 43.320 1.134 45.013 1.00 8.03 359 TYR A C 1
ATOM 2810 O O . TYR A 1 363 ? 43.111 2.276 45.457 1.00 9.89 359 TYR A O 1
ATOM 2819 N N . GLY A 1 364 ? 42.925 0.738 43.802 1.00 7.94 360 GLY A N 1
ATOM 2820 C CA . GLY A 1 364 ? 41.983 1.561 43.018 1.00 8.94 360 GLY A CA 1
ATOM 2821 C C . GLY A 1 364 ? 40.552 1.445 43.528 1.00 9.06 360 GLY A C 1
ATOM 2822 O O . GLY A 1 364 ? 40.122 0.358 43.912 1.00 9.61 360 GLY A O 1
ATOM 2823 N N . CYS A 1 365 ? 39.865 2.579 43.485 1.00 8.70 361 CYS A N 1
ATOM 2824 C CA . CYS A 1 365 ? 38.450 2.651 43.886 1.00 9.41 361 CYS A CA 1
ATOM 2825 C C . CYS A 1 365 ? 37.616 2.921 42.651 1.00 8.99 361 CYS A C 1
ATOM 2826 O O . CYS A 1 365 ? 37.580 4.073 42.168 1.00 9.85 361 CYS A O 1
ATOM 2829 N N . ALA A 1 366 ? 36.975 1.873 42.149 1.00 9.41 362 ALA A N 1
ATOM 2830 C CA . ALA A 1 366 ? 36.070 1.975 41.005 1.00 9.51 362 ALA A CA 1
ATOM 2831 C C . ALA A 1 366 ? 36.687 2.713 39.801 1.00 9.42 362 ALA A C 1
ATOM 2832 O O . ALA A 1 366 ? 35.985 3.407 39.069 1.00 9.71 362 ALA A O 1
ATOM 2834 N N . ASP A 1 367 ? 37.978 2.458 39.550 1.00 9.36 363 ASP A N 1
ATOM 2835 C CA . ASP A 1 367 ? 38.711 3.090 38.457 1.00 10.04 363 ASP A CA 1
ATOM 2836 C C . ASP A 1 367 ? 38.695 4.644 38.500 1.00 9.58 363 ASP A C 1
ATOM 2837 O O . ASP A 1 367 ? 38.859 5.295 37.486 1.00 10.74 363 ASP A O 1
ATOM 2842 N N . SER A 1 368 ? 38.544 5.195 39.714 1.00 9.20 364 SER A N 1
ATOM 2843 C CA . SER A 1 368 ? 38.400 6.641 39.876 1.00 9.60 364 SER A CA 1
ATOM 2844 C C . SER A 1 368 ? 39.296 7.308 40.921 1.00 10.19 364 SER A C 1
ATOM 2845 O O . SER A 1 368 ? 39.711 8.456 40.707 1.00 10.80 364 SER A O 1
ATOM 2848 N N . LYS A 1 369 ? 39.498 6.644 42.055 1.00 9.69 365 LYS A N 1
ATOM 2849 C CA . LYS A 1 369 ? 40.242 7.181 43.199 1.00 9.84 365 LYS A CA 1
ATOM 2850 C C . LYS A 1 369 ? 41.297 6.178 43.655 1.00 9.64 365 LYS A C 1
ATOM 2851 O O . LYS A 1 369 ? 41.208 4.975 43.322 1.00 9.68 365 LYS A O 1
ATOM 2857 N N . VAL A 1 370 ? 42.187 6.631 44.533 1.00 9.23 366 VAL A N 1
ATOM 2858 C CA . VAL A 1 370 ? 43.086 5.727 45.272 1.00 9.38 366 VAL A CA 1
ATOM 2859 C C . VAL A 1 370 ? 42.659 5.668 46.733 1.00 9.14 366 VAL A C 1
ATOM 2860 O O . VAL A 1 370 ? 42.482 6.727 47.379 1.00 10.53 366 VAL A O 1
ATOM 2864 N N . GLY A 1 371 ? 42.544 4.451 47.262 1.00 9.23 367 GLY A N 1
ATOM 2865 C CA . GLY A 1 371 ? 42.254 4.235 48.665 1.00 9.97 367 GLY A CA 1
ATOM 2866 C C . GLY A 1 371 ? 43.392 3.492 49.334 1.00 9.06 367 GLY A C 1
ATOM 2867 O O . GLY A 1 371 ? 44.237 2.857 48.667 1.00 9.86 367 GLY A O 1
ATOM 2868 N N . MET A 1 372 ? 43.372 3.528 50.665 1.00 9.18 368 MET A N 1
ATOM 2869 C CA . MET A 1 372 ? 44.308 2.761 51.462 1.00 10.04 368 MET A CA 1
ATOM 2870 C C . MET A 1 372 ? 43.624 2.103 52.655 1.00 9.54 368 MET A C 1
ATOM 2871 O O . MET A 1 372 ? 42.538 2.552 53.108 1.00 10.65 368 MET A O 1
ATOM 2876 N N . ALA A 1 373 ? 44.273 1.075 53.191 1.00 9.49 369 ALA A N 1
ATOM 2877 C CA . ALA A 1 373 ? 43.811 0.428 54.433 1.00 10.15 369 ALA A CA 1
ATOM 2878 C C . ALA A 1 373 ? 45.026 -0.237 55.120 1.00 10.03 369 ALA A C 1
ATOM 2879 O O . ALA A 1 373 ? 46.047 -0.500 54.439 1.00 11.97 369 ALA A O 1
ATOM 2881 N N . ILE A 1 374 ? 44.936 -0.469 56.423 1.00 9.60 370 ILE A N 1
ATOM 2882 C CA . ILE A 1 374 ? 46.085 -0.944 57.225 1.00 10.32 370 ILE A CA 1
ATOM 2883 C C . ILE A 1 374 ? 45.738 -2.258 57.912 1.00 9.97 370 ILE A C 1
ATOM 2884 O O . ILE A 1 374 ? 44.722 -2.348 58.625 1.00 11.26 370 ILE A O 1
ATOM 2889 N N . TYR A 1 375 ? 46.600 -3.265 57.745 1.00 9.80 371 TYR A N 1
ATOM 2890 C CA . TYR A 1 375 ? 46.583 -4.497 58.531 1.00 10.79 371 TYR A CA 1
ATOM 2891 C C . TYR A 1 375 ? 47.701 -4.370 59.560 1.00 9.43 371 TYR A C 1
ATOM 2892 O O . TYR A 1 375 ? 48.899 -4.294 59.197 1.00 10.48 371 TYR A O 1
ATOM 2901 N N . ASN A 1 376 ? 47.356 -4.331 60.835 1.00 9.80 372 ASN A N 1
ATOM 2902 C CA . ASN A 1 376 ? 48.318 -4.269 61.920 1.00 10.77 372 ASN A CA 1
ATOM 2903 C C . ASN A 1 376 ? 48.405 -5.666 62.557 1.00 10.78 372 ASN A C 1
ATOM 2904 O O . ASN A 1 376 ? 47.509 -6.068 63.301 1.00 10.99 372 ASN A O 1
ATOM 2909 N N . PRO A 1 377 ? 49.490 -6.424 62.295 1.00 10.69 373 PRO A N 1
ATOM 2910 C CA . PRO A 1 377 ? 49.575 -7.771 62.896 1.00 11.22 373 PRO A CA 1
ATOM 2911 C C . PRO A 1 377 ? 49.456 -7.791 64.438 1.00 10.94 373 PRO A C 1
ATOM 2912 O O . PRO A 1 377 ? 49.017 -8.773 65.002 1.00 11.71 373 PRO A O 1
ATOM 2916 N N . LYS A 1 378 ? 49.878 -6.715 65.107 1.00 11.80 374 LYS A N 1
ATOM 2917 C CA A LYS A 1 378 ? 49.809 -6.588 66.556 0.50 12.72 374 LYS A CA 1
ATOM 2918 C CA B LYS A 1 378 ? 49.805 -6.684 66.557 0.50 14.16 374 LYS A CA 1
ATOM 2919 C C . LYS A 1 378 ? 48.391 -6.312 67.047 1.00 12.89 374 LYS A C 1
ATOM 2920 O O . LYS A 1 378 ? 48.075 -6.566 68.209 1.00 15.02 374 LYS A O 1
ATOM 2931 N N . LYS A 1 379 ? 47.545 -5.782 66.151 1.00 12.74 375 LYS A N 1
ATOM 2932 C CA . LYS A 1 379 ? 46.154 -5.400 66.525 1.00 12.50 375 LYS A CA 1
ATOM 2933 C C . LYS A 1 379 ? 45.244 -5.652 65.305 1.00 11.62 375 LYS A C 1
ATOM 2934 O O . LYS A 1 379 ? 44.727 -4.716 64.685 1.00 13.62 375 LYS A O 1
ATOM 2940 N N . PRO A 1 380 ? 45.046 -6.930 64.938 1.00 11.26 376 PRO A N 1
ATOM 2941 C CA . PRO A 1 380 ? 44.375 -7.151 63.643 1.00 11.66 376 PRO A CA 1
ATOM 2942 C C . PRO A 1 380 ? 42.906 -6.773 63.623 1.00 12.62 376 PRO A C 1
ATOM 2943 O O . PRO A 1 380 ? 42.149 -7.115 64.539 1.00 15.03 376 PRO A O 1
ATOM 2947 N N . ALA A 1 381 ? 42.507 -6.086 62.563 1.00 11.45 377 ALA A N 1
ATOM 2948 C CA . ALA A 1 381 ? 41.079 -5.787 62.349 1.00 11.24 377 ALA A CA 1
ATOM 2949 C C . ALA A 1 381 ? 40.394 -6.999 61.749 1.00 11.83 377 ALA A C 1
ATOM 2950 O O . ALA A 1 381 ? 40.999 -7.997 61.331 1.00 12.88 377 ALA A O 1
ATOM 2952 N N . ALA A 1 382 ? 39.080 -6.919 61.733 1.00 10.82 378 ALA A N 1
ATOM 2953 C CA . ALA A 1 382 ? 38.280 -7.887 60.986 1.00 10.65 378 ALA A CA 1
ATOM 2954 C C . ALA A 1 382 ? 38.433 -7.675 59.490 1.00 10.33 378 ALA A C 1
ATOM 2955 O O . ALA A 1 382 ? 38.707 -6.576 59.026 1.00 12.08 378 ALA A O 1
ATOM 2957 N N . ALA A 1 383 ? 38.208 -8.741 58.731 1.00 11.15 379 ALA A N 1
ATOM 2958 C CA . ALA A 1 383 ? 38.037 -8.639 57.281 1.00 10.86 379 ALA A CA 1
ATOM 2959 C C . ALA A 1 383 ? 36.709 -7.895 56.994 1.00 10.62 379 ALA A C 1
ATOM 2960 O O . ALA A 1 383 ? 35.864 -7.703 57.896 1.00 12.09 379 ALA A O 1
ATOM 2962 N N . ASP A 1 384 ? 36.515 -7.489 55.737 1.00 9.28 380 ASP A N 1
ATOM 2963 C CA . ASP A 1 384 ? 35.211 -6.891 55.401 1.00 10.18 380 ASP A CA 1
ATOM 2964 C C . ASP A 1 384 ? 34.114 -7.943 55.613 1.00 10.01 380 ASP A C 1
ATOM 2965 O O . ASP A 1 384 ? 34.311 -9.134 55.350 1.00 10.49 380 ASP A O 1
ATOM 2970 N N . PRO A 1 385 ? 32.943 -7.508 56.104 1.00 11.24 381 PRO A N 1
ATOM 2971 C CA . PRO A 1 385 ? 31.916 -8.480 56.448 1.00 11.76 381 PRO A CA 1
ATOM 2972 C C . PRO A 1 385 ? 31.289 -9.128 55.211 1.00 10.97 381 PRO A C 1
ATOM 2973 O O . PRO A 1 385 ? 31.389 -8.600 54.092 1.00 12.63 381 PRO A O 1
ATOM 2977 N N . LEU A 1 386 ? 30.653 -10.275 55.441 1.00 11.52 382 LEU A N 1
ATOM 2978 C CA . LEU A 1 386 ? 29.853 -10.876 54.367 1.00 12.30 382 LEU A CA 1
ATOM 2979 C C . LEU A 1 386 ? 28.618 -10.018 54.084 1.00 12.60 382 LEU A C 1
ATOM 2980 O O . LEU A 1 386 ? 28.144 -9.341 54.988 1.00 13.85 382 LEU A O 1
ATOM 2985 N N . PRO A 1 387 ? 28.117 -10.036 52.846 1.00 13.37 383 PRO A N 1
ATOM 2986 C CA . PRO A 1 387 ? 26.894 -9.275 52.524 1.00 14.98 383 PRO A CA 1
ATOM 2987 C C . PRO A 1 387 ? 25.633 -9.777 53.238 1.00 18.99 383 PRO A C 1
ATOM 2988 O O . PRO A 1 387 ? 24.671 -8.995 53.399 1.00 26.20 383 PRO A O 1
ATOM 2992 N N . ALA A 1 388 ? 25.543 -11.048 53.575 1.00 21.65 384 ALA A N 1
ATOM 2993 C CA . ALA A 1 388 ? 25.606 -12.272 52.726 1.00 34.22 384 ALA A CA 1
ATOM 2994 C C . ALA A 1 388 ? 24.157 -12.767 52.415 1.00 47.55 384 ALA A C 1
ATOM 2995 O O . ALA A 1 388 ? 23.418 -12.233 51.564 1.00 49.45 384 ALA A O 1
ATOM 2997 N N . LYS B 2 30 ? 59.966 -40.967 45.344 1.00 41.04 26 LYS B N 1
ATOM 2998 C CA . LYS B 2 30 ? 58.726 -41.598 44.748 1.00 35.25 26 LYS B CA 1
ATOM 2999 C C . LYS B 2 30 ? 57.658 -42.024 45.767 1.00 30.61 26 LYS B C 1
ATOM 3000 O O . LYS B 2 30 ? 56.600 -42.581 45.379 1.00 24.54 26 LYS B O 1
ATOM 3006 N N . LYS B 2 31 ? 57.931 -41.870 47.054 1.00 35.64 27 LYS B N 1
ATOM 3007 C CA . LYS B 2 31 ? 56.928 -42.138 48.055 1.00 32.99 27 LYS B CA 1
ATOM 3008 C C . LYS B 2 31 ? 55.736 -41.183 47.877 1.00 33.83 27 LYS B C 1
ATOM 3009 O O . LYS B 2 31 ? 55.872 -39.965 47.639 1.00 44.28 27 LYS B O 1
ATOM 3015 N N . ASN B 2 32 ? 54.572 -41.759 47.958 1.00 31.47 28 ASN B N 1
ATOM 3016 C CA . ASN B 2 32 ? 53.355 -41.010 47.635 1.00 28.47 28 ASN B CA 1
ATOM 3017 C C . ASN B 2 32 ? 52.517 -40.863 48.863 1.00 30.31 28 ASN B C 1
ATOM 3018 O O . ASN B 2 32 ? 51.614 -41.638 49.060 1.00 31.24 28 ASN B O 1
ATOM 3023 N N . VAL B 2 33 ? 52.815 -39.843 49.671 1.00 27.34 29 VAL B N 1
ATOM 3024 C CA . VAL B 2 33 ? 52.295 -39.733 51.044 1.00 28.39 29 VAL B CA 1
ATOM 3025 C C . VAL B 2 33 ? 50.847 -39.290 51.015 1.00 26.05 29 VAL B C 1
ATOM 3026 O O . VAL B 2 33 ? 50.535 -38.222 50.376 1.00 27.86 29 VAL B O 1
ATOM 3030 N N . LEU B 2 34 ? 49.960 -40.087 51.628 1.00 27.48 30 LEU B N 1
ATOM 3031 C CA . LEU B 2 34 ? 48.512 -39.724 51.661 1.00 23.55 30 LEU B CA 1
ATOM 3032 C C . LEU B 2 34 ? 48.167 -38.953 52.915 1.00 22.76 30 LEU B C 1
ATOM 3033 O O . LEU B 2 34 ? 48.599 -39.327 54.017 1.00 27.84 30 LEU B O 1
ATOM 3038 N N . PRO B 2 35 ? 47.367 -37.885 52.748 1.00 22.29 31 PRO B N 1
ATOM 3039 C CA . PRO B 2 35 ? 46.964 -37.147 53.927 1.00 23.73 31 PRO B CA 1
ATOM 3040 C C . PRO B 2 35 ? 45.992 -37.977 54.744 1.00 24.74 31 PRO B C 1
ATOM 3041 O O . PRO B 2 35 ? 45.443 -38.933 54.245 1.00 20.85 31 PRO B O 1
ATOM 3045 N N . ASP B 2 36 ? 45.813 -37.526 55.984 1.00 26.96 32 ASP B N 1
ATOM 3046 C CA A ASP B 2 36 ? 45.051 -38.247 56.997 0.50 27.53 32 ASP B CA 1
ATOM 3047 C CA B ASP B 2 36 ? 44.999 -38.151 57.025 0.50 28.43 32 ASP B CA 1
ATOM 3048 C C . ASP B 2 36 ? 43.589 -38.529 56.586 1.00 25.21 32 ASP B C 1
ATOM 3049 O O . ASP B 2 36 ? 43.030 -39.544 56.974 1.00 28.55 32 ASP B O 1
ATOM 3058 N N . TRP B 2 37 ? 43.011 -37.653 55.787 1.00 19.38 33 TRP B N 1
ATOM 3059 C CA . TRP B 2 37 ? 41.603 -37.741 55.418 1.00 17.49 33 TRP B CA 1
ATOM 3060 C C . TRP B 2 37 ? 41.347 -38.703 54.280 1.00 14.95 33 TRP B C 1
ATOM 3061 O O . TRP B 2 37 ? 40.202 -39.089 54.047 1.00 16.54 33 TRP B O 1
ATOM 3072 N N . ALA B 2 38 ? 42.389 -39.075 53.540 1.00 15.08 34 ALA B N 1
ATOM 3073 C CA . ALA B 2 38 ? 42.221 -39.900 52.330 1.00 13.76 34 ALA B CA 1
ATOM 3074 C C . ALA B 2 38 ? 42.197 -41.389 52.660 1.00 15.21 34 ALA B C 1
ATOM 3075 O O . ALA B 2 38 ? 42.757 -41.835 53.653 1.00 19.47 34 ALA B O 1
ATOM 3077 N N . PHE B 2 39 ? 41.555 -42.164 51.795 1.00 13.34 35 PHE B N 1
ATOM 3078 C CA . PHE B 2 39 ? 41.519 -43.611 51.918 1.00 13.17 35 PHE B CA 1
ATOM 3079 C C . PHE B 2 39 ? 42.734 -44.212 51.217 1.00 14.35 35 PHE B C 1
ATOM 3080 O O . PHE B 2 39 ? 43.067 -43.838 50.089 1.00 16.82 35 PHE B O 1
ATOM 3088 N N . GLY B 2 40 ? 43.331 -45.235 51.836 1.00 13.38 36 GLY B N 1
ATOM 3089 C CA . GLY B 2 40 ? 44.406 -45.974 51.206 1.00 15.25 36 GLY B CA 1
ATOM 3090 C C . GLY B 2 40 ? 45.676 -46.010 52.037 1.00 15.37 36 GLY B C 1
ATOM 3091 O O . GLY B 2 40 ? 45.734 -45.430 53.140 1.00 15.54 36 GLY B O 1
ATOM 3092 N N . GLY B 2 41 ? 46.711 -46.712 51.560 1.00 14.72 37 GLY B N 1
ATOM 3093 C CA . GLY B 2 41 ? 46.799 -47.310 50.245 1.00 14.22 37 GLY B CA 1
ATOM 3094 C C . GLY B 2 41 ? 45.975 -48.563 50.042 1.00 13.76 37 GLY B C 1
ATOM 3095 O O . GLY B 2 41 ? 45.688 -49.287 50.995 1.00 14.30 37 GLY B O 1
ATOM 3096 N N . PHE B 2 42 ? 45.610 -48.801 48.799 1.00 13.18 38 PHE B N 1
ATOM 3097 C CA . PHE B 2 42 ? 44.878 -50.010 48.396 1.00 13.46 38 PHE B CA 1
ATOM 3098 C C . PHE B 2 42 ? 45.872 -50.986 47.744 1.00 13.01 38 PHE B C 1
ATOM 3099 O O . PHE B 2 42 ? 46.366 -50.755 46.656 1.00 14.51 38 PHE B O 1
ATOM 3107 N N . GLU B 2 43 ? 46.123 -52.108 48.412 1.00 14.33 39 GLU B N 1
ATOM 3108 C CA . GLU B 2 43 ? 47.103 -53.111 47.959 1.00 14.69 39 GLU B CA 1
ATOM 3109 C C . GLU B 2 43 ? 46.390 -54.224 47.171 1.00 14.14 39 GLU B C 1
ATOM 3110 O O . GLU B 2 43 ? 45.409 -54.799 47.644 1.00 15.07 39 GLU B O 1
ATOM 3116 N N . ARG B 2 44 ? 46.876 -54.502 45.965 1.00 14.06 40 ARG B N 1
ATOM 3117 C CA . ARG B 2 44 ? 46.366 -55.588 45.118 1.00 14.47 40 ARG B CA 1
ATOM 3118 C C . ARG B 2 44 ? 46.931 -56.904 45.670 1.00 15.19 40 ARG B C 1
ATOM 3119 O O . ARG B 2 44 ? 48.158 -57.054 45.707 1.00 16.47 40 ARG B O 1
ATOM 3127 N N . PRO B 2 45 ? 46.092 -57.826 46.140 1.00 14.72 41 PRO B N 1
ATOM 3128 C CA . PRO B 2 45 ? 46.661 -59.090 46.691 1.00 16.77 41 PRO B CA 1
ATOM 3129 C C . PRO B 2 45 ? 47.330 -59.881 45.602 1.00 16.58 41 PRO B C 1
ATOM 3130 O O . PRO B 2 45 ? 46.830 -59.911 44.474 1.00 18.38 41 PRO B O 1
ATOM 3134 N N . GLN B 2 46 ? 48.459 -60.520 45.922 1.00 17.34 42 GLN B N 1
ATOM 3135 C CA . GLN B 2 46 ? 49.060 -61.441 44.969 1.00 18.26 42 GLN B CA 1
ATOM 3136 C C . GLN B 2 46 ? 48.017 -62.484 44.587 1.00 18.50 42 GLN B C 1
ATOM 3137 O O . GLN B 2 46 ? 47.327 -63.035 45.450 1.00 21.03 42 GLN B O 1
ATOM 3143 N N . GLY B 2 47 ? 47.916 -62.757 43.298 1.00 18.07 43 GLY B N 1
ATOM 3144 C CA . GLY B 2 47 ? 47.000 -63.790 42.813 1.00 20.08 43 GLY B CA 1
ATOM 3145 C C . GLY B 2 47 ? 45.523 -63.417 42.584 1.00 23.23 43 GLY B C 1
ATOM 3146 O O . GLY B 2 47 ? 44.801 -64.208 42.113 1.00 29.52 43 GLY B O 1
ATOM 3147 N N . ALA B 2 48 ? 45.185 -62.154 42.945 1.00 24.02 44 ALA B N 1
ATOM 3148 C CA . ALA B 2 48 ? 43.750 -61.798 42.914 1.00 20.60 44 ALA B CA 1
ATOM 3149 C C . ALA B 2 48 ? 43.339 -61.365 41.512 1.00 17.69 44 ALA B C 1
ATOM 3150 O O . ALA B 2 48 ? 42.225 -61.699 41.066 1.00 19.72 44 ALA B O 1
ATOM 3152 N N . ASN B 2 49 ? 44.165 -60.587 40.822 1.00 16.00 45 ASN B N 1
ATOM 3153 C CA . ASN B 2 49 ? 43.722 -59.888 39.597 1.00 15.22 45 ASN B CA 1
ATOM 3154 C C . ASN B 2 49 ? 44.213 -60.527 38.302 1.00 16.34 45 ASN B C 1
ATOM 3155 O O . ASN B 2 49 ? 45.351 -61.002 38.254 1.00 19.27 45 ASN B O 1
ATOM 3160 N N . PRO B 2 50 ? 43.397 -60.580 37.251 1.00 17.43 46 PRO B N 1
ATOM 3161 C CA . PRO B 2 50 ? 42.023 -60.043 37.181 1.00 17.37 46 PRO B CA 1
ATOM 3162 C C . PRO B 2 50 ? 40.985 -60.879 37.927 1.00 16.65 46 PRO B C 1
ATOM 3163 O O . PRO B 2 50 ? 41.060 -62.106 37.940 1.00 19.50 46 PRO B O 1
ATOM 3167 N N . VAL B 2 51 ? 40.011 -60.218 38.553 1.00 16.46 47 VAL B N 1
ATOM 3168 C CA . VAL B 2 51 ? 38.943 -60.897 39.248 1.00 17.31 47 VAL B CA 1
ATOM 3169 C C . VAL B 2 51 ? 37.882 -61.414 38.302 1.00 16.16 47 VAL B C 1
ATOM 3170 O O . VAL B 2 51 ? 37.362 -62.533 38.508 1.00 19.76 47 VAL B O 1
ATOM 3174 N N . ILE B 2 52 ? 37.528 -60.608 37.302 1.00 16.17 48 ILE B N 1
ATOM 3175 C CA A ILE B 2 52 ? 36.523 -60.977 36.295 0.50 16.38 48 ILE B CA 1
ATOM 3176 C CA B ILE B 2 52 ? 36.502 -60.966 36.285 0.50 16.14 48 ILE B CA 1
ATOM 3177 C C . ILE B 2 52 ? 37.101 -60.696 34.918 1.00 15.35 48 ILE B C 1
ATOM 3178 O O . ILE B 2 52 ? 37.572 -59.579 34.647 1.00 15.90 48 ILE B O 1
ATOM 3187 N N . SER B 2 53 ? 37.105 -61.741 34.086 1.00 15.26 49 SER B N 1
ATOM 3188 C CA . SER B 2 53 ? 37.525 -61.706 32.711 1.00 15.95 49 SER B CA 1
ATOM 3189 C C . SER B 2 53 ? 36.411 -62.199 31.790 1.00 16.45 49 SER B C 1
ATOM 3190 O O . SER B 2 53 ? 35.491 -62.913 32.221 1.00 18.18 49 SER B O 1
ATOM 3193 N N . PRO B 2 54 ? 36.503 -61.857 30.506 1.00 16.59 50 PRO B N 1
ATOM 3194 C CA . PRO B 2 54 ? 35.466 -62.325 29.567 1.00 17.36 50 PRO B CA 1
ATOM 3195 C C . PRO B 2 54 ? 35.371 -63.827 29.490 1.00 17.75 50 PRO B C 1
ATOM 3196 O O . PRO B 2 54 ? 36.357 -64.548 29.712 1.00 20.26 50 PRO B O 1
ATOM 3200 N N . ILE B 2 55 ? 34.155 -64.287 29.181 1.00 18.40 51 ILE B N 1
ATOM 3201 C CA . ILE B 2 55 ? 33.867 -65.711 28.944 1.00 19.16 51 ILE B CA 1
ATOM 3202 C C . ILE B 2 55 ? 33.227 -65.790 27.557 1.00 20.83 51 ILE B C 1
ATOM 3203 O O . ILE B 2 55 ? 32.261 -65.095 27.271 1.00 20.61 51 ILE B O 1
ATOM 3208 N N . GLU B 2 56 ? 33.749 -66.652 26.698 1.00 20.92 52 GLU B N 1
ATOM 3209 C CA . GLU B 2 56 ? 33.277 -66.689 25.320 1.00 22.32 52 GLU B CA 1
ATOM 3210 C C . GLU B 2 56 ? 31.967 -67.437 25.115 1.00 24.67 52 GLU B C 1
ATOM 3211 O O . GLU B 2 56 ? 31.183 -67.059 24.255 1.00 27.40 52 GLU B O 1
ATOM 3217 N N . ASN B 2 57 ? 31.770 -68.512 25.864 1.00 24.06 53 ASN B N 1
ATOM 3218 C CA A ASN B 2 57 ? 30.714 -69.515 25.646 0.50 25.03 53 ASN B CA 1
ATOM 3219 C CA B ASN B 2 57 ? 30.658 -69.403 25.471 0.50 28.06 53 ASN B CA 1
ATOM 3220 C C . ASN B 2 57 ? 29.351 -69.235 26.251 1.00 26.32 53 ASN B C 1
ATOM 3221 O O . ASN B 2 57 ? 28.399 -69.851 25.897 1.00 30.02 53 ASN B O 1
ATOM 3230 N N . THR B 2 58 ? 29.327 -68.317 27.220 1.00 24.14 54 THR B N 1
ATOM 3231 C CA . THR B 2 58 ? 28.078 -68.009 27.891 1.00 21.88 54 THR B CA 1
ATOM 3232 C C . THR B 2 58 ? 27.235 -67.191 26.913 1.00 23.06 54 THR B C 1
ATOM 3233 O O . THR B 2 58 ? 27.756 -66.495 26.023 1.00 24.05 54 THR B O 1
ATOM 3237 N N . LYS B 2 59 ? 25.919 -67.303 27.061 1.00 23.68 55 LYS B N 1
ATOM 3238 C CA . LYS B 2 59 ? 25.036 -66.651 26.104 1.00 21.73 55 LYS B CA 1
ATOM 3239 C C . LYS B 2 59 ? 23.827 -66.110 26.811 1.00 23.93 55 LYS B C 1
ATOM 3240 O O . LYS B 2 59 ? 23.553 -66.421 27.956 1.00 24.55 55 LYS B O 1
ATOM 3246 N N . PHE B 2 60 ? 23.143 -65.253 26.091 1.00 21.37 56 PHE B N 1
ATOM 3247 C CA . PHE B 2 60 ? 21.965 -64.557 26.588 1.00 21.99 56 PHE B CA 1
ATOM 3248 C C . PHE B 2 60 ? 21.041 -64.341 25.417 1.00 21.76 56 PHE B C 1
ATOM 3249 O O . PHE B 2 60 ? 21.449 -63.852 24.350 1.00 22.09 56 PHE B O 1
ATOM 3257 N N . TYR B 2 61 ? 19.787 -64.700 25.610 1.00 23.77 57 TYR B N 1
ATOM 3258 C CA . TYR B 2 61 ? 18.794 -64.448 24.592 1.00 22.53 57 TYR B CA 1
ATOM 3259 C C . TYR B 2 61 ? 18.333 -62.999 24.767 1.00 20.22 57 TYR B C 1
ATOM 3260 O O . TYR B 2 61 ? 17.585 -62.673 25.694 1.00 24.79 57 TYR B O 1
ATOM 3269 N N . CYS B 2 62 ? 18.792 -62.136 23.864 1.00 21.77 58 CYS B N 1
ATOM 3270 C CA . CYS B 2 62 ? 18.593 -60.690 23.956 1.00 20.72 58 CYS B CA 1
ATOM 3271 C C . CYS B 2 62 ? 17.173 -60.406 23.462 1.00 21.69 58 CYS B C 1
ATOM 3272 O O . CYS B 2 62 ? 16.858 -60.713 22.315 1.00 23.01 58 CYS B O 1
ATOM 3275 N N . PRO B 2 63 ? 16.321 -59.801 24.327 1.00 21.02 59 PRO B N 1
ATOM 3276 C CA . PRO B 2 63 ? 14.952 -59.549 23.882 1.00 20.13 59 PRO B CA 1
ATOM 3277 C C . PRO B 2 63 ? 14.859 -58.506 22.789 1.00 20.19 59 PRO B C 1
ATOM 3278 O O . PRO B 2 63 ? 13.900 -58.548 22.023 1.00 24.67 59 PRO B O 1
ATOM 3282 N N . MET B 2 64 ? 15.868 -57.642 22.659 1.00 22.44 60 MET B N 1
ATOM 3283 C CA . MET B 2 64 ? 15.993 -56.733 21.517 1.00 20.34 60 MET B CA 1
ATOM 3284 C C . MET B 2 64 ? 16.531 -57.315 20.201 1.00 21.29 60 MET B C 1
ATOM 3285 O O . MET B 2 64 ? 16.108 -56.909 19.134 1.00 27.49 60 MET B O 1
ATOM 3290 N N . THR B 2 65 ? 17.482 -58.238 20.294 1.00 20.50 61 THR B N 1
ATOM 3291 C CA . THR B 2 65 ? 18.076 -58.899 19.126 1.00 22.64 61 THR B CA 1
ATOM 3292 C C . THR B 2 65 ? 17.127 -60.036 18.668 1.00 21.43 61 THR B C 1
ATOM 3293 O O . THR B 2 65 ? 17.090 -60.416 17.489 1.00 26.37 61 THR B O 1
ATOM 3297 N N . GLN B 2 66 ? 16.348 -60.551 19.607 1.00 21.69 62 GLN B N 1
ATOM 3298 C CA . GLN B 2 66 ? 15.589 -61.811 19.409 1.00 22.60 62 GLN B CA 1
ATOM 3299 C C . GLN B 2 66 ? 16.477 -62.936 18.844 1.00 23.57 62 GLN B C 1
ATOM 3300 O O . GLN B 2 66 ? 16.138 -63.640 17.914 1.00 25.58 62 GLN B O 1
ATOM 3306 N N . ASP B 2 67 ? 17.652 -63.024 19.486 1.00 21.28 63 ASP B N 1
ATOM 3307 C CA . ASP B 2 67 ? 18.644 -64.052 19.153 1.00 23.48 63 ASP B CA 1
ATOM 3308 C C . ASP B 2 67 ? 19.627 -64.022 20.332 1.00 22.20 63 ASP B C 1
ATOM 3309 O O . ASP B 2 67 ? 19.613 -63.081 21.193 1.00 23.36 63 ASP B O 1
ATOM 3314 N N . TYR B 2 68 ? 20.454 -65.061 20.376 1.00 26.22 64 TYR B N 1
ATOM 3315 C CA . TYR B 2 68 ? 21.535 -65.108 21.340 1.00 22.39 64 TYR B CA 1
ATOM 3316 C C . TYR B 2 68 ? 22.623 -64.150 20.984 1.00 23.36 64 TYR B C 1
ATOM 3317 O O . TYR B 2 68 ? 22.933 -63.934 19.796 1.00 27.36 64 TYR B O 1
ATOM 3326 N N . VAL B 2 69 ? 23.173 -63.578 22.045 1.00 21.58 65 VAL B N 1
ATOM 3327 C CA . VAL B 2 69 ? 24.410 -62.776 22.003 1.00 22.23 65 VAL B CA 1
ATOM 3328 C C . VAL B 2 69 ? 25.377 -63.359 23.046 1.00 24.10 65 VAL B C 1
ATOM 3329 O O . VAL B 2 69 ? 24.961 -63.882 24.119 1.00 22.29 65 VAL B O 1
ATOM 3333 N N . ALA B 2 70 ? 26.661 -63.270 22.719 1.00 21.59 66 ALA B N 1
ATOM 3334 C CA . ALA B 2 70 ? 27.734 -63.676 23.642 1.00 20.90 66 ALA B CA 1
ATOM 3335 C C . ALA B 2 70 ? 28.043 -62.489 24.517 1.00 17.52 66 ALA B C 1
ATOM 3336 O O . ALA B 2 70 ? 29.003 -61.734 24.315 1.00 19.82 66 ALA B O 1
ATOM 3338 N N . TRP B 2 71 ? 27.187 -62.347 25.516 1.00 17.23 67 TRP B N 1
ATOM 3339 C CA . TRP B 2 71 ? 27.033 -61.104 26.286 1.00 16.58 67 TRP B CA 1
ATOM 3340 C C . TRP B 2 71 ? 28.249 -60.638 27.067 1.00 16.29 67 TRP B C 1
ATOM 3341 O O . TRP B 2 71 ? 28.322 -59.451 27.404 1.00 17.91 67 TRP B O 1
ATOM 3352 N N . GLU B 2 72 ? 29.172 -61.549 27.369 1.00 17.03 68 GLU B N 1
ATOM 3353 C CA . GLU B 2 72 ? 30.350 -61.149 28.134 1.00 17.00 68 GLU B CA 1
ATOM 3354 C C . GLU B 2 72 ? 31.630 -61.631 27.451 1.00 16.78 68 GLU B C 1
ATOM 3355 O O . GLU B 2 72 ? 32.642 -61.862 28.104 1.00 17.96 68 GLU B O 1
ATOM 3361 N N . SER B 2 73 ? 31.577 -61.719 26.127 1.00 17.76 69 SER B N 1
ATOM 3362 C CA . SER B 2 73 ? 32.679 -62.331 25.384 1.00 18.39 69 SER B CA 1
ATOM 3363 C C . SER B 2 73 ? 33.805 -61.372 25.021 1.00 18.54 69 SER B C 1
ATOM 3364 O O . SER B 2 73 ? 34.911 -61.842 24.703 1.00 19.96 69 SER B O 1
ATOM 3367 N N . ASN B 2 74 ? 33.521 -60.062 25.028 1.00 16.66 70 ASN B N 1
ATOM 3368 C CA . ASN B 2 74 ? 34.508 -59.113 24.541 1.00 16.17 70 ASN B CA 1
ATOM 3369 C C . ASN B 2 74 ? 35.313 -58.542 25.715 1.00 17.91 70 ASN B C 1
ATOM 3370 O O . ASN B 2 74 ? 36.555 -58.629 25.711 1.00 18.23 70 ASN B O 1
ATOM 3375 N N . ASP B 2 75 ? 34.656 -57.956 26.697 1.00 16.12 71 ASP B N 1
ATOM 3376 C CA . ASP B 2 75 ? 35.322 -57.239 27.789 1.00 15.72 71 ASP B CA 1
ATOM 3377 C C . ASP B 2 75 ? 34.395 -57.209 29.023 1.00 14.12 71 ASP B C 1
ATOM 3378 O O . ASP B 2 75 ? 33.156 -57.175 28.869 1.00 16.85 71 ASP B O 1
ATOM 3383 N N . THR B 2 76 ? 34.960 -57.259 30.223 1.00 14.34 72 THR B N 1
ATOM 3384 C CA . THR B 2 76 ? 34.222 -57.265 31.502 1.00 15.05 72 THR B CA 1
ATOM 3385 C C . THR B 2 76 ? 34.934 -56.305 32.411 1.00 14.40 72 THR B C 1
ATOM 3386 O O . THR B 2 76 ? 36.077 -56.540 32.789 1.00 14.55 72 THR B O 1
ATOM 3390 N N . PHE B 2 77 ? 34.303 -55.191 32.752 1.00 13.75 73 PHE B N 1
ATOM 3391 C CA . PHE B 2 77 ? 34.995 -54.070 33.383 1.00 12.55 73 PHE B CA 1
ATOM 3392 C C . PHE B 2 77 ? 34.054 -53.241 34.272 1.00 11.96 73 PHE B C 1
ATOM 3393 O O . PHE B 2 77 ? 33.034 -53.756 34.723 1.00 13.30 73 PHE B O 1
ATOM 3401 N N . ASN B 2 78 ? 34.447 -52.000 34.566 1.00 11.93 74 ASN B N 1
ATOM 3402 C CA . ASN B 2 78 ? 33.669 -50.951 35.219 1.00 11.82 74 ASN B CA 1
ATOM 3403 C C . ASN B 2 78 ? 32.514 -51.455 36.100 1.00 11.14 74 ASN B C 1
ATOM 3404 O O . ASN B 2 78 ? 31.350 -51.428 35.659 1.00 12.53 74 ASN B O 1
ATOM 3409 N N . PRO B 2 79 ? 32.837 -51.888 37.325 1.00 11.26 75 PRO B N 1
ATOM 3410 C CA . PRO B 2 79 ? 31.918 -52.629 38.173 1.00 11.50 75 PRO B CA 1
ATOM 3411 C C . PRO B 2 79 ? 31.295 -51.785 39.290 1.00 11.64 75 PRO B C 1
ATOM 3412 O O . PRO B 2 79 ? 31.956 -50.874 39.817 1.00 13.36 75 PRO B O 1
ATOM 3416 N N . ALA B 2 80 ? 30.054 -52.096 39.650 1.00 11.03 76 ALA B N 1
ATOM 3417 C CA . ALA B 2 80 ? 29.514 -51.727 40.958 1.00 11.53 76 ALA B CA 1
ATOM 3418 C C . ALA B 2 80 ? 29.839 -52.786 41.976 1.00 11.67 76 ALA B C 1
ATOM 3419 O O . ALA B 2 80 ? 30.032 -53.951 41.599 1.00 13.69 76 ALA B O 1
ATOM 3421 N N . ALA B 2 81 ? 29.852 -52.408 43.259 1.00 11.11 77 ALA B N 1
ATOM 3422 C CA . ALA B 2 81 ? 30.050 -53.386 44.328 1.00 12.00 77 ALA B CA 1
ATOM 3423 C C . ALA B 2 81 ? 29.239 -53.003 45.543 1.00 11.50 77 ALA B C 1
ATOM 3424 O O . ALA B 2 81 ? 29.091 -51.800 45.865 1.00 12.93 77 ALA B O 1
ATOM 3426 N N . THR B 2 82 ? 28.697 -54.001 46.224 1.00 13.09 78 THR B N 1
ATOM 3427 C CA . THR B 2 82 ? 27.939 -53.768 47.442 1.00 13.73 78 THR B CA 1
ATOM 3428 C C . THR B 2 82 ? 27.999 -54.996 48.359 1.00 13.20 78 THR B C 1
ATOM 3429 O O . THR B 2 82 ? 28.656 -55.988 48.038 1.00 15.81 78 THR B O 1
ATOM 3433 N N . LEU B 2 83 ? 27.312 -54.882 49.476 1.00 15.39 79 LEU B N 1
ATOM 3434 C CA . LEU B 2 83 ? 27.151 -55.928 50.468 1.00 14.96 79 LEU B CA 1
ATOM 3435 C C . LEU B 2 83 ? 25.700 -56.421 50.454 1.00 15.55 79 LEU B C 1
ATOM 3436 O O . LEU B 2 83 ? 24.790 -55.595 50.511 1.00 16.65 79 LEU B O 1
ATOM 3441 N N . HIS B 2 84 ? 25.516 -57.742 50.417 1.00 15.68 80 HIS B N 1
ATOM 3442 C CA . HIS B 2 84 ? 24.186 -58.323 50.488 1.00 17.00 80 HIS B CA 1
ATOM 3443 C C . HIS B 2 84 ? 24.279 -59.670 51.171 1.00 19.09 80 HIS B C 1
ATOM 3444 O O . HIS B 2 84 ? 25.063 -60.533 50.742 1.00 19.85 80 HIS B O 1
ATOM 3451 N N . ASP B 2 85 ? 23.493 -59.871 52.222 1.00 20.87 81 ASP B N 1
ATOM 3452 C CA . ASP B 2 85 ? 23.443 -61.171 52.920 1.00 23.29 81 ASP B CA 1
ATOM 3453 C C . ASP B 2 85 ? 24.820 -61.718 53.307 1.00 21.54 81 ASP B C 1
ATOM 3454 O O . ASP B 2 85 ? 25.106 -62.903 53.159 1.00 23.13 81 ASP B O 1
ATOM 3459 N N . GLY B 2 86 ? 25.659 -60.803 53.788 1.00 21.46 82 GLY B N 1
ATOM 3460 C CA . GLY B 2 86 ? 26.979 -61.142 54.288 1.00 22.21 82 GLY B CA 1
ATOM 3461 C C . GLY B 2 86 ? 28.037 -61.408 53.251 1.00 21.04 82 GLY B C 1
ATOM 3462 O O . GLY B 2 86 ? 29.114 -61.879 53.613 1.00 23.13 82 GLY B O 1
ATOM 3463 N N . LYS B 2 87 ? 27.728 -61.174 51.975 1.00 18.90 83 LYS B N 1
ATOM 3464 C CA . LYS B 2 87 ? 28.665 -61.365 50.894 1.00 18.80 83 LYS B CA 1
ATOM 3465 C C . LYS B 2 87 ? 28.913 -60.071 50.126 1.00 16.56 83 LYS B C 1
ATOM 3466 O O . LYS B 2 87 ? 28.064 -59.177 50.091 1.00 18.17 83 LYS B O 1
ATOM 3472 N N . ILE B 2 88 ? 30.090 -60.001 49.501 1.00 16.40 84 ILE B N 1
ATOM 3473 C CA . ILE B 2 88 ? 30.367 -58.982 48.494 1.00 14.82 84 ILE B CA 1
ATOM 3474 C C . ILE B 2 88 ? 29.711 -59.391 47.178 1.00 14.60 84 ILE B C 1
ATOM 3475 O O . ILE B 2 88 ? 29.853 -60.534 46.720 1.00 17.24 84 ILE B O 1
ATOM 3480 N N . VAL B 2 89 ? 28.949 -58.457 46.604 1.00 14.66 85 VAL B N 1
ATOM 3481 C CA . VAL B 2 89 ? 28.301 -58.624 45.299 1.00 14.63 85 VAL B CA 1
ATOM 3482 C C . VAL B 2 89 ? 28.826 -57.560 44.335 1.00 13.90 85 VAL B C 1
ATOM 3483 O O . VAL B 2 89 ? 28.850 -56.379 44.674 1.00 14.58 85 VAL B O 1
ATOM 3487 N N . VAL B 2 90 ? 29.254 -58.011 43.153 1.00 14.23 86 VAL B N 1
ATOM 3488 C CA . VAL B 2 90 ? 29.732 -57.163 42.070 1.00 13.96 86 VAL B CA 1
ATOM 3489 C C . VAL B 2 90 ? 28.765 -57.288 40.889 1.00 14.02 86 VAL B C 1
ATOM 3490 O O . VAL B 2 90 ? 28.362 -58.400 40.519 1.00 15.16 86 VAL B O 1
ATOM 3494 N N . LEU B 2 91 ? 28.347 -56.144 40.348 1.00 13.47 87 LEU B N 1
ATOM 3495 C CA . LEU B 2 91 ? 27.676 -56.088 39.056 1.00 13.45 87 LEU B CA 1
ATOM 3496 C C . LEU B 2 91 ? 28.669 -55.523 38.073 1.00 12.53 87 LEU B C 1
ATOM 3497 O O . LEU B 2 91 ? 29.055 -54.340 38.200 1.00 14.14 87 LEU B O 1
ATOM 3502 N N . TYR B 2 92 ? 29.077 -56.328 37.104 1.00 12.13 88 TYR B N 1
ATOM 3503 C CA . TYR B 2 92 ? 30.142 -55.938 36.171 1.00 12.90 88 TYR B CA 1
ATOM 3504 C C . TYR B 2 92 ? 29.606 -55.539 34.802 1.00 12.13 88 TYR B C 1
ATOM 3505 O O . TYR B 2 92 ? 28.692 -56.172 34.280 1.00 12.86 88 TYR B O 1
ATOM 3514 N N . ARG B 2 93 ? 30.176 -54.473 34.235 1.00 12.66 89 ARG B N 1
ATOM 3515 C CA . ARG B 2 93 ? 29.870 -54.073 32.867 1.00 12.60 89 ARG B CA 1
ATOM 3516 C C . ARG B 2 93 ? 30.416 -55.142 31.906 1.00 12.33 89 ARG B C 1
ATOM 3517 O O . ARG B 2 93 ? 31.628 -55.383 31.888 1.00 14.83 89 ARG B O 1
ATOM 3525 N N . ALA B 2 94 ? 29.553 -55.736 31.078 1.00 13.62 90 ALA B N 1
ATOM 3526 C CA . ALA B 2 94 ? 29.986 -56.775 30.144 1.00 13.81 90 ALA B CA 1
ATOM 3527 C C . ALA B 2 94 ? 29.626 -56.345 28.735 1.00 14.47 90 ALA B C 1
ATOM 3528 O O . ALA B 2 94 ? 28.461 -55.913 28.488 1.00 14.42 90 ALA B O 1
ATOM 3530 N N . GLU B 2 95 ? 30.540 -56.517 27.780 1.00 14.32 91 GLU B N 1
ATOM 3531 C CA . GLU B 2 95 ? 30.295 -56.171 26.395 1.00 15.82 91 GLU B CA 1
ATOM 3532 C C . GLU B 2 95 ? 30.365 -57.407 25.506 1.00 16.05 91 GLU B C 1
ATOM 3533 O O . GLU B 2 95 ? 31.243 -58.291 25.685 1.00 17.38 91 GLU B O 1
ATOM 3539 N N . ASP B 2 96 ? 29.414 -57.463 24.577 1.00 16.16 92 ASP B N 1
ATOM 3540 C CA . ASP B 2 96 ? 29.359 -58.478 23.514 1.00 16.84 92 ASP B CA 1
ATOM 3541 C C . ASP B 2 96 ? 30.183 -58.054 22.289 1.00 17.62 92 ASP B C 1
ATOM 3542 O O . ASP B 2 96 ? 30.947 -57.065 22.345 1.00 17.76 92 ASP B O 1
ATOM 3547 N N . LYS B 2 97 ? 30.056 -58.819 21.205 1.00 18.80 93 LYS B N 1
ATOM 3548 C CA . LYS B 2 97 ? 30.787 -58.581 19.958 1.00 21.47 93 LYS B CA 1
ATOM 3549 C C . LYS B 2 97 ? 29.910 -57.947 18.865 1.00 22.58 93 LYS B C 1
ATOM 3550 O O . LYS B 2 97 ? 30.169 -58.116 17.670 1.00 26.19 93 LYS B O 1
ATOM 3556 N N . SER B 2 98 ? 28.921 -57.147 19.282 1.00 21.90 94 SER B N 1
ATOM 3557 C CA . SER B 2 98 ? 27.972 -56.569 18.338 1.00 22.28 94 SER B CA 1
ATOM 3558 C C . SER B 2 98 ? 28.520 -55.346 17.586 1.00 23.08 94 SER B C 1
ATOM 3559 O O . SER B 2 98 ? 27.877 -54.866 16.651 1.00 28.53 94 SER B O 1
ATOM 3562 N N . GLY B 2 99 ? 29.692 -54.850 17.971 1.00 21.43 95 GLY B N 1
ATOM 3563 C CA . GLY B 2 99 ? 30.346 -53.787 17.231 1.00 24.00 95 GLY B CA 1
ATOM 3564 C C . GLY B 2 99 ? 31.812 -53.713 17.571 1.00 24.39 95 GLY B C 1
ATOM 3565 O O . GLY B 2 99 ? 32.277 -54.414 18.473 1.00 24.09 95 GLY B O 1
ATOM 3566 N N . VAL B 2 100 ? 32.496 -52.847 16.821 1.00 25.14 96 VAL B N 1
ATOM 3567 C CA . VAL B 2 100 ? 33.923 -52.658 16.847 1.00 28.31 96 VAL B CA 1
ATOM 3568 C C . VAL B 2 100 ? 34.140 -51.201 17.207 1.00 32.53 96 VAL B C 1
ATOM 3569 O O . VAL B 2 100 ? 33.629 -50.244 16.546 1.00 41.52 96 VAL B O 1
ATOM 3573 N N . GLY B 2 101 ? 34.913 -51.031 18.242 1.00 26.88 97 GLY B N 1
ATOM 3574 C CA . GLY B 2 101 ? 35.298 -49.679 18.703 1.00 22.37 97 GLY B CA 1
ATOM 3575 C C . GLY B 2 101 ? 34.591 -49.333 20.010 1.00 19.84 97 GLY B C 1
ATOM 3576 O O . GLY B 2 101 ? 33.567 -49.932 20.374 1.00 17.94 97 GLY B O 1
ATOM 3577 N N . ILE B 2 102 ? 35.188 -48.392 20.730 1.00 20.36 98 ILE B N 1
ATOM 3578 C CA . ILE B 2 102 ? 34.771 -48.026 22.058 1.00 19.39 98 ILE B CA 1
ATOM 3579 C C . ILE B 2 102 ? 33.375 -47.437 21.985 1.00 18.17 98 ILE B C 1
ATOM 3580 O O . ILE B 2 102 ? 33.106 -46.558 21.163 1.00 19.45 98 ILE B O 1
ATOM 3585 N N . GLY B 2 103 ? 32.479 -47.977 22.817 1.00 17.06 99 GLY B N 1
ATOM 3586 C CA . GLY B 2 103 ? 31.087 -47.541 22.820 1.00 16.72 99 GLY B CA 1
ATOM 3587 C C . GLY B 2 103 ? 30.235 -48.116 21.701 1.00 17.39 99 GLY B C 1
ATOM 3588 O O . GLY B 2 103 ? 29.058 -47.746 21.585 1.00 18.81 99 GLY B O 1
ATOM 3589 N N . HIS B 2 104 ? 30.775 -49.026 20.897 1.00 16.75 100 HIS B N 1
ATOM 3590 C CA . HIS B 2 104 ? 30.018 -49.612 19.763 1.00 18.06 100 HIS B CA 1
ATOM 3591 C C . HIS B 2 104 ? 29.480 -51.005 19.997 1.00 17.82 100 HIS B C 1
ATOM 3592 O O . HIS B 2 104 ? 28.929 -51.624 19.067 1.00 21.58 100 HIS B O 1
ATOM 3599 N N . ARG B 2 105 ? 29.680 -51.490 21.226 1.00 18.39 101 ARG B N 1
ATOM 3600 C CA . ARG B 2 105 ? 29.145 -52.810 21.621 1.00 17.45 101 ARG B CA 1
ATOM 3601 C C . ARG B 2 105 ? 27.814 -52.539 22.368 1.00 17.84 101 ARG B C 1
ATOM 3602 O O . ARG B 2 105 ? 27.375 -51.396 22.471 1.00 19.46 101 ARG B O 1
ATOM 3610 N N . THR B 2 106 ? 27.222 -53.596 22.907 1.00 16.27 102 THR B N 1
ATOM 3611 C CA . THR B 2 106 ? 26.104 -53.488 23.855 1.00 15.51 102 THR B CA 1
ATOM 3612 C C . THR B 2 106 ? 26.588 -53.928 25.240 1.00 14.55 102 THR B C 1
ATOM 3613 O O . THR B 2 106 ? 27.160 -55.027 25.390 1.00 16.41 102 THR B O 1
ATOM 3617 N N . SER B 2 107 ? 26.343 -53.048 26.231 1.00 14.93 103 SER B N 1
ATOM 3618 C CA . SER B 2 107 ? 26.674 -53.314 27.619 1.00 13.86 103 SER B CA 1
ATOM 3619 C C . SER B 2 107 ? 25.478 -53.875 28.384 1.00 13.85 103 SER B C 1
ATOM 3620 O O . SER B 2 107 ? 24.353 -53.353 28.278 1.00 14.75 103 SER B O 1
ATOM 3623 N N . ARG B 2 108 ? 25.745 -54.920 29.151 1.00 13.51 104 ARG B N 1
ATOM 3624 C CA . ARG B 2 108 ? 24.795 -55.569 30.051 1.00 13.37 104 ARG B CA 1
ATOM 3625 C C . ARG B 2 108 ? 25.523 -55.889 31.341 1.00 13.36 104 ARG B C 1
ATOM 3626 O O . ARG B 2 108 ? 26.763 -56.064 31.331 1.00 16.12 104 ARG B O 1
ATOM 3634 N N . LEU B 2 109 ? 24.810 -55.981 32.455 1.00 13.13 105 LEU B N 1
ATOM 3635 C CA . LEU B 2 109 ? 25.448 -56.173 33.749 1.00 14.00 105 LEU B CA 1
ATOM 3636 C C . LEU B 2 109 ? 25.419 -57.622 34.203 1.00 13.98 105 LEU B C 1
ATOM 3637 O O . LEU B 2 109 ? 24.345 -58.239 34.281 1.00 15.16 105 LEU B O 1
ATOM 3642 N N . GLY B 2 110 ? 26.620 -58.169 34.481 1.00 14.32 106 GLY B N 1
ATOM 3643 C CA . GLY B 2 110 ? 26.734 -59.465 35.091 1.00 15.94 106 GLY B CA 1
ATOM 3644 C C . GLY B 2 110 ? 26.689 -59.372 36.606 1.00 14.92 106 GLY B C 1
ATOM 3645 O O . GLY B 2 110 ? 26.845 -58.304 37.168 1.00 16.25 106 GLY B O 1
ATOM 3646 N N . TYR B 2 111 ? 26.429 -60.504 37.235 1.00 15.76 107 TYR B N 1
ATOM 3647 C CA . TYR B 2 111 ? 26.243 -60.605 38.680 1.00 15.82 107 TYR B CA 1
ATOM 3648 C C . TYR B 2 111 ? 27.238 -61.622 39.226 1.00 16.78 107 TYR B C 1
ATOM 3649 O O . TYR B 2 111 ? 27.293 -62.763 38.705 1.00 16.83 107 TYR B O 1
ATOM 3658 N N . ALA B 2 112 ? 27.961 -61.262 40.287 1.00 14.75 108 ALA B N 1
ATOM 3659 C CA . ALA B 2 112 ? 28.907 -62.178 40.930 1.00 16.94 108 ALA B CA 1
ATOM 3660 C C . ALA B 2 112 ? 28.946 -61.989 42.442 1.00 15.31 108 ALA B C 1
ATOM 3661 O O . ALA B 2 112 ? 28.836 -60.857 42.915 1.00 16.98 108 ALA B O 1
ATOM 3663 N N . THR B 2 113 ? 29.149 -63.088 43.191 1.00 16.57 109 THR B N 1
ATOM 3664 C CA A THR B 2 113 ? 29.175 -63.022 44.660 0.50 17.73 109 THR B CA 1
ATOM 3665 C CA B THR B 2 113 ? 29.126 -63.084 44.652 0.50 18.56 109 THR B CA 1
ATOM 3666 C C . THR B 2 113 ? 30.428 -63.659 45.208 1.00 17.40 109 THR B C 1
ATOM 3667 O O . THR B 2 113 ? 30.972 -64.592 44.622 1.00 18.98 109 THR B O 1
ATOM 3674 N N . SER B 2 114 ? 30.877 -63.138 46.355 1.00 16.58 110 SER B N 1
ATOM 3675 C CA . SER B 2 114 ? 32.121 -63.624 46.984 1.00 17.00 110 SER B CA 1
ATOM 3676 C C . SER B 2 114 ? 32.057 -63.499 48.502 1.00 19.17 110 SER B C 1
ATOM 3677 O O . SER B 2 114 ? 31.515 -62.511 49.005 1.00 20.83 110 SER B O 1
ATOM 3680 N N . SER B 2 115 ? 32.667 -64.451 49.221 1.00 20.84 111 SER B N 1
ATOM 3681 C CA A SER B 2 115 ? 32.832 -64.364 50.678 0.50 22.37 111 SER B CA 1
ATOM 3682 C CA B SER B 2 115 ? 32.820 -64.355 50.678 0.50 21.86 111 SER B CA 1
ATOM 3683 C C . SER B 2 115 ? 34.181 -63.780 51.108 1.00 22.20 111 SER B C 1
ATOM 3684 O O . SER B 2 115 ? 34.356 -63.421 52.264 1.00 24.40 111 SER B O 1
ATOM 3689 N N . ASP B 2 116 ? 35.133 -63.688 50.181 1.00 21.25 112 ASP B N 1
ATOM 3690 C CA . ASP B 2 116 ? 36.449 -63.135 50.493 1.00 20.66 112 ASP B CA 1
ATOM 3691 C C . ASP B 2 116 ? 36.825 -61.896 49.670 1.00 21.26 112 ASP B C 1
ATOM 3692 O O . ASP B 2 116 ? 37.915 -61.351 49.853 1.00 23.69 112 ASP B O 1
ATOM 3697 N N . GLY B 2 117 ? 35.943 -61.470 48.768 1.00 20.06 113 GLY B N 1
ATOM 3698 C CA . GLY B 2 117 ? 36.183 -60.305 47.920 1.00 19.96 113 GLY B CA 1
ATOM 3699 C C . GLY B 2 117 ? 37.107 -60.555 46.730 1.00 18.65 113 GLY B C 1
ATOM 3700 O O . GLY B 2 117 ? 37.351 -59.637 45.957 1.00 18.95 113 GLY B O 1
ATOM 3701 N N . ILE B 2 118 ? 37.643 -61.775 46.605 1.00 18.25 114 ILE B N 1
ATOM 3702 C CA . ILE B 2 118 ? 38.619 -62.117 45.587 1.00 20.62 114 ILE B CA 1
ATOM 3703 C C . ILE B 2 118 ? 38.132 -63.191 44.612 1.00 17.75 114 ILE B C 1
ATOM 3704 O O . ILE B 2 118 ? 3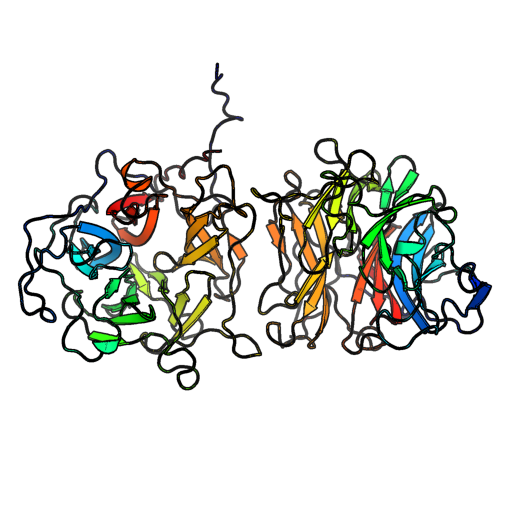8.275 -63.049 43.375 1.00 20.49 114 ILE B O 1
ATOM 3709 N N . HIS B 2 119 ? 37.611 -64.279 45.179 1.00 19.75 115 HIS B N 1
ATOM 3710 C CA . HIS B 2 119 ? 37.101 -65.409 44.414 1.00 20.79 115 HIS B CA 1
ATOM 3711 C C . HIS B 2 119 ? 35.594 -65.311 44.323 1.00 19.22 115 HIS B C 1
ATOM 3712 O O . HIS B 2 119 ? 34.906 -65.248 45.347 1.00 22.49 115 HIS B O 1
ATOM 3719 N N . PHE B 2 120 ? 35.106 -65.258 43.090 1.00 18.37 116 PHE B N 1
ATOM 3720 C CA . PHE B 2 120 ? 33.680 -65.022 42.807 1.00 18.76 116 PHE B CA 1
ATOM 3721 C C . PHE B 2 120 ? 33.012 -66.177 42.109 1.00 20.16 116 PHE B C 1
ATOM 3722 O O . PHE B 2 120 ? 33.642 -66.892 41.338 1.00 24.87 116 PHE B O 1
ATOM 3730 N N . LYS B 2 121 ? 31.701 -66.256 42.352 1.00 20.36 117 LYS B N 1
ATOM 3731 C CA . LYS B 2 121 ? 30.805 -67.155 41.647 1.00 20.61 117 LYS B CA 1
ATOM 3732 C C . LYS B 2 121 ? 29.919 -66.264 40.791 1.00 19.00 117 LYS B C 1
ATOM 3733 O O . LYS B 2 121 ? 29.136 -65.455 41.328 1.00 20.49 117 LYS B O 1
ATOM 3739 N N . ARG B 2 122 ? 30.044 -66.421 39.476 1.00 19.02 118 ARG B N 1
ATOM 3740 C CA . ARG B 2 122 ? 29.318 -65.626 38.487 1.00 19.64 118 ARG B CA 1
ATOM 3741 C C . ARG B 2 122 ? 28.064 -66.327 38.000 1.00 19.67 118 ARG B C 1
ATOM 3742 O O . ARG B 2 122 ? 28.063 -67.523 37.812 1.00 23.70 118 ARG B O 1
ATOM 3750 N N . GLU B 2 123 ? 27.003 -65.566 37.766 1.00 18.36 119 GLU B N 1
ATOM 3751 C CA . GLU B 2 123 ? 25.837 -66.078 37.049 1.00 20.35 119 GLU B CA 1
ATOM 3752 C C . GLU B 2 123 ? 26.120 -66.087 35.544 1.00 19.16 119 GLU B C 1
ATOM 3753 O O . GLU B 2 123 ? 26.918 -65.266 35.022 1.00 22.02 119 GLU B O 1
ATOM 3759 N N . LYS B 2 124 ? 25.507 -67.033 34.845 1.00 20.78 120 LYS B N 1
ATOM 3760 C CA . LYS B 2 124 ? 25.785 -67.261 33.431 1.00 22.61 120 LYS B CA 1
ATOM 3761 C C . LYS B 2 124 ? 25.053 -66.351 32.456 1.00 21.72 120 LYS B C 1
ATOM 3762 O O . LYS B 2 124 ? 25.361 -66.356 31.246 1.00 22.24 120 LYS B O 1
ATOM 3768 N N . THR B 2 125 ? 24.080 -65.596 32.959 1.00 19.91 121 THR B N 1
ATOM 3769 C CA . THR B 2 125 ? 23.329 -64.658 32.139 1.00 18.82 121 THR B CA 1
ATOM 3770 C C . THR B 2 125 ? 23.310 -63.303 32.880 1.00 18.48 121 THR B C 1
ATOM 3771 O O . THR B 2 125 ? 23.454 -63.264 34.094 1.00 19.13 121 THR B O 1
ATOM 3775 N N . PRO B 2 126 ? 23.096 -62.198 32.148 1.00 20.42 122 PRO B N 1
ATOM 3776 C CA . PRO B 2 126 ? 23.090 -60.902 32.793 1.00 17.62 122 PRO B CA 1
ATOM 3777 C C . PRO B 2 126 ? 21.801 -60.620 33.621 1.00 16.71 122 PRO B C 1
ATOM 3778 O O . PRO B 2 126 ? 20.754 -61.180 33.341 1.00 17.79 122 PRO B O 1
ATOM 3782 N N . VAL B 2 127 ? 21.931 -59.759 34.614 1.00 15.80 123 VAL B N 1
ATOM 3783 C CA . VAL B 2 127 ? 20.812 -59.320 35.463 1.00 14.87 123 VAL B CA 1
ATOM 3784 C C . VAL B 2 127 ? 20.181 -58.009 35.097 1.00 15.71 123 VAL B C 1
ATOM 3785 O O . VAL B 2 127 ? 19.108 -57.676 35.619 1.00 18.96 123 VAL B O 1
ATOM 3789 N N . PHE B 2 128 ? 20.804 -57.257 34.196 1.00 15.18 124 PHE B N 1
ATOM 3790 C CA . PHE B 2 128 ? 20.326 -55.909 33.877 1.00 15.06 124 PHE B CA 1
ATOM 3791 C C . PHE B 2 128 ? 20.729 -55.625 32.461 1.00 14.59 124 PHE B C 1
ATOM 3792 O O . PHE B 2 128 ? 21.919 -55.821 32.117 1.00 15.05 124 PHE B O 1
ATOM 3800 N N . TYR B 2 129 ? 19.816 -55.212 31.607 1.00 14.63 125 TYR B N 1
ATOM 3801 C CA . TYR B 2 129 ? 20.085 -55.137 30.186 1.00 14.54 125 TYR B CA 1
ATOM 3802 C C . TYR B 2 129 ? 19.014 -54.325 29.496 1.00 15.00 125 TYR B C 1
ATOM 3803 O O . TYR B 2 129 ? 17.896 -54.153 30.038 1.00 15.76 125 TYR B O 1
ATOM 3812 N N . PRO B 2 130 ? 19.302 -53.844 28.287 1.00 16.27 126 PRO B N 1
ATOM 3813 C CA . PRO B 2 130 ? 18.260 -53.149 27.526 1.00 16.43 126 PRO B CA 1
ATOM 3814 C C . PRO B 2 130 ? 17.153 -54.091 27.094 1.00 15.53 126 PRO B C 1
ATOM 3815 O O . PRO B 2 130 ? 17.418 -55.254 26.786 1.00 17.22 126 PRO B O 1
ATOM 3819 N N . ASP B 2 131 ? 15.913 -53.597 27.094 1.00 15.93 127 ASP B N 1
ATOM 3820 C CA . ASP B 2 131 ? 14.740 -54.475 26.928 1.00 17.12 127 ASP B CA 1
ATOM 3821 C C . ASP B 2 131 ? 13.606 -53.654 26.321 1.00 16.14 127 ASP B C 1
ATOM 3822 O O . ASP B 2 131 ? 13.725 -52.419 26.162 1.00 16.85 127 ASP B O 1
ATOM 3827 N N . ASN B 2 132 ? 12.495 -54.317 25.978 1.00 17.89 128 ASN B N 1
ATOM 3828 C CA . ASN B 2 132 ? 11.335 -53.621 25.446 1.00 17.22 128 ASN B CA 1
ATOM 3829 C C . ASN B 2 132 ? 10.545 -53.094 26.619 1.00 16.86 128 ASN B C 1
ATOM 3830 O O . ASN B 2 132 ? 9.498 -53.631 26.987 1.00 21.94 128 ASN B O 1
ATOM 3835 N N . ASP B 2 133 ? 11.052 -52.007 27.198 1.00 18.80 129 ASP B N 1
ATOM 3836 C CA . ASP B 2 133 ? 10.498 -51.401 28.384 1.00 22.08 129 ASP B CA 1
ATOM 3837 C C . ASP B 2 133 ? 10.411 -49.880 28.178 1.00 18.60 129 ASP B C 1
ATOM 3838 O O . ASP B 2 133 ? 10.655 -49.379 27.069 1.00 20.61 129 ASP B O 1
ATOM 3843 N N . THR B 2 134 ? 10.031 -49.167 29.241 1.00 22.53 130 THR B N 1
ATOM 3844 C CA . THR B 2 134 ? 9.870 -47.713 29.236 1.00 23.92 130 THR B CA 1
ATOM 3845 C C . THR B 2 134 ? 11.174 -46.975 28.806 1.00 20.65 130 THR B C 1
ATOM 3846 O O . THR B 2 134 ? 11.127 -45.836 28.350 1.00 23.99 130 THR B O 1
ATOM 3850 N N . GLN B 2 135 ? 12.346 -47.615 28.951 1.00 17.20 131 GLN B N 1
ATOM 3851 C CA . GLN B 2 135 ? 13.651 -47.009 28.601 1.00 15.74 131 GLN B CA 1
ATOM 3852 C C . GLN B 2 135 ? 14.218 -47.416 27.241 1.00 17.11 131 GLN B C 1
ATOM 3853 O O . GLN B 2 135 ? 15.366 -47.045 26.911 1.00 18.42 131 GLN B O 1
ATOM 3859 N N . LYS B 2 136 ? 13.448 -48.159 26.433 1.00 19.22 132 LYS B N 1
ATOM 3860 C CA . LYS B 2 136 ? 13.964 -48.759 25.193 1.00 21.82 132 LYS B CA 1
ATOM 3861 C C . LYS B 2 136 ? 14.708 -47.805 24.284 1.00 24.34 132 LYS B C 1
ATOM 3862 O O . LYS B 2 136 ? 15.809 -48.133 23.794 1.00 27.17 132 LYS B O 1
ATOM 3868 N N . LYS B 2 137 ? 14.154 -46.619 24.076 1.00 21.70 133 LYS B N 1
ATOM 3869 C CA . LYS B 2 137 ? 14.766 -45.672 23.144 1.00 24.97 133 LYS B CA 1
ATOM 3870 C C . LYS B 2 137 ? 16.012 -44.985 23.695 1.00 21.10 133 LYS B C 1
ATOM 3871 O O . LYS B 2 137 ? 16.770 -44.368 22.949 1.00 24.50 133 LYS B O 1
ATOM 3877 N N . LEU B 2 138 ? 16.162 -45.038 25.003 1.00 18.91 134 LEU B N 1
ATOM 3878 C CA . LEU B 2 138 ? 17.341 -44.478 25.650 1.00 17.40 134 LEU B CA 1
ATOM 3879 C C . LEU B 2 138 ? 18.517 -45.458 25.818 1.00 17.00 134 LEU B C 1
ATOM 3880 O O . LEU B 2 138 ? 19.657 -45.012 26.043 1.00 16.44 134 LEU B O 1
ATOM 3885 N N . GLU B 2 139 ? 18.243 -46.758 25.719 1.00 16.94 135 GLU B N 1
ATOM 3886 C CA . GLU B 2 139 ? 19.211 -47.788 26.083 1.00 17.28 135 GLU B CA 1
ATOM 3887 C C . GLU B 2 139 ? 19.551 -48.729 24.918 1.00 16.97 135 GLU B C 1
ATOM 3888 O O . GLU B 2 139 ? 20.410 -49.621 25.089 1.00 17.90 135 GLU B O 1
ATOM 3894 N N . TRP B 2 140 ? 18.898 -48.585 23.763 1.00 19.21 136 TRP B N 1
ATOM 3895 C CA . TRP B 2 140 ? 19.218 -49.460 22.620 1.00 18.95 136 TRP B CA 1
ATOM 3896 C C . TRP B 2 140 ? 19.902 -48.619 21.547 1.00 20.03 136 TRP B C 1
ATOM 3897 O O . TRP B 2 140 ? 19.392 -47.536 21.211 1.00 21.86 136 TRP B O 1
ATOM 3908 N N . PRO B 2 141 ? 21.009 -49.093 20.978 1.00 19.84 137 PRO B N 1
ATOM 3909 C CA . PRO B 2 141 ? 21.575 -50.426 21.187 1.00 20.72 137 PRO B CA 1
ATOM 3910 C C . PRO B 2 141 ? 22.792 -50.487 22.107 1.00 18.38 137 PRO B C 1
ATOM 3911 O O . PRO B 2 141 ? 23.429 -51.514 22.192 1.00 22.62 137 PRO B O 1
ATOM 3915 N N . GLY B 2 142 ? 23.148 -49.374 22.749 1.00 17.46 138 GLY B N 1
ATOM 3916 C CA . GLY B 2 142 ? 24.364 -49.346 23.554 1.00 17.72 138 GLY B CA 1
ATOM 3917 C C . GLY B 2 142 ? 24.257 -49.999 24.921 1.00 16.03 138 GLY B C 1
ATOM 3918 O O . GLY B 2 142 ? 25.243 -50.456 25.501 1.00 15.62 138 GLY B O 1
ATOM 3919 N N . GLY B 2 143 ? 23.032 -50.124 25.436 1.00 15.73 139 GLY B N 1
ATOM 3920 C CA . GLY B 2 143 ? 22.815 -50.782 26.694 1.00 15.86 139 GLY B CA 1
ATOM 3921 C C . GLY B 2 143 ? 22.986 -49.940 27.954 1.00 14.96 139 GLY B C 1
ATOM 3922 O O . GLY B 2 143 ? 22.750 -48.727 27.957 1.00 15.38 139 GLY B O 1
ATOM 3923 N N . CYS B 2 144 ? 23.418 -50.636 29.011 1.00 13.18 140 CYS B N 1
ATOM 3924 C CA . CYS B 2 144 ? 23.418 -50.116 30.371 1.00 13.79 140 CYS B CA 1
ATOM 3925 C C . CYS B 2 144 ? 24.857 -50.223 30.897 1.00 13.01 140 CYS B C 1
ATOM 3926 O O . CYS B 2 144 ? 25.375 -51.335 31.024 1.00 13.87 140 CYS B O 1
ATOM 3929 N N . GLU B 2 145 ? 25.482 -49.079 31.179 1.00 13.13 141 GLU B N 1
ATOM 3930 C CA . GLU B 2 145 ? 26.924 -49.036 31.442 1.00 11.86 141 GLU B CA 1
ATOM 3931 C C . GLU B 2 145 ? 27.251 -48.512 32.843 1.00 11.00 141 GLU B C 1
ATOM 3932 O O . GLU B 2 145 ? 26.518 -47.758 33.446 1.00 12.05 141 GLU B O 1
ATOM 3938 N N . ASP B 2 146 ? 28.428 -48.909 33.331 1.00 11.50 142 ASP B N 1
ATOM 3939 C CA . ASP B 2 146 ? 29.122 -48.245 34.437 1.00 11.19 142 ASP B CA 1
ATOM 3940 C C . ASP B 2 146 ? 28.242 -48.039 35.690 1.00 11.25 142 ASP B C 1
ATOM 3941 O O . ASP B 2 146 ? 28.010 -46.883 36.148 1.00 12.45 142 ASP B O 1
ATOM 3946 N N . PRO B 2 147 ? 27.769 -49.137 36.264 1.00 10.61 143 PRO B N 1
ATOM 3947 C CA . PRO B 2 147 ? 26.903 -48.985 37.423 1.00 11.36 143 PRO B CA 1
ATOM 3948 C C . PRO B 2 147 ? 27.665 -48.568 38.692 1.00 10.79 143 PRO B C 1
ATOM 3949 O O . PRO B 2 147 ? 28.841 -48.956 38.908 1.00 11.21 143 PRO B O 1
ATOM 3953 N N . ARG B 2 148 ? 26.998 -47.823 39.561 1.00 10.90 144 ARG B N 1
ATOM 3954 C CA . ARG B 2 148 ? 27.425 -47.639 40.964 1.00 10.44 144 ARG B CA 1
ATOM 3955 C C . ARG B 2 148 ? 26.234 -48.029 41.836 1.00 10.85 144 ARG B C 1
ATOM 3956 O O . ARG B 2 148 ? 25.094 -47.621 41.513 1.00 12.38 144 ARG B O 1
ATOM 3964 N N . ILE B 2 149 ? 26.475 -48.720 42.944 1.00 11.00 145 ILE B N 1
ATOM 3965 C CA . ILE B 2 149 ? 25.380 -49.113 43.849 1.00 11.24 145 ILE B CA 1
ATOM 3966 C C . ILE B 2 149 ? 25.653 -48.668 45.277 1.00 11.31 145 ILE B C 1
ATOM 3967 O O . ILE B 2 149 ? 26.774 -48.864 45.792 1.00 12.14 145 ILE B O 1
ATOM 3972 N N . ALA B 2 150 ? 24.596 -48.138 45.912 1.00 12.01 146 ALA B N 1
ATOM 3973 C CA . ALA B 2 150 ? 24.570 -47.807 47.334 1.00 11.47 146 ALA B CA 1
ATOM 3974 C C . ALA B 2 150 ? 23.230 -48.330 47.881 1.00 12.03 146 ALA B C 1
ATOM 3975 O O . ALA B 2 150 ? 22.367 -48.693 47.086 1.00 14.40 146 ALA B O 1
ATOM 3977 N N . VAL B 2 151 ? 23.090 -48.389 49.203 1.00 11.47 147 VAL B N 1
ATOM 3978 C CA . VAL B 2 151 ? 21.863 -48.973 49.809 1.00 12.75 147 VAL B CA 1
ATOM 3979 C C . VAL B 2 151 ? 21.362 -48.073 50.920 1.00 12.91 147 VAL B C 1
ATOM 3980 O O . VAL B 2 151 ? 22.138 -47.545 51.717 1.00 12.95 147 VAL B O 1
ATOM 3984 N N . THR B 2 152 ? 20.030 -47.935 51.000 1.00 13.39 148 THR B N 1
ATOM 3985 C CA . THR B 2 152 ? 19.458 -47.207 52.096 1.00 13.29 148 THR B CA 1
ATOM 3986 C C . THR B 2 152 ? 19.519 -48.022 53.374 1.00 15.15 148 THR B C 1
ATOM 3987 O O . THR B 2 152 ? 19.621 -49.261 53.338 1.00 15.69 148 THR B O 1
ATOM 3991 N N . ALA B 2 153 ? 19.376 -47.344 54.511 1.00 15.68 149 ALA B N 1
ATOM 3992 C CA . ALA B 2 153 ? 19.321 -48.038 55.812 1.00 17.84 149 ALA B CA 1
ATOM 3993 C C . ALA B 2 153 ? 18.120 -48.980 55.900 1.00 18.18 149 ALA B C 1
ATOM 3994 O O . ALA B 2 153 ? 18.153 -49.926 56.657 1.00 21.89 149 ALA B O 1
ATOM 3996 N N . GLU B 2 154 ? 17.088 -48.748 55.090 1.00 17.66 150 GLU B N 1
ATOM 3997 C CA . GLU B 2 154 ? 15.886 -49.560 55.062 1.00 19.33 150 GLU B CA 1
ATOM 3998 C C . GLU B 2 154 ? 16.011 -50.717 54.026 1.00 18.26 150 GLU B C 1
ATOM 3999 O O . GLU B 2 154 ? 15.114 -51.525 53.909 1.00 23.47 150 GLU B O 1
ATOM 4005 N N . GLY B 2 155 ? 17.143 -50.827 53.312 1.00 16.91 151 GLY B N 1
ATOM 4006 C CA . GLY B 2 155 ? 17.398 -51.985 52.463 1.00 19.16 151 GLY B CA 1
ATOM 4007 C C . GLY B 2 155 ? 17.130 -51.843 50.977 1.00 17.69 151 GLY B C 1
ATOM 4008 O O . GLY B 2 155 ? 17.102 -52.849 50.270 1.00 19.05 151 GLY B O 1
ATOM 4009 N N . LEU B 2 156 ? 16.923 -50.616 50.516 1.00 14.32 152 LEU B N 1
ATOM 4010 C CA . LEU B 2 156 ? 16.701 -50.370 49.086 1.00 14.17 152 LEU B CA 1
ATOM 4011 C C . LEU B 2 156 ? 18.044 -50.078 48.412 1.00 14.06 152 LEU B C 1
ATOM 4012 O O . LEU B 2 156 ? 18.705 -49.093 48.733 1.00 14.23 152 LEU B O 1
ATOM 4017 N N . TYR B 2 157 ? 18.404 -50.928 47.458 1.00 13.34 153 TYR B N 1
ATOM 4018 C CA . TYR B 2 157 ? 19.615 -50.704 46.648 1.00 13.50 153 TYR B CA 1
ATOM 4019 C C . TYR B 2 157 ? 19.264 -49.737 45.539 1.00 12.59 153 TYR B C 1
ATOM 4020 O O . TYR B 2 157 ? 18.247 -49.883 44.837 1.00 13.54 153 TYR B O 1
ATOM 4029 N N . VAL B 2 158 ? 20.112 -48.714 45.377 1.00 12.20 154 VAL B N 1
ATOM 4030 C CA . VAL B 2 158 ? 19.962 -47.668 44.375 1.00 11.59 154 VAL B CA 1
ATOM 4031 C C . VAL B 2 158 ? 21.186 -47.746 43.459 1.00 11.72 154 VAL B C 1
ATOM 4032 O O . VAL B 2 158 ? 22.335 -47.563 43.912 1.00 12.17 154 VAL B O 1
ATOM 4036 N N . MET B 2 159 ? 20.933 -47.981 42.177 1.00 11.11 155 MET B N 1
ATOM 4037 C CA A MET B 2 159 ? 21.961 -48.078 41.133 0.50 11.73 155 MET B CA 1
ATOM 4038 C CA B MET B 2 159 ? 21.959 -48.076 41.172 0.50 11.24 155 MET B CA 1
ATOM 4039 C C . MET B 2 159 ? 21.890 -46.828 40.273 1.00 11.41 155 MET B C 1
ATOM 4040 O O . MET B 2 159 ? 20.829 -46.504 39.716 1.00 12.80 155 MET B O 1
ATOM 4049 N N . THR B 2 160 ? 23.051 -46.148 40.116 1.00 11.44 156 THR B N 1
ATOM 4050 C CA . THR B 2 160 ? 23.215 -45.164 39.064 1.00 11.24 156 THR B CA 1
ATOM 4051 C C . THR B 2 160 ? 23.944 -45.828 37.898 1.00 10.26 156 THR B C 1
ATOM 4052 O O . THR B 2 160 ? 24.819 -46.669 38.112 1.00 12.44 156 THR B O 1
ATOM 4056 N N . TYR B 2 161 ? 23.584 -45.465 36.674 1.00 10.18 157 TYR B N 1
ATOM 4057 C CA . TYR B 2 161 ? 24.201 -46.072 35.475 1.00 11.54 157 TYR B CA 1
ATOM 4058 C C . TYR B 2 161 ? 24.002 -45.201 34.273 1.00 11.43 157 TYR B C 1
ATOM 4059 O O . TYR B 2 161 ? 23.239 -44.226 34.342 1.00 12.64 157 TYR B O 1
ATOM 4068 N N . THR B 2 162 ? 24.702 -45.529 33.181 1.00 11.25 158 THR B N 1
ATOM 4069 C CA . THR B 2 162 ? 24.536 -44.797 31.928 1.00 12.50 158 THR B CA 1
ATOM 4070 C C . THR B 2 162 ? 23.629 -45.552 30.963 1.00 12.03 158 THR B C 1
ATOM 4071 O O . THR B 2 162 ? 23.867 -46.713 30.678 1.00 12.83 158 THR B O 1
ATOM 4075 N N . GLN B 2 163 ? 22.656 -44.849 30.422 1.00 11.38 159 GLN B N 1
ATOM 4076 C CA . GLN B 2 163 ? 21.850 -45.334 29.287 1.00 12.54 159 GLN B CA 1
ATOM 4077 C C . GLN B 2 163 ? 22.543 -44.883 28.028 1.00 12.63 159 GLN B C 1
ATOM 4078 O O . GLN B 2 163 ? 22.808 -43.677 27.881 1.00 14.46 159 GLN B O 1
ATOM 4084 N N . TRP B 2 164 ? 22.810 -45.805 27.105 1.00 13.33 160 TRP B N 1
ATOM 4085 C CA . TRP B 2 164 ? 23.485 -45.446 25.843 1.00 14.42 160 TRP B CA 1
ATOM 4086 C C . TRP B 2 164 ? 22.716 -45.941 24.621 1.00 15.95 160 TRP B C 1
ATOM 4087 O O . TRP B 2 164 ? 22.518 -47.148 24.438 1.00 17.07 160 TRP B O 1
ATOM 4098 N N . ASN B 2 165 ? 22.291 -44.980 23.818 1.00 16.32 161 ASN B N 1
ATOM 4099 C CA . ASN B 2 165 ? 21.548 -45.268 22.586 1.00 16.77 161 ASN B CA 1
ATOM 4100 C C . ASN B 2 165 ? 22.301 -44.897 21.304 1.00 17.77 161 ASN B C 1
ATOM 4101 O O . ASN B 2 165 ? 21.703 -44.764 20.230 1.00 20.79 161 ASN B O 1
ATOM 4106 N N . ARG B 2 166 ? 23.624 -44.707 21.442 1.00 18.20 162 ARG B N 1
ATOM 4107 C CA . ARG B 2 166 ? 24.496 -44.255 20.349 1.00 18.33 162 ARG B CA 1
ATOM 4108 C C . ARG B 2 166 ? 24.273 -42.811 19.930 1.00 19.18 162 ARG B C 1
ATOM 4109 O O . ARG B 2 166 ? 24.940 -42.334 18.991 1.00 25.02 162 ARG B O 1
ATOM 4117 N N . HIS B 2 167 ? 23.417 -42.086 20.664 1.00 17.72 163 HIS B N 1
ATOM 4118 C CA . HIS B 2 167 ? 23.212 -40.645 20.452 1.00 18.31 163 HIS B CA 1
ATOM 4119 C C . HIS B 2 167 ? 23.698 -39.841 21.659 1.00 18.24 163 HIS B C 1
ATOM 4120 O O . HIS B 2 167 ? 24.667 -39.095 21.546 1.00 21.07 163 HIS B O 1
ATOM 4127 N N . ILE B 2 168 ? 23.037 -40.018 22.800 1.00 17.64 164 ILE B N 1
ATOM 4128 C CA . ILE B 2 168 ? 23.320 -39.282 24.035 1.00 17.58 164 ILE B CA 1
ATOM 4129 C C . ILE B 2 168 ? 23.447 -40.258 25.208 1.00 15.46 164 ILE B C 1
ATOM 4130 O O . ILE B 2 168 ? 22.561 -41.072 25.420 1.00 16.37 164 ILE B O 1
ATOM 4135 N N . PRO B 2 169 ? 24.554 -40.207 25.965 1.00 14.27 165 PRO B N 1
ATOM 4136 C CA . PRO B 2 169 ? 24.595 -40.962 27.202 1.00 14.28 165 PRO B CA 1
ATOM 4137 C C . PRO B 2 169 ? 23.842 -40.234 28.313 1.00 12.74 165 PRO B C 1
ATOM 4138 O O . PRO B 2 169 ? 24.012 -39.002 28.447 1.00 14.95 165 PRO B O 1
ATOM 4142 N N . ARG B 2 170 ? 23.022 -40.956 29.083 1.00 12.98 166 ARG B N 1
ATOM 4143 C CA . ARG B 2 170 ? 22.250 -40.325 30.153 1.00 12.41 166 ARG B CA 1
ATOM 4144 C C . ARG B 2 170 ? 22.437 -41.052 31.482 1.00 11.76 166 ARG B C 1
ATOM 4145 O O . ARG B 2 170 ? 22.360 -42.275 31.546 1.00 12.90 166 ARG B O 1
ATOM 4153 N N . LEU B 2 171 ? 22.622 -40.290 32.542 1.00 11.44 167 LEU B N 1
ATOM 4154 C CA . LEU B 2 171 ? 22.693 -40.832 33.894 1.00 11.17 167 LEU B CA 1
ATOM 4155 C C . LEU B 2 171 ? 21.278 -41.212 34.323 1.00 11.53 167 LEU B C 1
ATOM 4156 O O . LEU B 2 171 ? 20.394 -40.349 34.311 1.00 12.91 167 LEU B O 1
ATOM 4161 N N . ALA B 2 172 ? 21.082 -42.462 34.706 1.00 11.86 168 ALA B N 1
ATOM 4162 C CA . ALA B 2 172 ? 19.763 -42.999 35.069 1.00 12.01 168 ALA B CA 1
ATOM 4163 C C . ALA B 2 172 ? 19.829 -43.759 36.401 1.00 11.08 168 ALA B C 1
ATOM 4164 O O . ALA B 2 172 ? 20.916 -44.079 36.891 1.00 11.68 168 ALA B O 1
ATOM 4166 N N . ILE B 2 173 ? 18.632 -44.077 36.935 1.00 11.29 169 ILE B N 1
ATOM 4167 C CA . ILE B 2 173 ? 18.470 -44.711 38.226 1.00 12.16 169 ILE B CA 1
ATOM 4168 C C . ILE B 2 173 ? 17.682 -46.004 38.110 1.00 12.34 169 ILE B C 1
ATOM 4169 O O . ILE B 2 173 ? 16.633 -46.010 37.454 1.00 13.81 169 ILE B O 1
ATOM 4174 N N . ALA B 2 174 ? 18.127 -47.049 38.793 1.00 12.21 170 ALA B N 1
ATOM 4175 C CA . ALA B 2 174 ? 17.311 -48.278 38.992 1.00 13.39 170 ALA B CA 1
ATOM 4176 C C . ALA B 2 174 ? 17.362 -48.676 40.446 1.00 12.70 170 ALA B C 1
ATOM 4177 O O . ALA B 2 174 ? 18.363 -48.353 41.127 1.00 13.87 170 ALA B O 1
ATOM 4179 N N . THR B 2 175 ? 16.319 -49.335 40.939 1.00 13.96 171 THR B N 1
ATOM 4180 C CA . THR B 2 175 ? 16.268 -49.753 42.326 1.00 14.15 171 THR B CA 1
ATOM 4181 C C . THR B 2 175 ? 15.923 -51.239 42.420 1.00 14.36 171 THR B C 1
ATOM 4182 O O . THR B 2 175 ? 15.291 -51.796 41.530 1.00 16.47 171 THR B O 1
ATOM 4186 N N . SER B 2 176 ? 16.298 -51.839 43.543 1.00 15.11 172 SER B N 1
ATOM 4187 C CA A SER B 2 176 ? 16.056 -53.253 43.799 0.50 15.50 172 SER B CA 1
ATOM 4188 C CA B SER B 2 176 ? 15.989 -53.234 43.828 0.50 16.99 172 SER B CA 1
ATOM 4189 C C . SER B 2 176 ? 16.190 -53.516 45.300 1.00 14.96 172 SER B C 1
ATOM 4190 O O . SER B 2 176 ? 16.920 -52.814 45.988 1.00 16.01 172 SER B O 1
ATOM 4195 N N . ARG B 2 177 ? 15.514 -54.560 45.771 1.00 17.51 173 ARG B N 1
ATOM 4196 C CA . ARG B 2 177 ? 15.737 -55.072 47.128 1.00 18.87 173 ARG B CA 1
ATOM 4197 C C . ARG B 2 177 ? 16.685 -56.277 47.140 1.00 18.15 173 ARG B C 1
ATOM 4198 O O . ARG B 2 177 ? 17.287 -56.566 48.170 1.00 21.60 173 ARG B O 1
ATOM 4206 N N . ASN B 2 178 ? 16.839 -56.967 46.012 1.00 18.79 174 ASN B N 1
ATOM 4207 C CA . ASN B 2 178 ? 17.630 -58.216 45.989 1.00 19.89 174 ASN B CA 1
ATOM 4208 C C . ASN B 2 178 ? 18.809 -58.259 44.988 1.00 18.70 174 ASN B C 1
ATOM 4209 O O . ASN B 2 178 ? 19.459 -59.298 44.877 1.00 23.18 174 ASN B O 1
ATOM 4214 N N . LEU B 2 179 ? 19.053 -57.152 44.277 1.00 18.06 175 LEU B N 1
ATOM 4215 C CA . LEU B 2 179 ? 20.125 -57.021 43.258 1.00 18.66 175 LEU B CA 1
ATOM 4216 C C . LEU B 2 179 ? 19.926 -57.821 41.976 1.00 20.34 175 LEU B C 1
ATOM 4217 O O . LEU B 2 179 ? 20.807 -57.791 41.097 1.00 20.06 175 LEU B O 1
ATOM 4222 N N . LYS B 2 180 ? 18.764 -58.481 41.847 1.00 24.04 176 LYS B N 1
ATOM 4223 C CA . LYS B 2 180 ? 18.368 -59.278 40.659 1.00 29.20 176 LYS B CA 1
ATOM 4224 C C . LYS B 2 180 ? 17.209 -58.685 39.912 1.00 28.91 176 LYS B C 1
ATOM 4225 O O . LYS B 2 180 ? 17.214 -58.631 38.673 1.00 34.15 176 LYS B O 1
ATOM 4231 N N . ASP B 2 181 ? 16.182 -58.308 40.672 1.00 27.98 177 ASP B N 1
ATOM 4232 C CA . ASP B 2 181 ? 14.940 -57.776 40.125 1.00 28.05 177 ASP B CA 1
ATOM 4233 C C . ASP B 2 181 ? 14.951 -56.260 40.263 1.00 26.68 177 ASP B C 1
ATOM 4234 O O . ASP B 2 181 ? 14.679 -55.710 41.342 1.00 24.39 177 ASP B O 1
ATOM 4239 N N . TRP B 2 182 ? 15.299 -55.620 39.147 1.00 21.53 178 TRP B N 1
ATOM 4240 C CA . TRP B 2 182 ? 15.522 -54.187 39.098 1.00 18.75 178 TRP B CA 1
ATOM 4241 C C . TRP B 2 182 ? 14.308 -53.492 38.507 1.00 19.35 178 TRP B C 1
ATOM 4242 O O . TRP B 2 182 ? 13.704 -53.979 37.522 1.00 25.93 178 TRP B O 1
ATOM 4253 N N . THR B 2 183 ? 14.026 -52.300 39.046 1.00 17.66 179 THR B N 1
ATOM 4254 C CA . THR B 2 183 ? 12.993 -51.403 38.480 1.00 17.89 179 THR B CA 1
ATOM 4255 C C . THR B 2 183 ? 13.723 -50.153 37.936 1.00 15.08 179 THR B C 1
ATOM 4256 O O . THR B 2 183 ? 14.425 -49.502 38.689 1.00 16.14 179 THR B O 1
ATOM 4260 N N . LYS B 2 184 ? 13.566 -49.910 36.639 1.00 14.49 180 LYS B N 1
ATOM 4261 C CA . LYS B 2 184 ? 14.149 -48.758 35.990 1.00 15.07 180 LYS B CA 1
ATOM 4262 C C . LYS B 2 184 ? 13.257 -47.557 36.195 1.00 14.97 180 LYS B C 1
ATOM 4263 O O . LYS B 2 184 ? 12.052 -47.616 35.910 1.00 19.07 180 LYS B O 1
ATOM 4269 N N . HIS B 2 185 ? 13.839 -46.436 36.592 1.00 15.07 181 HIS B N 1
ATOM 4270 C CA . HIS B 2 185 ? 13.090 -45.207 36.821 1.00 15.61 181 HIS B CA 1
ATOM 4271 C C . HIS B 2 185 ? 13.376 -44.117 35.792 1.00 14.90 181 HIS B C 1
ATOM 4272 O O . HIS B 2 185 ? 12.726 -43.071 35.803 1.00 17.22 181 HIS B O 1
ATOM 4279 N N . GLY B 2 186 ? 14.359 -44.344 34.921 1.00 14.94 182 GLY B N 1
ATOM 4280 C CA . GLY B 2 186 ? 14.695 -43.388 33.900 1.00 15.00 182 GLY B CA 1
ATOM 4281 C C . GLY B 2 186 ? 15.795 -42.386 34.292 1.00 14.43 182 GLY B C 1
ATOM 4282 O O . GLY B 2 186 ? 16.380 -42.465 35.388 1.00 14.44 182 GLY B O 1
ATOM 4283 N N . PRO B 2 187 ? 16.051 -41.434 33.397 1.00 13.43 183 PRO B N 1
ATOM 4284 C CA . PRO B 2 187 ? 17.132 -40.456 33.636 1.00 13.12 183 PRO B CA 1
ATOM 4285 C C . PRO B 2 187 ? 16.955 -39.731 34.981 1.00 13.01 183 PRO B C 1
ATOM 4286 O O . PRO B 2 187 ? 15.838 -39.307 35.347 1.00 14.01 183 PRO B O 1
ATOM 4290 N N . ALA B 2 188 ? 18.064 -39.569 35.692 1.00 12.74 184 ALA B N 1
ATOM 4291 C CA . ALA B 2 188 ? 18.111 -38.891 36.975 1.00 12.39 184 ALA B CA 1
ATOM 4292 C C . ALA B 2 188 ? 17.575 -37.472 36.877 1.00 11.94 184 ALA B C 1
ATOM 4293 O O . ALA B 2 188 ? 16.985 -36.961 37.830 1.00 13.36 184 ALA B O 1
ATOM 4295 N N . PHE B 2 189 ? 17.816 -36.834 35.731 1.00 11.77 185 PHE B N 1
ATOM 4296 C CA . PHE B 2 189 ? 17.465 -35.415 35.545 1.00 12.68 185 PHE B CA 1
ATOM 4297 C C . PHE B 2 189 ? 16.266 -35.215 34.593 1.00 14.66 185 PHE B C 1
ATOM 4298 O O . PHE B 2 189 ? 16.068 -34.138 34.053 1.00 17.44 185 PHE B O 1
ATOM 4306 N N . ALA B 2 190 ? 15.441 -36.268 34.428 1.00 14.83 186 ALA B N 1
ATOM 4307 C CA . ALA B 2 190 ? 14.275 -36.160 33.547 1.00 16.61 186 ALA B CA 1
ATOM 4308 C C . ALA B 2 190 ? 13.259 -35.102 34.009 1.00 16.93 186 ALA B C 1
ATOM 4309 O O . ALA B 2 190 ? 12.733 -34.389 33.179 1.00 21.05 186 ALA B O 1
ATOM 4311 N N . LYS B 2 191 ? 12.985 -35.047 35.313 1.00 15.95 187 LYS B N 1
ATOM 4312 C CA . LYS B 2 191 ? 11.817 -34.306 35.834 1.00 19.14 187 LYS B CA 1
ATOM 4313 C C . LYS B 2 191 ? 12.126 -32.850 36.236 1.00 19.89 187 LYS B C 1
ATOM 4314 O O . LYS B 2 191 ? 11.307 -31.957 36.032 1.00 22.61 187 LYS B O 1
ATOM 4320 N N . ALA B 2 192 ? 13.328 -32.616 36.762 1.00 18.30 188 ALA B N 1
ATOM 4321 C CA . ALA B 2 192 ? 13.669 -31.323 37.332 1.00 19.51 188 ALA B CA 1
ATOM 4322 C C . ALA B 2 192 ? 13.552 -30.211 36.296 1.00 18.55 188 ALA B C 1
ATOM 4323 O O . ALA B 2 192 ? 13.813 -30.419 35.107 1.00 19.29 188 ALA B O 1
ATOM 4325 N N . TYR B 2 193 ? 13.142 -29.043 36.767 1.00 20.96 189 TYR B N 1
ATOM 4326 C CA . TYR B 2 193 ? 13.093 -27.800 35.971 1.00 25.20 189 TYR B CA 1
ATOM 4327 C C . TYR B 2 193 ? 12.323 -28.044 34.649 1.00 27.88 189 TYR B C 1
ATOM 4328 O O . TYR B 2 193 ? 12.795 -27.684 33.559 1.00 26.27 189 TYR B O 1
ATOM 4337 N N . ASP B 2 194 ? 11.165 -28.703 34.758 1.00 29.01 190 ASP B N 1
ATOM 4338 C CA . ASP B 2 194 ? 10.307 -29.028 33.602 1.00 32.39 190 ASP B CA 1
ATOM 4339 C C . ASP B 2 194 ? 11.033 -29.750 32.443 1.00 29.24 190 ASP B C 1
ATOM 4340 O O . ASP B 2 194 ? 10.771 -29.529 31.252 1.00 33.27 190 ASP B O 1
ATOM 4345 N N . GLY B 2 195 ? 11.928 -30.639 32.830 1.00 24.63 191 GLY B N 1
ATOM 4346 C CA . GLY B 2 195 ? 12.722 -31.451 31.929 1.00 23.25 191 GLY B CA 1
ATOM 4347 C C . GLY B 2 195 ? 13.837 -30.742 31.171 1.00 24.51 191 GLY B C 1
ATOM 4348 O O . GLY B 2 195 ? 14.309 -31.275 30.143 1.00 23.51 191 GLY B O 1
ATOM 4349 N N . LYS B 2 196 ? 14.334 -29.627 31.718 1.00 21.48 192 LYS B N 1
ATOM 4350 C CA . LYS B 2 196 ? 15.446 -28.891 31.086 1.00 24.82 192 LYS B CA 1
ATOM 4351 C C . LYS B 2 196 ? 16.641 -29.764 30.710 1.00 22.39 192 LYS B C 1
ATOM 4352 O O . LYS B 2 196 ? 17.243 -29.578 29.637 1.00 22.86 192 LYS B O 1
ATOM 4358 N N . PHE B 2 197 ? 16.999 -30.673 31.616 1.00 18.74 193 PHE B N 1
ATOM 4359 C CA . PHE B 2 197 ? 18.188 -31.494 31.430 1.00 17.48 193 PHE B CA 1
ATOM 4360 C C . PHE B 2 197 ? 17.894 -32.919 30.984 1.00 18.43 193 PHE B C 1
ATOM 4361 O O . PHE B 2 197 ? 18.788 -33.799 31.018 1.00 16.97 193 PHE B O 1
ATOM 4369 N N . PHE B 2 198 ? 16.681 -33.165 30.463 1.00 17.90 194 PHE B N 1
ATOM 4370 C CA . PHE B 2 198 ? 16.375 -34.523 29.964 1.00 19.29 194 PHE B CA 1
ATOM 4371 C C . PHE B 2 198 ? 17.369 -34.985 28.896 1.00 19.02 194 PHE B C 1
ATOM 4372 O O . PHE B 2 198 ? 17.795 -36.149 28.907 1.00 18.66 194 PHE B O 1
ATOM 4380 N N . ASN B 2 199 ? 17.726 -34.079 27.980 1.00 17.79 195 ASN B N 1
ATOM 4381 C CA . ASN B 2 199 ? 18.678 -34.371 26.894 1.00 18.01 195 ASN B CA 1
ATOM 4382 C C . ASN B 2 199 ? 20.156 -34.077 27.194 1.00 17.20 195 ASN B C 1
ATOM 4383 O O . ASN B 2 199 ? 20.990 -34.120 26.288 1.00 20.64 195 ASN B O 1
ATOM 4388 N N . LEU B 2 200 ? 20.473 -33.826 28.466 1.00 16.37 196 LEU B N 1
ATOM 4389 C CA . LEU B 2 200 ? 21.861 -33.603 28.878 1.00 15.50 196 LEU B CA 1
ATOM 4390 C C . LEU B 2 200 ? 22.649 -34.885 28.752 1.00 15.81 196 LEU B C 1
ATOM 4391 O O . LEU B 2 200 ? 22.259 -35.935 29.315 1.00 15.50 196 LEU B O 1
ATOM 4396 N N . GLY B 2 201 ? 23.779 -34.819 28.036 1.00 15.15 197 GLY B N 1
ATOM 4397 C CA . GLY B 2 201 ? 24.731 -35.914 28.079 1.00 14.65 197 GLY B CA 1
ATOM 4398 C C . GLY B 2 201 ? 25.433 -35.949 29.428 1.00 13.52 197 GLY B C 1
ATOM 4399 O O . GLY B 2 201 ? 26.075 -34.969 29.822 1.00 15.52 197 GLY B O 1
ATOM 4400 N N . CYS B 2 202 ? 25.276 -37.049 30.147 1.00 12.68 198 CYS B N 1
ATOM 4401 C CA . CYS B 2 202 ? 25.787 -37.176 31.488 1.00 12.36 198 CYS B CA 1
ATOM 4402 C C . CYS B 2 202 ? 25.950 -38.623 31.917 1.00 12.04 198 CYS B C 1
ATOM 4403 O O . CYS B 2 202 ? 25.393 -39.532 31.295 1.00 13.05 198 CYS B O 1
ATOM 4406 N N . LYS B 2 203 ? 26.744 -38.811 32.963 1.00 12.45 199 LYS B N 1
ATOM 4407 C CA . LYS B 2 203 ? 27.095 -40.127 33.481 1.00 11.72 199 LYS B CA 1
ATOM 4408 C C . LYS B 2 203 ? 27.831 -39.952 34.828 1.00 11.33 199 LYS B C 1
ATOM 4409 O O . LYS B 2 203 ? 28.195 -38.829 35.225 1.00 12.41 199 LYS B O 1
ATOM 4415 N N . SER B 2 204 ? 28.052 -41.080 35.488 1.00 11.57 200 SER B N 1
ATOM 4416 C CA . SER B 2 204 ? 28.977 -41.194 36.641 1.00 10.86 200 SER B CA 1
ATOM 4417 C C . SER B 2 204 ? 28.419 -40.528 37.895 1.00 10.69 200 SER B C 1
ATOM 4418 O O . SER B 2 204 ? 28.858 -39.419 38.239 1.00 11.36 200 SER B O 1
ATOM 4421 N N . GLY B 2 205 ? 27.475 -41.179 38.556 1.00 10.77 201 GLY B N 1
ATOM 4422 C CA . GLY B 2 205 ? 26.844 -40.659 39.754 1.00 10.45 201 GLY B CA 1
ATOM 4423 C C . GLY B 2 205 ? 27.203 -41.350 41.044 1.00 10.04 201 GLY B C 1
ATOM 4424 O O . GLY B 2 205 ? 26.974 -42.570 41.171 1.00 11.82 201 GLY B O 1
ATOM 4425 N N . SER B 2 206 ? 27.767 -40.579 41.979 1.00 10.14 202 SER B N 1
ATOM 4426 C CA . SER B 2 206 ? 28.271 -41.016 43.281 1.00 9.91 202 SER B CA 1
ATOM 4427 C C . SER B 2 206 ? 27.401 -40.476 44.409 1.00 9.92 202 SER B C 1
ATOM 4428 O O . SER B 2 206 ? 27.558 -39.350 44.866 1.00 9.98 202 SER B O 1
ATOM 4431 N N . ILE B 2 207 ? 26.450 -41.309 44.832 1.00 10.25 203 ILE B N 1
ATOM 4432 C CA . ILE B 2 207 ? 25.551 -40.960 45.935 1.00 9.43 203 ILE B CA 1
ATOM 4433 C C . ILE B 2 207 ? 26.307 -40.898 47.250 1.00 10.17 203 ILE B C 1
ATOM 4434 O O . ILE B 2 207 ? 27.231 -41.690 47.480 1.00 11.30 203 ILE B O 1
ATOM 4439 N N . LEU B 2 208 ? 25.966 -39.941 48.104 1.00 10.41 204 LEU B N 1
ATOM 4440 C CA . LEU B 2 208 ? 26.589 -39.794 49.419 1.00 10.99 204 LEU B CA 1
ATOM 4441 C C . LEU B 2 208 ? 26.144 -40.892 50.390 1.00 11.12 204 LEU B C 1
ATOM 4442 O O . LEU B 2 208 ? 24.904 -41.163 50.516 1.00 11.94 204 LEU B O 1
ATOM 4447 N N . THR B 2 209 ? 27.117 -41.488 51.096 1.00 10.86 205 THR B N 1
ATOM 4448 C CA . THR B 2 209 ? 26.950 -42.575 52.035 1.00 11.21 205 THR B CA 1
ATOM 4449 C C . THR B 2 209 ? 27.715 -42.287 53.336 1.00 10.86 205 THR B C 1
ATOM 4450 O O . THR B 2 209 ? 28.542 -41.355 53.373 1.00 12.79 205 THR B O 1
ATOM 4454 N N . GLU B 2 210 ? 27.474 -43.096 54.360 1.00 11.56 206 GLU B N 1
ATOM 4455 C CA . GLU B 2 210 ? 28.207 -43.029 55.622 1.00 12.97 206 GLU B CA 1
ATOM 4456 C C . GLU B 2 210 ? 28.245 -44.426 56.200 1.00 13.05 206 GLU B C 1
ATOM 4457 O O . GLU B 2 210 ? 27.293 -45.195 56.007 1.00 14.32 206 GLU B O 1
ATOM 4463 N N . VAL B 2 211 ? 29.304 -44.772 56.922 1.00 13.75 207 VAL B N 1
ATOM 4464 C CA . VAL B 2 211 ? 29.334 -46.040 57.679 1.00 13.69 207 VAL B CA 1
ATOM 4465 C C . VAL B 2 211 ? 28.693 -45.779 59.048 1.00 15.02 207 VAL B C 1
ATOM 4466 O O . VAL B 2 211 ? 29.150 -44.940 59.813 1.00 16.86 207 VAL B O 1
ATOM 4470 N N . VAL B 2 212 ? 27.589 -46.480 59.309 1.00 15.19 208 VAL B N 1
ATOM 4471 C CA . VAL B 2 212 ? 26.813 -46.365 60.551 1.00 16.74 208 VAL B CA 1
ATOM 4472 C C . VAL B 2 212 ? 26.681 -47.772 61.129 1.00 18.37 208 VAL B C 1
ATOM 4473 O O . VAL B 2 212 ? 26.225 -48.684 60.439 1.00 17.15 208 VAL B O 1
ATOM 4477 N N . ASN B 2 213 ? 27.136 -47.970 62.365 1.00 18.52 209 ASN B N 1
ATOM 4478 C CA . ASN B 2 213 ? 27.068 -49.296 63.012 1.00 19.01 209 ASN B CA 1
ATOM 4479 C C . ASN B 2 213 ? 27.697 -50.392 62.121 1.00 18.83 209 ASN B C 1
ATOM 4480 O O . ASN B 2 213 ? 27.231 -51.531 62.022 1.00 20.63 209 ASN B O 1
ATOM 4485 N N . GLY B 2 214 ? 28.779 -50.005 61.459 1.00 18.07 210 GLY B N 1
ATOM 4486 C CA . GLY B 2 214 ? 29.566 -50.934 60.637 1.00 16.94 210 GLY B CA 1
ATOM 4487 C C . GLY B 2 214 ? 29.048 -51.218 59.237 1.00 15.51 210 GLY B C 1
ATOM 4488 O O . GLY B 2 214 ? 29.657 -52.032 58.528 1.00 16.73 210 GLY B O 1
ATOM 4489 N N . LYS B 2 215 ? 27.979 -50.529 58.809 1.00 14.88 211 LYS B N 1
ATOM 4490 C CA . LYS B 2 215 ? 27.358 -50.747 57.522 1.00 15.46 211 LYS B CA 1
ATOM 4491 C C . LYS B 2 215 ? 27.314 -49.432 56.743 1.00 13.37 211 LYS B C 1
ATOM 4492 O O . LYS B 2 215 ? 26.901 -48.403 57.288 1.00 14.32 211 LYS B O 1
ATOM 4498 N N . GLN B 2 216 ? 27.737 -49.468 55.482 1.00 14.02 212 GLN B N 1
ATOM 4499 C CA . GLN B 2 216 ? 27.711 -48.291 54.615 1.00 12.60 212 GLN B CA 1
ATOM 4500 C C . GLN B 2 216 ? 26.332 -48.109 54.042 1.00 12.91 212 GLN B C 1
ATOM 4501 O O . GLN B 2 216 ? 25.842 -48.967 53.301 1.00 14.01 212 GLN B O 1
ATOM 4507 N N . VAL B 2 217 ? 25.698 -46.987 54.406 1.00 12.22 213 VAL B N 1
ATOM 4508 C CA . VAL B 2 217 ? 24.327 -46.696 54.012 1.00 13.10 213 VAL B CA 1
ATOM 4509 C C . VAL B 2 217 ? 24.238 -45.299 53.426 1.00 12.53 213 VAL B C 1
ATOM 4510 O O . VAL B 2 217 ? 25.027 -44.423 53.741 1.00 12.63 213 VAL B O 1
ATOM 4514 N N . ILE B 2 218 ? 23.225 -45.095 52.592 1.00 12.43 214 ILE B N 1
ATOM 4515 C CA . ILE B 2 218 ? 22.966 -43.767 51.991 1.00 12.04 214 ILE B CA 1
ATOM 4516 C C . ILE B 2 218 ? 22.710 -42.728 53.107 1.00 13.04 214 ILE B C 1
ATOM 4517 O O . ILE B 2 218 ? 22.006 -43.037 54.090 1.00 14.22 214 ILE B O 1
ATOM 4522 N N . LYS B 2 219 ? 23.274 -41.526 52.942 1.00 12.22 215 LYS B N 1
ATOM 4523 C CA . LYS B 2 219 ? 23.236 -40.472 53.962 1.00 13.69 215 LYS B CA 1
ATOM 4524 C C . LYS B 2 219 ? 22.492 -39.255 53.473 1.00 14.91 215 LYS B C 1
ATOM 4525 O O . LYS B 2 219 ? 22.794 -38.722 52.412 1.00 16.09 215 LYS B O 1
ATOM 4531 N N . LYS B 2 220 ? 21.527 -38.818 54.257 1.00 16.78 216 LYS B N 1
ATOM 4532 C CA . LYS B 2 220 ? 20.897 -37.538 53.995 1.00 16.87 216 LYS B CA 1
ATOM 4533 C C . LYS B 2 220 ? 21.696 -36.368 54.590 1.00 17.70 216 LYS B C 1
ATOM 4534 O O . LYS B 2 220 ? 22.333 -36.484 55.661 1.00 20.62 216 LYS B O 1
ATOM 4540 N N . ILE B 2 221 ? 21.617 -35.238 53.906 1.00 17.09 217 ILE B N 1
ATOM 4541 C CA . ILE B 2 221 ? 22.149 -33.965 54.390 1.00 18.96 217 ILE B CA 1
ATOM 4542 C C . ILE B 2 221 ? 21.093 -32.907 54.210 1.00 21.19 217 ILE B C 1
ATOM 4543 O O . ILE B 2 221 ? 20.520 -32.773 53.123 1.00 20.83 217 ILE B O 1
ATOM 4548 N N . ASP B 2 222 ? 20.838 -32.170 55.285 1.00 23.31 218 ASP B N 1
ATOM 4549 C CA . ASP B 2 222 ? 19.789 -31.140 55.310 1.00 26.89 218 ASP B CA 1
ATOM 4550 C C . ASP B 2 222 ? 18.440 -31.675 54.798 1.00 24.72 218 ASP B C 1
ATOM 4551 O O . ASP B 2 222 ? 17.694 -30.988 54.090 1.00 30.13 218 ASP B O 1
ATOM 4556 N N . GLY B 2 223 ? 18.129 -32.904 55.201 1.00 26.04 219 GLY B N 1
ATOM 4557 C CA . GLY B 2 223 ? 16.827 -33.522 54.903 1.00 24.74 219 GLY B CA 1
ATOM 4558 C C . GLY B 2 223 ? 16.631 -34.048 53.493 1.00 23.29 219 GLY B C 1
ATOM 4559 O O . GLY B 2 223 ? 15.522 -34.434 53.141 1.00 26.10 219 GLY B O 1
ATOM 4560 N N . LYS B 2 224 ? 17.693 -34.050 52.674 1.00 18.60 220 LYS B N 1
ATOM 4561 C CA . LYS B 2 224 ? 17.634 -34.569 51.331 1.00 17.40 220 LYS B CA 1
ATOM 4562 C C . LYS B 2 224 ? 18.803 -35.501 51.046 1.00 16.16 220 LYS B C 1
ATOM 4563 O O . LYS B 2 224 ? 19.853 -35.455 51.701 1.00 16.44 220 LYS B O 1
ATOM 4569 N N . TYR B 2 225 ? 18.607 -36.338 50.052 1.00 13.97 221 TYR B N 1
ATOM 4570 C CA . TYR B 2 225 ? 19.701 -37.142 49.499 1.00 13.20 221 TYR B CA 1
ATOM 4571 C C . TYR B 2 225 ? 20.609 -36.268 48.650 1.00 12.33 221 TYR B C 1
ATOM 4572 O O . TYR B 2 225 ? 20.228 -35.182 48.230 1.00 13.52 221 TYR B O 1
ATOM 4581 N N . PHE B 2 226 ? 21.829 -36.742 48.460 1.00 11.39 222 PHE B N 1
ATOM 4582 C CA . PHE B 2 226 ? 22.876 -35.965 47.799 1.00 11.70 222 PHE B CA 1
ATOM 4583 C C . PHE B 2 226 ? 23.694 -36.880 46.884 1.00 10.53 222 PHE B C 1
ATOM 4584 O O . PHE B 2 226 ? 24.015 -38.008 47.277 1.00 11.19 222 PHE B O 1
ATOM 4592 N N . MET B 2 227 ? 24.104 -36.345 45.727 1.00 10.31 223 MET B N 1
ATOM 4593 C CA . MET B 2 227 ? 24.947 -37.055 44.779 1.00 10.41 223 MET B CA 1
ATOM 4594 C C . MET B 2 227 ? 25.918 -36.097 44.126 1.00 10.67 223 MET B C 1
ATOM 4595 O O . MET B 2 227 ? 25.542 -35.038 43.666 1.00 11.84 223 MET B O 1
ATOM 4600 N N . TYR B 2 228 ? 27.188 -36.531 44.062 1.00 9.69 224 TYR B N 1
ATOM 4601 C CA . TYR B 2 228 ? 28.177 -35.905 43.155 1.00 10.05 224 TYR B CA 1
ATOM 4602 C C . TYR B 2 228 ? 28.071 -36.623 41.818 1.00 9.03 224 TYR B C 1
ATOM 4603 O O . TYR B 2 228 ? 27.876 -37.850 41.792 1.00 10.82 224 TYR B O 1
ATOM 4612 N N . TRP B 2 229 ? 28.195 -35.927 40.702 1.00 9.18 225 TRP B N 1
ATOM 4613 C CA . TRP B 2 229 ? 28.096 -36.590 39.406 1.00 8.96 225 TRP B CA 1
ATOM 4614 C C . TRP B 2 229 ? 28.887 -35.856 38.349 1.00 8.79 225 TRP B C 1
ATOM 4615 O O . TRP B 2 229 ? 29.176 -34.652 38.493 1.00 10.78 225 TRP B O 1
ATOM 4626 N N . GLY B 2 230 ? 29.236 -36.565 37.267 1.00 9.43 226 GLY B N 1
ATOM 4627 C CA . GLY B 2 230 ? 29.848 -35.957 36.105 1.00 10.13 226 GLY B CA 1
ATOM 4628 C C . GLY B 2 230 ? 31.132 -36.581 35.669 1.00 10.44 226 GLY B C 1
ATOM 4629 O O . GLY B 2 230 ? 31.804 -37.307 36.420 1.00 11.90 226 GLY B O 1
ATOM 4630 N N . GLU B 2 231 ? 31.453 -36.287 34.427 1.00 12.31 227 GLU B N 1
ATOM 4631 C CA . GLU B 2 231 ? 32.662 -36.771 33.757 1.00 12.29 227 GLU B CA 1
ATOM 4632 C C . GLU B 2 231 ? 33.668 -35.671 33.471 1.00 11.86 227 GLU B C 1
ATOM 4633 O O . GLU B 2 231 ? 34.864 -35.798 33.858 1.00 14.06 227 GLU B O 1
ATOM 4639 N N . GLU B 2 232 ? 33.246 -34.571 32.820 1.00 12.11 228 GLU B N 1
ATOM 4640 C CA . GLU B 2 232 ? 34.154 -33.495 32.391 1.00 12.98 228 GLU B CA 1
ATOM 4641 C C . GLU B 2 232 ? 34.420 -32.507 33.524 1.00 13.19 228 GLU B C 1
ATOM 4642 O O . GLU B 2 232 ? 35.381 -31.738 33.474 1.00 14.50 228 GLU B O 1
ATOM 4648 N N . HIS B 2 233 ? 33.516 -32.447 34.500 1.00 10.95 229 HIS B N 1
ATOM 4649 C CA . HIS B 2 233 ? 33.614 -31.668 35.724 1.00 10.35 229 HIS B CA 1
ATOM 4650 C C . HIS B 2 233 ? 32.894 -32.419 36.811 1.00 10.16 229 HIS B C 1
ATOM 4651 O O . HIS B 2 233 ? 32.047 -33.285 36.485 1.00 11.35 229 HIS B O 1
ATOM 4658 N N . VAL B 2 234 ? 33.109 -32.055 38.063 1.00 9.59 230 VAL B N 1
ATOM 4659 C CA . VAL B 2 234 ? 32.310 -32.589 39.146 1.00 9.13 230 VAL B CA 1
ATOM 4660 C C . VAL B 2 234 ? 31.186 -31.599 39.451 1.00 9.19 230 VAL B C 1
ATOM 4661 O O . VAL B 2 234 ? 31.426 -30.421 39.720 1.00 10.53 230 VAL B O 1
ATOM 4665 N N . PHE B 2 235 ? 29.962 -32.124 39.349 1.00 9.41 231 PHE B N 1
ATOM 4666 C CA . PHE B 2 235 ? 28.702 -31.406 39.621 1.00 9.27 231 PHE B CA 1
ATOM 4667 C C . PHE B 2 235 ? 28.051 -32.085 40.834 1.00 9.29 231 PHE B C 1
ATOM 4668 O O . PHE B 2 235 ? 28.562 -33.075 41.386 1.00 9.47 231 PHE B O 1
ATOM 4676 N N . ALA B 2 236 ? 26.889 -31.574 41.237 1.00 9.48 232 ALA B N 1
ATOM 4677 C CA . ALA B 2 236 ? 26.147 -32.192 42.355 1.00 10.95 232 ALA B CA 1
ATOM 4678 C C . ALA B 2 236 ? 24.636 -32.082 42.146 1.00 10.26 232 ALA B C 1
ATOM 4679 O O . ALA B 2 236 ? 24.185 -31.374 41.238 1.00 10.87 232 ALA B O 1
ATOM 4681 N N . ALA B 2 237 ? 23.895 -32.843 42.943 1.00 10.38 233 ALA B N 1
ATOM 4682 C CA . ALA B 2 237 ? 22.426 -32.869 42.845 1.00 11.01 233 ALA B CA 1
ATOM 4683 C C . ALA B 2 237 ? 21.858 -33.312 44.188 1.00 11.42 233 ALA B C 1
ATOM 4684 O O . ALA B 2 237 ? 22.509 -33.995 44.970 1.00 11.42 233 ALA B O 1
ATOM 4686 N N . THR B 2 238 ? 20.584 -32.949 44.394 1.00 11.94 234 THR B N 1
ATOM 4687 C CA . THR B 2 238 ? 19.814 -33.418 45.554 1.00 11.78 234 THR B CA 1
ATOM 4688 C C . THR B 2 238 ? 18.564 -34.168 45.090 1.00 12.10 234 THR B C 1
ATOM 4689 O O . THR B 2 238 ? 18.140 -34.032 43.945 1.00 12.68 234 THR B O 1
ATOM 4693 N N . SER B 2 239 ? 17.987 -34.925 46.017 1.00 12.27 235 SER B N 1
ATOM 4694 C CA . SER B 2 239 ? 16.726 -35.665 45.744 1.00 12.70 235 SER B CA 1
ATOM 4695 C C . SER B 2 239 ? 16.006 -35.886 47.037 1.00 13.89 235 SER B C 1
ATOM 4696 O O . SER B 2 239 ? 16.591 -36.025 48.103 1.00 15.01 235 SER B O 1
ATOM 4699 N N . GLU B 2 240 ? 14.665 -35.916 46.927 1.00 15.50 236 GLU B N 1
ATOM 4700 C CA . GLU B 2 240 ? 13.782 -36.323 48.046 1.00 17.68 236 GLU B CA 1
ATOM 4701 C C . GLU B 2 240 ? 13.451 -37.808 48.037 1.00 17.51 236 GLU B C 1
ATOM 4702 O O . GLU B 2 240 ? 13.082 -38.356 49.077 1.00 21.56 236 GLU B O 1
ATOM 4708 N N . ASP B 2 241 ? 13.572 -38.434 46.872 1.00 16.13 237 ASP B N 1
ATOM 4709 C CA . ASP B 2 241 ? 13.082 -39.794 46.632 1.00 16.54 237 ASP B CA 1
ATOM 4710 C C . ASP B 2 241 ? 14.067 -40.813 46.033 1.00 16.44 237 ASP B C 1
ATOM 4711 O O . ASP B 2 241 ? 13.689 -41.973 45.734 1.00 18.89 237 ASP B O 1
ATOM 4716 N N . LEU B 2 242 ? 15.304 -40.370 45.843 1.00 15.28 238 LEU B N 1
ATOM 4717 C CA . LEU B 2 242 ? 16.425 -41.158 45.291 1.00 15.94 238 LEU B CA 1
ATOM 4718 C C . LEU B 2 242 ? 16.392 -41.437 43.788 1.00 14.03 238 LEU B C 1
ATOM 4719 O O . LEU B 2 242 ? 17.366 -41.978 43.221 1.00 14.98 238 LEU B O 1
ATOM 4724 N N . VAL B 2 243 ? 15.304 -41.050 43.128 1.00 14.48 239 VAL B N 1
ATOM 4725 C CA . VAL B 2 243 ? 15.110 -41.313 41.703 1.00 14.99 239 VAL B CA 1
ATOM 4726 C C . VAL B 2 243 ? 15.042 -40.060 40.863 1.00 14.22 239 VAL B C 1
ATOM 4727 O O . VAL B 2 243 ? 15.561 -40.052 39.741 1.00 14.91 239 VAL B O 1
ATOM 4731 N N . ASN B 2 244 ? 14.393 -39.006 41.385 1.00 13.95 240 ASN B N 1
ATOM 4732 C CA . ASN B 2 244 ? 14.316 -37.722 40.695 1.00 13.67 240 ASN B CA 1
ATOM 4733 C C . ASN B 2 244 ? 15.298 -36.748 41.354 1.00 13.61 240 ASN B C 1
ATOM 4734 O O . ASN B 2 244 ? 15.150 -36.409 42.527 1.00 15.18 240 ASN B O 1
ATOM 4739 N N . TRP B 2 245 ? 16.334 -36.387 40.595 1.00 12.49 241 TRP B N 1
ATOM 4740 C CA . TRP B 2 245 ? 17.439 -35.565 41.096 1.00 11.85 241 TRP B CA 1
ATOM 4741 C C . TRP B 2 245 ? 17.382 -34.155 40.489 1.00 11.79 241 TRP B C 1
ATOM 4742 O O . TRP B 2 245 ? 17.067 -33.972 39.285 1.00 13.18 241 TRP B O 1
ATOM 4753 N N . THR B 2 246 ? 17.788 -33.180 41.301 1.00 12.22 242 THR B N 1
ATOM 4754 C CA . THR B 2 246 ? 17.813 -31.756 40.879 1.00 13.65 242 THR B CA 1
ATOM 4755 C C . THR B 2 246 ? 19.280 -31.268 40.962 1.00 11.58 242 THR B C 1
ATOM 4756 O O . THR B 2 246 ? 19.809 -31.216 42.062 1.00 12.18 242 THR B O 1
ATOM 4760 N N . PRO B 2 247 ? 19.880 -30.911 39.826 1.00 12.44 243 PRO B N 1
ATOM 4761 C CA . PRO B 2 247 ? 21.275 -30.431 39.918 1.00 12.52 243 PRO B CA 1
ATOM 4762 C C . PRO B 2 247 ? 21.402 -29.099 40.656 1.00 11.92 243 PRO B C 1
ATOM 4763 O O . PRO B 2 247 ? 20.465 -28.283 40.630 1.00 13.38 243 PRO B O 1
ATOM 4767 N N . TYR B 2 248 ? 22.560 -28.915 41.312 1.00 11.15 244 TYR B N 1
ATOM 4768 C CA . TYR B 2 248 ? 22.955 -27.588 41.812 1.00 10.73 244 TYR B CA 1
ATOM 4769 C C . TYR B 2 248 ? 23.271 -26.711 40.608 1.00 10.78 244 TYR B C 1
ATOM 4770 O O . TYR B 2 248 ? 23.989 -27.110 39.690 1.00 10.75 244 TYR B O 1
ATOM 4779 N N . VAL B 2 249 ? 22.762 -25.480 40.658 1.00 10.53 245 VAL B N 1
ATOM 4780 C CA . VAL B 2 249 ? 22.896 -24.563 39.552 1.00 9.97 245 VAL B CA 1
ATOM 4781 C C . VAL B 2 249 ? 23.493 -23.204 39.990 1.00 9.93 245 VAL B C 1
ATOM 4782 O O . VAL B 2 249 ? 23.481 -22.807 41.154 1.00 10.76 245 VAL B O 1
ATOM 4786 N N . ASN B 2 250 ? 24.025 -22.533 38.982 1.00 9.56 246 ASN B N 1
ATOM 4787 C CA . ASN B 2 250 ? 24.590 -21.210 39.101 1.00 9.51 246 ASN B CA 1
ATOM 4788 C C . ASN B 2 250 ? 23.533 -20.127 39.212 1.00 9.61 246 ASN B C 1
ATOM 4789 O O . ASN B 2 250 ? 22.298 -20.403 39.086 1.00 10.79 246 ASN B O 1
ATOM 4794 N N . THR B 2 251 ? 23.966 -18.885 39.403 1.00 9.86 247 THR B N 1
ATOM 4795 C CA . THR B 2 251 ? 23.045 -17.741 39.450 1.00 9.93 247 THR B CA 1
ATOM 4796 C C . THR B 2 251 ? 22.082 -17.728 38.256 1.00 10.54 247 THR B C 1
ATOM 4797 O O . THR B 2 251 ? 20.878 -17.405 38.427 1.00 12.16 247 THR B O 1
ATOM 4801 N N . ASP B 2 252 ? 22.562 -18.090 37.075 1.00 10.95 248 ASP B N 1
ATOM 4802 C CA . ASP B 2 252 ? 21.786 -18.123 35.830 1.00 11.24 248 ASP B CA 1
ATOM 4803 C C . ASP B 2 252 ? 21.127 -19.446 35.509 1.00 11.05 248 ASP B C 1
ATOM 4804 O O . ASP B 2 252 ? 20.534 -19.561 34.427 1.00 12.53 248 ASP B O 1
ATOM 4809 N N . GLY B 2 253 ? 21.181 -20.409 36.408 1.00 10.61 249 GLY B N 1
ATOM 4810 C CA . GLY B 2 253 ? 20.558 -21.720 36.188 1.00 11.62 249 GLY B CA 1
ATOM 4811 C C . GLY B 2 253 ? 21.385 -22.766 35.458 1.00 11.57 249 GLY B C 1
ATOM 4812 O O . GLY B 2 253 ? 20.965 -23.901 35.313 1.00 12.75 249 GLY B O 1
ATOM 4813 N N . SER B 2 254 ? 22.588 -22.393 35.020 1.00 10.68 250 SER B N 1
ATOM 4814 C CA . SER B 2 254 ? 23.505 -23.349 34.407 1.00 11.72 250 SER B CA 1
ATOM 4815 C C . SER B 2 254 ? 24.070 -24.305 35.471 1.00 10.35 250 SER B C 1
ATOM 4816 O O . SER B 2 254 ? 24.042 -24.007 36.651 1.00 10.27 250 SER B O 1
ATOM 4819 N N . LEU B 2 255 ? 24.584 -25.454 35.023 1.00 10.74 251 LEU B N 1
ATOM 4820 C CA . LEU B 2 255 ? 25.091 -26.459 35.968 1.00 11.41 251 LEU B CA 1
ATOM 4821 C C . LEU B 2 255 ? 26.325 -25.918 36.710 1.00 9.77 251 LEU B C 1
ATOM 4822 O O . LEU B 2 255 ? 27.284 -25.416 36.075 1.00 12.06 251 LEU B O 1
ATOM 4827 N N . ARG B 2 256 ? 26.289 -25.968 38.033 1.00 9.85 252 ARG B N 1
ATOM 4828 C CA . ARG B 2 256 ? 27.390 -25.432 38.856 1.00 9.93 252 ARG B CA 1
ATOM 4829 C C . ARG B 2 256 ? 28.538 -26.413 38.983 1.00 9.81 252 ARG B C 1
ATOM 4830 O O . ARG B 2 256 ? 28.392 -27.500 39.526 1.00 10.58 252 ARG B O 1
ATOM 4838 N N . LYS B 2 257 ? 29.720 -26.011 38.493 1.00 9.33 253 LYS B N 1
ATOM 4839 C CA . LYS B 2 257 ? 30.922 -26.862 38.590 1.00 9.64 253 LYS B CA 1
ATOM 4840 C C . LYS B 2 257 ? 31.522 -26.759 40.009 1.00 9.38 253 LYS B C 1
ATOM 4841 O O . LYS B 2 257 ? 31.918 -25.663 40.446 1.00 11.97 253 LYS B O 1
ATOM 4847 N N . LEU B 2 258 ? 31.595 -27.874 40.709 1.00 8.87 254 LEU B N 1
ATOM 4848 C CA . LEU B 2 258 ? 32.204 -27.909 42.046 1.00 9.42 254 LEU B CA 1
ATOM 4849 C C . LEU B 2 258 ? 33.735 -27.872 41.989 1.00 8.82 254 LEU B C 1
ATOM 4850 O O . LEU B 2 258 ? 34.368 -27.164 42.795 1.00 10.46 254 LEU B O 1
ATOM 4855 N N . PHE B 2 259 ? 34.282 -28.574 40.998 1.00 9.13 255 PHE B N 1
ATOM 4856 C CA . PHE B 2 259 ? 35.717 -28.457 40.605 1.00 9.39 255 PHE B CA 1
ATOM 4857 C C . PHE B 2 259 ? 35.860 -29.083 39.229 1.00 9.38 255 PHE B C 1
ATOM 4858 O O . PHE B 2 259 ? 34.935 -29.754 38.731 1.00 10.64 255 PHE B O 1
ATOM 4866 N N . SER B 2 260 ? 37.023 -28.860 38.615 1.00 10.10 256 SER B N 1
ATOM 4867 C CA . SER B 2 260 ? 37.260 -29.156 37.237 1.00 10.93 256 SER B CA 1
ATOM 4868 C C . SER B 2 260 ? 38.673 -29.724 37.019 1.00 10.03 256 SER B C 1
ATOM 4869 O O . SER B 2 260 ? 39.540 -29.616 37.902 1.00 10.15 256 SER B O 1
ATOM 4872 N N . PRO B 2 261 ? 38.906 -30.270 35.830 1.00 10.03 257 PRO B N 1
ATOM 4873 C CA . PRO B 2 261 ? 40.284 -30.630 35.501 1.00 9.61 257 PRO B CA 1
ATOM 4874 C C . PRO B 2 261 ? 41.219 -29.423 35.612 1.00 10.52 257 PRO B C 1
ATOM 4875 O O . PRO B 2 261 ? 40.806 -28.265 35.495 1.00 11.65 257 PRO B O 1
ATOM 4879 N N . ARG B 2 262 ? 42.525 -29.725 35.786 1.00 10.39 258 ARG B N 1
ATOM 4880 C CA . ARG B 2 262 ? 43.562 -28.700 35.979 1.00 10.45 258 ARG B CA 1
ATOM 4881 C C . ARG B 2 262 ? 44.792 -29.011 35.169 1.00 10.30 258 ARG B C 1
ATOM 4882 O O . ARG B 2 262 ? 45.174 -30.200 35.023 1.00 11.45 258 ARG B O 1
ATOM 4890 N N . ASP B 2 263 ? 45.461 -27.950 34.731 1.00 9.97 259 ASP B N 1
ATOM 4891 C CA . ASP B 2 263 ? 46.680 -28.131 33.934 1.00 9.70 259 ASP B CA 1
ATOM 4892 C C . ASP B 2 263 ? 47.792 -28.715 34.795 1.00 11.11 259 ASP B C 1
ATOM 4893 O O . ASP B 2 263 ? 47.961 -28.378 35.981 1.00 12.11 259 ASP B O 1
ATOM 4898 N N . GLY B 2 264 ? 48.574 -29.598 34.170 1.00 11.08 260 GLY B N 1
ATOM 4899 C CA . GLY B 2 264 ? 49.808 -30.039 34.787 1.00 11.24 260 GLY B CA 1
ATOM 4900 C C . GLY B 2 264 ? 49.735 -31.214 35.741 1.00 11.22 260 GLY B C 1
ATOM 4901 O O . GLY B 2 264 ? 50.744 -31.636 36.288 1.00 14.75 260 GLY B O 1
ATOM 4902 N N . HIS B 2 265 ? 48.520 -31.732 35.977 1.00 10.74 261 HIS B N 1
ATOM 4903 C CA . HIS B 2 265 ? 48.261 -32.863 36.866 1.00 11.20 261 HIS B CA 1
ATOM 4904 C C . HIS B 2 265 ? 47.632 -34.010 36.097 1.00 10.84 261 HIS B C 1
ATOM 4905 O O . HIS B 2 265 ? 47.197 -33.852 34.955 1.00 11.80 261 HIS B O 1
ATOM 4912 N N . PHE B 2 266 ? 47.586 -35.165 36.758 1.00 10.51 262 PHE B N 1
ATOM 4913 C CA . PHE B 2 266 ? 46.971 -36.363 36.190 1.00 10.74 262 PHE B CA 1
ATOM 4914 C C . PHE B 2 266 ? 45.492 -36.167 35.821 1.00 9.90 262 PHE B C 1
ATOM 4915 O O . PHE B 2 266 ? 45.006 -36.853 34.933 1.00 12.27 262 PHE B O 1
ATOM 4923 N N . ASP B 2 267 ? 44.794 -35.262 36.531 1.00 9.78 263 ASP B N 1
ATOM 4924 C CA . ASP B 2 267 ? 43.352 -35.033 36.320 1.00 9.39 263 ASP B CA 1
ATOM 4925 C C . ASP B 2 267 ? 43.221 -33.728 35.524 1.00 10.03 263 ASP B C 1
ATOM 4926 O O . ASP B 2 267 ? 42.683 -32.730 36.025 1.00 10.47 263 ASP B O 1
ATOM 4931 N N . SER B 2 268 ? 43.697 -33.785 34.264 1.00 9.60 264 SER B N 1
ATOM 4932 C CA . SER B 2 268 ? 43.867 -32.609 33.422 1.00 10.02 264 SER B CA 1
ATOM 4933 C C . SER B 2 268 ? 42.924 -32.537 32.231 1.00 10.78 264 SER B C 1
ATOM 4934 O O . SER B 2 268 ? 42.778 -31.470 31.640 1.00 12.10 264 SER B O 1
ATOM 4937 N N . GLN B 2 269 ? 42.302 -33.668 31.895 1.00 10.77 265 GLN B N 1
ATOM 4938 C CA . GLN B 2 269 ? 41.282 -33.698 30.844 1.00 11.35 265 GLN B CA 1
ATOM 4939 C C . GLN B 2 269 ? 39.869 -33.994 31.380 1.00 11.31 265 GLN B C 1
ATOM 4940 O O . GLN B 2 269 ? 38.866 -33.421 30.856 1.00 13.22 265 GLN B O 1
ATOM 4946 N N . LEU B 2 270 ? 39.794 -34.842 32.396 1.00 10.88 266 LEU B N 1
ATOM 4947 C CA . LEU B 2 270 ? 38.508 -35.244 33.026 1.00 10.34 266 LEU B CA 1
ATOM 4948 C C . LEU B 2 270 ? 38.703 -35.353 34.539 1.00 10.04 266 LEU B C 1
ATOM 4949 O O . LEU B 2 270 ? 39.813 -35.717 35.003 1.00 11.39 266 LEU B O 1
ATOM 4954 N N . THR B 2 271 ? 37.629 -35.105 35.305 1.00 10.61 267 THR B N 1
ATOM 4955 C CA . THR B 2 271 ? 37.520 -35.369 36.724 1.00 10.67 267 THR B CA 1
ATOM 4956 C C . THR B 2 271 ? 36.174 -36.087 36.869 1.00 11.44 267 THR B C 1
ATOM 4957 O O . THR B 2 271 ? 35.106 -35.432 37.002 1.00 12.49 267 THR B O 1
ATOM 4961 N N . GLU B 2 272 ? 36.207 -37.410 36.825 1.00 10.30 268 GLU B N 1
ATOM 4962 C CA . GLU B 2 272 ? 34.991 -38.220 36.663 1.00 10.58 268 GLU B CA 1
ATOM 4963 C C . GLU B 2 272 ? 34.687 -38.970 37.942 1.00 10.52 268 GLU B C 1
ATOM 4964 O O . GLU B 2 272 ? 35.505 -39.756 38.412 1.00 11.31 268 GLU B O 1
ATOM 4970 N N . CYS B 2 273 ? 33.485 -38.774 38.484 1.00 9.63 269 CYS B N 1
ATOM 4971 C CA . CYS B 2 273 ? 33.129 -39.394 39.746 1.00 10.09 269 CYS B CA 1
ATOM 4972 C C . CYS B 2 273 ? 33.313 -40.913 39.704 1.00 9.62 269 CYS B C 1
ATOM 4973 O O . CYS B 2 273 ? 33.056 -41.537 38.683 1.00 12.13 269 CYS B O 1
ATOM 4976 N N . GLY B 2 274 ? 33.761 -41.462 40.835 1.00 9.22 270 GLY B N 1
ATOM 4977 C CA . GLY B 2 274 ? 34.032 -42.891 40.954 1.00 9.97 270 GLY B CA 1
ATOM 4978 C C . GLY B 2 274 ? 32.986 -43.616 41.786 1.00 9.90 270 GLY B C 1
ATOM 4979 O O . GLY B 2 274 ? 31.799 -43.553 41.435 1.00 10.88 270 GLY B O 1
ATOM 4980 N N . PRO B 2 275 ? 33.379 -44.311 42.850 1.00 9.88 271 PRO B N 1
ATOM 4981 C CA . PRO B 2 275 ? 32.393 -45.009 43.678 1.00 10.46 271 PRO B CA 1
ATOM 4982 C C . PRO B 2 275 ? 31.520 -44.011 44.471 1.00 10.09 271 PRO B C 1
ATOM 4983 O O . PRO B 2 275 ? 31.732 -42.806 44.440 1.00 10.63 271 PRO B O 1
ATOM 4987 N N . PRO B 2 276 ? 30.483 -44.509 45.171 1.00 10.52 272 PRO B N 1
ATOM 4988 C CA . PRO B 2 276 ? 29.727 -43.649 46.108 1.00 10.69 272 PRO B CA 1
ATOM 4989 C C . PRO B 2 276 ? 30.633 -42.829 47.036 1.00 10.31 272 PRO B C 1
ATOM 4990 O O . PRO B 2 276 ? 31.703 -43.286 47.464 1.00 11.57 272 PRO B O 1
ATOM 4994 N N . ALA B 2 277 ? 30.253 -41.566 47.261 1.00 9.78 273 ALA B N 1
ATOM 4995 C CA . ALA B 2 277 ? 30.997 -40.690 48.136 1.00 9.60 273 ALA B CA 1
ATOM 4996 C C . ALA B 2 277 ? 30.811 -41.079 49.606 1.00 9.47 273 ALA B C 1
ATOM 4997 O O . ALA B 2 277 ? 29.775 -41.642 49.959 1.00 10.88 273 ALA B O 1
ATOM 4999 N N . ILE B 2 278 ? 31.774 -40.749 50.467 1.00 10.34 274 ILE B N 1
ATOM 5000 C CA . ILE B 2 278 ? 31.765 -41.196 51.869 1.00 11.03 274 ILE B CA 1
ATOM 5001 C C . ILE B 2 278 ? 31.893 -40.031 52.840 1.00 11.66 274 ILE B C 1
ATOM 5002 O O . ILE B 2 278 ? 32.889 -39.313 52.828 1.00 11.91 274 ILE B O 1
ATOM 5007 N N . TYR B 2 279 ? 30.870 -39.865 53.664 1.00 11.34 275 TYR B N 1
ATOM 5008 C CA . TYR B 2 279 ? 30.839 -38.892 54.729 1.00 11.95 275 TYR B CA 1
ATOM 5009 C C . TYR B 2 279 ? 31.640 -39.439 55.884 1.00 14.26 275 TYR B C 1
ATOM 5010 O O . TYR B 2 279 ? 31.361 -40.528 56.346 1.00 15.07 275 TYR B O 1
ATOM 5019 N N . THR B 2 280 ? 32.627 -38.677 56.352 1.00 16.01 276 THR B N 1
ATOM 5020 C CA . THR B 2 280 ? 33.535 -39.131 57.403 1.00 19.71 276 THR B CA 1
ATOM 5021 C C . THR B 2 280 ? 33.630 -38.007 58.415 1.00 23.53 276 THR B C 1
ATOM 5022 O O . THR B 2 280 ? 33.240 -36.854 58.116 1.00 21.95 276 THR B O 1
ATOM 5026 N N . PRO B 2 281 ? 34.184 -38.316 59.600 1.00 26.19 277 PRO B N 1
ATOM 5027 C CA . PRO B 2 281 ? 34.450 -37.280 60.579 1.00 28.89 277 PRO B CA 1
ATOM 5028 C C . PRO B 2 281 ? 35.431 -36.205 60.127 1.00 30.43 277 PRO B C 1
ATOM 5029 O O . PRO B 2 281 ? 35.443 -35.152 60.734 1.00 34.80 277 PRO B O 1
ATOM 5033 N N . LYS B 2 282 ? 36.243 -36.439 59.086 1.00 24.24 278 LYS B N 1
ATOM 5034 C CA . LYS B 2 282 ? 37.164 -35.400 58.607 1.00 27.19 278 LYS B CA 1
ATOM 5035 C C . LYS B 2 282 ? 36.630 -34.619 57.391 1.00 22.26 278 LYS B C 1
ATOM 5036 O O . LYS B 2 282 ? 37.305 -33.742 56.884 1.00 28.02 278 LYS B O 1
ATOM 5042 N N . GLY B 2 283 ? 35.391 -34.890 56.963 1.00 18.44 279 GLY B N 1
ATOM 5043 C CA . GLY B 2 283 ? 34.835 -34.320 55.737 1.00 15.97 279 GLY B CA 1
ATOM 5044 C C . GLY B 2 283 ? 34.277 -35.388 54.822 1.00 13.65 279 GLY B C 1
ATOM 5045 O O . GLY B 2 283 ? 34.302 -36.593 55.120 1.00 15.80 279 GLY B O 1
ATOM 5046 N N . ILE B 2 284 ? 33.749 -34.942 53.702 1.00 11.32 280 ILE B N 1
ATOM 5047 C CA . ILE B 2 284 ? 33.199 -35.841 52.705 1.00 10.55 280 ILE B CA 1
ATOM 5048 C C . ILE B 2 284 ? 34.288 -36.159 51.674 1.00 10.26 280 ILE B C 1
ATOM 5049 O O . ILE B 2 284 ? 34.867 -35.230 51.098 1.00 11.30 280 ILE B O 1
ATOM 5054 N N . VAL B 2 285 ? 34.517 -37.457 51.428 1.00 10.25 281 VAL B N 1
ATOM 5055 C CA . VAL B 2 285 ? 35.537 -37.870 50.443 1.00 10.72 281 VAL B CA 1
ATOM 5056 C C . VAL B 2 285 ? 34.835 -38.363 49.182 1.00 10.00 281 VAL B C 1
ATOM 5057 O O . VAL B 2 285 ? 33.994 -39.278 49.257 1.00 10.49 281 VAL B O 1
ATOM 5061 N N . LEU B 2 286 ? 35.184 -37.747 48.049 1.00 9.47 282 LEU B N 1
ATOM 5062 C CA . LEU B 2 286 ? 34.792 -38.205 46.735 1.00 9.71 282 LEU B CA 1
ATOM 5063 C C . LEU B 2 286 ? 36.036 -38.809 46.094 1.00 8.93 282 LEU B C 1
ATOM 5064 O O . LEU B 2 286 ? 37.030 -38.116 45.824 1.00 10.02 282 LEU B O 1
ATOM 5069 N N . LEU B 2 287 ? 35.976 -40.115 45.865 1.00 9.92 283 LEU B N 1
ATOM 5070 C CA . LEU B 2 287 ? 37.040 -40.825 45.119 1.00 9.69 283 LEU B CA 1
ATOM 5071 C C . LEU B 2 287 ? 36.658 -40.772 43.654 1.00 9.15 283 LEU B C 1
ATOM 5072 O O . LEU B 2 287 ? 35.492 -41.022 43.307 1.00 10.78 283 LEU B O 1
ATOM 5077 N N . TYR B 2 288 ? 37.580 -40.363 42.787 1.00 9.31 284 TYR B N 1
ATOM 5078 C CA . TYR B 2 288 ? 37.267 -40.062 41.397 1.00 8.89 284 TYR B CA 1
ATOM 5079 C C . TYR B 2 288 ? 38.376 -40.511 40.429 1.00 9.23 284 TYR B C 1
ATOM 5080 O O . TYR B 2 288 ? 39.467 -40.933 40.856 1.00 10.11 284 TYR B O 1
ATOM 5089 N N . ASN B 2 289 ? 38.073 -40.434 39.146 1.00 9.04 285 ASN B N 1
ATOM 5090 C CA . ASN B 2 289 ? 38.925 -40.858 38.058 1.00 9.39 285 ASN B CA 1
ATOM 5091 C C . ASN B 2 289 ? 39.404 -39.651 37.280 1.00 10.42 285 ASN B C 1
ATOM 5092 O O . ASN B 2 289 ? 38.626 -38.867 36.780 1.00 11.74 285 ASN B O 1
ATOM 5097 N N . GLY B 2 290 ? 40.729 -39.499 37.190 1.00 10.03 286 GLY B N 1
ATOM 5098 C CA . GLY B 2 290 ? 41.316 -38.422 36.392 1.00 10.60 286 GLY B CA 1
ATOM 5099 C C . GLY B 2 290 ? 41.786 -38.948 35.058 1.00 11.70 286 GLY B C 1
ATOM 5100 O O . GLY B 2 290 ? 42.406 -40.017 35.026 1.00 18.15 286 GLY B O 1
ATOM 5101 N N . LYS B 2 291 ? 41.589 -38.220 33.990 1.00 9.77 287 LYS B N 1
ATOM 5102 C CA . LYS B 2 291 ? 42.203 -38.524 32.689 1.00 10.74 287 LYS B CA 1
ATOM 5103 C C . LYS B 2 291 ? 43.313 -37.521 32.424 1.00 11.09 287 LYS B C 1
ATOM 5104 O O . LYS B 2 291 ? 43.090 -36.313 32.502 1.00 11.33 287 LYS B O 1
ATOM 5110 N N . ASN B 2 292 ? 44.504 -38.053 32.090 1.00 11.10 288 ASN B N 1
ATOM 5111 C CA . ASN B 2 292 ? 45.697 -37.231 31.839 1.00 12.02 288 ASN B CA 1
ATOM 5112 C C . ASN B 2 292 ? 45.690 -36.727 30.400 1.00 11.32 288 ASN B C 1
ATOM 5113 O O . ASN B 2 292 ? 45.823 -37.491 29.440 1.00 13.61 288 ASN B O 1
ATOM 5118 N N . SER B 2 293 ? 45.605 -35.404 30.258 1.00 11.67 289 SER B N 1
ATOM 5119 C CA . SER B 2 293 ? 45.633 -34.752 28.932 1.00 12.68 289 SER B CA 1
ATOM 5120 C C . SER B 2 293 ? 47.002 -34.908 28.285 1.00 14.43 289 SER B C 1
ATOM 5121 O O . SER B 2 293 ? 48.022 -34.672 28.920 1.00 15.24 289 SER B O 1
ATOM 5124 N N . ALA B 2 294 ? 46.991 -35.237 27.006 1.00 14.91 290 ALA B N 1
ATOM 5125 C CA . ALA B 2 294 ? 48.234 -35.313 26.216 1.00 15.78 290 ALA B CA 1
ATOM 5126 C C . ALA B 2 294 ? 48.814 -33.919 25.959 1.00 17.62 290 ALA B C 1
ATOM 5127 O O . ALA B 2 294 ? 49.994 -33.814 25.697 1.00 21.05 290 ALA B O 1
ATOM 5129 N N . SER B 2 295 ? 47.990 -32.879 25.976 1.00 15.84 291 SER B N 1
ATOM 5130 C CA . SER B 2 295 ? 48.415 -31.527 25.677 1.00 17.40 291 SER B CA 1
ATOM 5131 C C . SER B 2 295 ? 48.638 -30.664 26.911 1.00 15.21 291 SER B C 1
ATOM 5132 O O . SER B 2 295 ? 49.468 -29.749 26.861 1.00 16.49 291 SER B O 1
ATOM 5135 N N . ARG B 2 296 ? 47.864 -30.881 27.968 1.00 14.34 292 ARG B N 1
ATOM 5136 C CA . ARG B 2 296 ? 47.867 -30.006 29.143 1.00 14.37 292 ARG B CA 1
ATOM 5137 C C . ARG B 2 296 ? 48.090 -30.727 30.460 1.00 12.03 292 ARG B C 1
ATOM 5138 O O . ARG B 2 296 ? 47.851 -30.185 31.531 1.00 13.20 292 ARG B O 1
ATOM 5146 N N . GLY B 2 297 ? 48.550 -31.980 30.365 1.00 11.99 293 GLY B N 1
ATOM 5147 C CA . GLY B 2 297 ? 48.685 -32.849 31.525 1.00 12.17 293 GLY B CA 1
ATOM 5148 C C . GLY B 2 297 ? 50.044 -32.934 32.163 1.00 12.07 293 GLY B C 1
ATOM 5149 O O . GLY B 2 297 ? 50.869 -32.021 32.050 1.00 14.33 293 GLY B O 1
ATOM 5150 N N . ASP B 2 298 ? 50.223 -34.020 32.907 1.00 12.69 294 ASP B N 1
ATOM 5151 C CA . ASP B 2 298 ? 51.445 -34.273 33.639 1.00 13.51 294 ASP B CA 1
ATOM 5152 C C . ASP B 2 298 ? 52.249 -35.317 32.875 1.00 14.08 294 ASP B C 1
ATOM 5153 O O . ASP B 2 298 ? 51.875 -36.469 32.816 1.00 14.31 294 ASP B O 1
ATOM 5158 N N . LYS B 2 299 ? 53.384 -34.882 32.310 1.00 15.31 295 LYS B N 1
ATOM 5159 C CA . LYS B 2 299 ? 54.187 -35.773 31.455 1.00 17.26 295 LYS B CA 1
ATOM 5160 C C . LYS B 2 299 ? 54.838 -36.954 32.205 1.00 16.60 295 LYS B C 1
ATOM 5161 O O . LYS B 2 299 ? 55.375 -37.874 31.567 1.00 21.50 295 LYS B O 1
ATOM 5167 N N . ARG B 2 300 ? 54.824 -36.923 33.535 1.00 17.83 296 ARG B N 1
ATOM 5168 C CA . ARG B 2 300 ? 55.321 -38.068 34.333 1.00 19.15 296 ARG B CA 1
ATOM 5169 C C . ARG B 2 300 ? 54.425 -39.309 34.199 1.00 17.07 296 ARG B C 1
ATOM 5170 O O . ARG B 2 300 ? 54.892 -40.434 34.459 1.00 20.09 296 ARG B O 1
ATOM 5178 N N . TYR B 2 301 ? 53.160 -39.098 33.818 1.00 17.22 297 TYR B N 1
ATOM 5179 C CA . TYR B 2 301 ? 52.209 -40.172 33.625 1.00 16.79 297 TYR B CA 1
ATOM 5180 C C . TYR B 2 301 ? 51.924 -40.349 32.146 1.00 18.32 297 TYR B C 1
ATOM 5181 O O . TYR B 2 301 ? 51.991 -39.411 31.346 1.00 18.16 297 TYR B O 1
ATOM 5190 N N . THR B 2 302 ? 51.501 -41.563 31.802 1.00 16.70 298 THR B N 1
ATOM 5191 C CA . THR B 2 302 ? 51.167 -41.886 30.424 1.00 17.76 298 THR B CA 1
ATOM 5192 C C . THR B 2 302 ? 50.095 -40.944 29.882 1.00 15.09 298 THR B C 1
ATOM 5193 O O . THR B 2 302 ? 49.073 -40.716 30.563 1.00 16.49 298 THR B O 1
ATOM 5197 N N . ALA B 2 303 ? 50.275 -40.436 28.669 1.00 16.21 299 ALA B N 1
ATOM 5198 C CA . ALA B 2 303 ? 49.253 -39.598 28.051 1.00 16.87 299 ALA B CA 1
ATOM 5199 C C . ALA B 2 303 ? 47.950 -40.396 27.912 1.00 14.28 299 ALA B C 1
ATOM 5200 O O . ALA B 2 303 ? 47.962 -41.557 27.502 1.00 17.06 299 ALA B O 1
ATOM 5202 N N . ASN B 2 304 ? 46.841 -39.770 28.299 1.00 13.56 300 ASN B N 1
ATOM 5203 C CA . ASN B 2 304 ? 45.484 -40.334 28.202 1.00 13.69 300 ASN B CA 1
ATOM 5204 C C . ASN B 2 304 ? 45.175 -41.387 29.232 1.00 12.90 300 ASN B C 1
ATOM 5205 O O . ASN B 2 304 ? 44.035 -41.912 29.242 1.00 13.77 300 ASN B O 1
ATOM 5210 N N . VAL B 2 305 ? 46.063 -41.657 30.168 1.00 12.71 301 VAL B N 1
ATOM 5211 C CA . VAL B 2 305 ? 45.766 -42.637 31.195 1.00 11.96 301 VAL B CA 1
ATOM 5212 C C . VAL B 2 305 ? 44.657 -42.146 32.142 1.00 11.55 301 VAL B C 1
ATOM 5213 O O . VAL B 2 305 ? 44.577 -40.961 32.429 1.00 11.91 301 VAL B O 1
ATOM 5217 N N . TYR B 2 306 ? 43.870 -43.087 32.661 1.00 11.44 302 TYR B N 1
ATOM 5218 C CA . TYR B 2 306 ? 42.978 -42.822 33.793 1.00 11.20 302 TYR B CA 1
ATOM 5219 C C . TYR B 2 306 ? 43.604 -43.354 35.077 1.00 11.87 302 TYR B C 1
ATOM 5220 O O . TYR B 2 306 ? 43.860 -44.570 35.202 1.00 12.42 302 TYR B O 1
ATOM 5229 N N . ALA B 2 307 ? 43.872 -42.436 36.011 1.00 11.05 303 ALA B N 1
ATOM 5230 C CA . ALA B 2 307 ? 44.387 -42.738 37.339 1.00 10.55 303 ALA B CA 1
ATOM 5231 C C . ALA B 2 307 ? 43.515 -42.038 38.383 1.00 9.62 303 ALA B C 1
ATOM 5232 O O . ALA B 2 307 ? 42.938 -40.957 38.093 1.00 11.97 303 ALA B O 1
ATOM 5234 N N . ALA B 2 308 ? 43.448 -42.601 39.578 1.00 9.98 304 ALA B N 1
ATOM 5235 C CA . ALA B 2 308 ? 42.418 -42.238 40.536 1.00 9.60 304 ALA B CA 1
ATOM 5236 C C . ALA B 2 308 ? 42.903 -41.193 41.538 1.00 10.10 304 ALA B C 1
ATOM 5237 O O . ALA B 2 308 ? 44.038 -41.276 42.060 1.00 11.19 304 ALA B O 1
ATOM 5239 N N . GLY B 2 309 ? 42.025 -40.249 41.849 1.00 9.98 305 GLY B N 1
ATOM 5240 C CA . GLY B 2 309 ? 42.254 -39.176 42.811 1.00 10.28 305 GLY B CA 1
ATOM 5241 C C . GLY B 2 309 ? 41.234 -39.188 43.940 1.00 9.41 305 GLY B C 1
ATOM 5242 O O . GLY B 2 309 ? 40.298 -40.030 43.951 1.00 9.84 305 GLY B O 1
ATOM 5243 N N . GLN B 2 310 ? 41.376 -38.267 44.887 1.00 9.09 306 GLN B N 1
ATOM 5244 C CA . GLN B 2 310 ? 40.378 -38.056 45.956 1.00 9.19 306 GLN B CA 1
ATOM 5245 C C . GLN B 2 310 ? 40.237 -36.578 46.211 1.00 9.51 306 GLN B C 1
ATOM 5246 O O . GLN B 2 310 ? 41.249 -35.832 46.214 1.00 10.19 306 GLN B O 1
ATOM 5252 N N . ALA B 2 311 ? 38.992 -36.138 46.403 1.00 9.68 307 ALA B N 1
ATOM 5253 C CA . ALA B 2 311 ? 38.682 -34.772 46.793 1.00 9.23 307 ALA B CA 1
ATOM 5254 C C . ALA B 2 311 ? 37.949 -34.760 48.133 1.00 9.54 307 ALA B C 1
ATOM 5255 O O . ALA B 2 311 ? 37.164 -35.681 48.427 1.00 11.04 307 ALA B O 1
ATOM 5257 N N . LEU B 2 312 ? 38.199 -33.720 48.908 1.00 9.46 308 LEU B N 1
ATOM 5258 C CA . LEU B 2 312 ? 37.589 -33.514 50.195 1.00 9.35 308 LEU B CA 1
ATOM 5259 C C . LEU B 2 312 ? 36.648 -32.318 50.118 1.00 9.86 308 LEU B C 1
ATOM 5260 O O . LEU B 2 312 ? 37.040 -31.239 49.634 1.00 10.09 308 LEU B O 1
ATOM 5265 N N . PHE B 2 313 ? 35.413 -32.536 50.598 1.00 9.51 309 PHE B N 1
ATOM 5266 C CA . PHE B 2 313 ? 34.375 -31.530 50.677 1.00 9.45 309 PHE B CA 1
ATOM 5267 C C . PHE B 2 313 ? 33.973 -31.298 52.137 1.00 10.72 309 PHE B C 1
ATOM 5268 O O . PHE B 2 313 ? 34.110 -32.193 52.982 1.00 11.44 309 PHE B O 1
ATOM 5276 N N . ASP B 2 314 ? 33.449 -30.100 52.412 1.00 10.97 310 ASP B N 1
ATOM 5277 C CA A ASP B 2 314 ? 33.023 -29.751 53.767 0.50 11.90 310 ASP B CA 1
ATOM 5278 C CA B ASP B 2 314 ? 32.989 -29.733 53.766 0.50 11.66 310 ASP B CA 1
ATOM 5279 C C . ASP B 2 314 ? 31.814 -30.612 54.222 1.00 11.67 310 ASP B C 1
ATOM 5280 O O . ASP B 2 314 ? 30.788 -30.690 53.541 1.00 13.37 310 ASP B O 1
ATOM 5289 N N . ALA B 2 315 ? 31.944 -31.264 55.379 1.00 14.13 311 ALA B N 1
ATOM 5290 C CA . ALA B 2 315 ? 30.855 -32.096 55.923 1.00 15.00 311 ALA B CA 1
ATOM 5291 C C . ALA B 2 315 ? 29.577 -31.316 56.194 1.00 15.83 311 ALA B C 1
ATOM 5292 O O . ALA B 2 315 ? 28.486 -31.896 56.175 1.00 19.49 311 ALA B O 1
ATOM 5294 N N . ASN B 2 316 ? 29.691 -30.020 56.457 1.00 15.88 312 ASN B N 1
ATOM 5295 C CA . ASN B 2 316 ? 28.512 -29.175 56.759 1.00 17.28 312 ASN B CA 1
ATOM 5296 C C . ASN B 2 316 ? 28.058 -28.368 55.549 1.00 17.85 312 ASN B C 1
ATOM 5297 O O . ASN B 2 316 ? 27.152 -27.551 55.684 1.00 22.03 312 ASN B O 1
ATOM 5302 N N . ASP B 2 317 ? 28.722 -28.543 54.388 1.00 14.71 313 ASP B N 1
ATOM 5303 C CA . ASP B 2 317 ? 28.412 -27.781 53.167 1.00 15.33 313 ASP B CA 1
ATOM 5304 C C . ASP B 2 317 ? 28.954 -28.611 51.996 1.00 13.75 313 ASP B C 1
ATOM 5305 O O . ASP B 2 317 ? 30.077 -28.371 51.501 1.00 13.24 313 ASP B O 1
ATOM 5310 N N . PRO B 2 318 ? 28.207 -29.648 51.573 1.00 12.51 314 PRO B N 1
ATOM 5311 C CA . PRO B 2 318 ? 28.800 -30.698 50.756 1.00 11.83 314 PRO B CA 1
ATOM 5312 C C . PRO B 2 318 ? 29.216 -30.293 49.361 1.00 11.28 314 PRO B C 1
ATOM 5313 O O . PRO B 2 318 ? 30.000 -31.017 48.720 1.00 11.38 314 PRO B O 1
ATOM 5317 N N . THR B 2 319 ? 28.779 -29.134 48.879 1.00 10.97 315 THR B N 1
ATOM 5318 C CA . THR B 2 319 ? 29.269 -28.616 47.616 1.00 11.19 315 THR B CA 1
ATOM 5319 C C . THR B 2 319 ? 30.553 -27.777 47.724 1.00 11.20 315 THR B C 1
ATOM 5320 O O . THR B 2 319 ? 31.050 -27.330 46.698 1.00 14.60 315 THR B O 1
ATOM 5324 N N . ARG B 2 320 ? 31.023 -27.561 48.948 1.00 10.69 316 ARG B N 1
ATOM 5325 C CA . ARG B 2 320 ? 32.198 -26.688 49.184 1.00 10.81 316 ARG B CA 1
ATOM 5326 C C . ARG B 2 320 ? 33.507 -27.500 49.129 1.00 10.18 316 ARG B C 1
ATOM 5327 O O . ARG B 2 320 ? 33.823 -28.247 50.050 1.00 10.31 316 ARG B O 1
ATOM 5335 N N . PHE B 2 321 ? 34.205 -27.383 48.006 1.00 10.05 317 PHE B N 1
ATOM 5336 C CA . PHE B 2 321 ? 35.521 -28.031 47.824 1.00 9.81 317 PHE B CA 1
ATOM 5337 C C . PHE B 2 321 ? 36.580 -27.509 48.801 1.00 9.50 317 PHE B C 1
ATOM 5338 O O . PHE B 2 321 ? 36.719 -26.297 48.963 1.00 11.01 317 PHE B O 1
ATOM 5346 N N . ILE B 2 322 ? 37.295 -28.431 49.422 1.00 9.22 318 ILE B N 1
ATOM 5347 C CA . ILE B 2 322 ? 38.397 -28.086 50.310 1.00 9.51 318 ILE B CA 1
ATOM 5348 C C . ILE B 2 322 ? 39.762 -28.347 49.621 1.00 9.49 318 ILE B C 1
ATOM 5349 O O . ILE B 2 322 ? 40.616 -27.464 49.593 1.00 10.39 318 ILE B O 1
ATOM 5354 N N . THR B 2 323 ? 39.995 -29.568 49.144 1.00 9.71 319 THR B N 1
ATOM 5355 C CA . THR B 2 323 ? 41.291 -29.909 48.557 1.00 9.51 319 THR B CA 1
ATOM 5356 C C . THR B 2 323 ? 41.151 -31.206 47.757 1.00 9.55 319 THR B C 1
ATOM 5357 O O . THR B 2 323 ? 40.114 -31.887 47.833 1.00 10.21 319 THR B O 1
ATOM 5361 N N . ARG B 2 324 ? 42.186 -31.507 46.970 1.00 9.00 320 ARG B N 1
ATOM 5362 C CA . ARG B 2 324 ? 42.294 -32.802 46.279 1.00 9.56 320 ARG B CA 1
ATOM 5363 C C . ARG B 2 324 ? 43.748 -33.242 46.290 1.00 10.10 320 ARG B C 1
ATOM 5364 O O . ARG B 2 324 ? 44.679 -32.417 46.425 1.00 11.37 320 ARG B O 1
ATOM 5372 N N . LEU B 2 325 ? 43.947 -34.538 46.133 1.00 9.81 321 LEU B N 1
ATOM 5373 C CA . LEU B 2 325 ? 45.345 -35.036 46.046 1.00 10.23 321 LEU B CA 1
ATOM 5374 C C . LEU B 2 325 ? 46.013 -34.486 44.791 1.00 10.55 321 LEU B C 1
ATOM 5375 O O . LEU B 2 325 ? 45.401 -34.414 43.731 1.00 11.50 321 LEU B O 1
ATOM 5380 N N . ASP B 2 326 ? 47.295 -34.118 44.920 1.00 11.33 322 ASP B N 1
ATOM 5381 C CA . ASP B 2 326 ? 48.055 -33.597 43.758 1.00 11.35 322 ASP B CA 1
ATOM 5382 C C . ASP B 2 326 ? 48.509 -34.689 42.752 1.00 10.69 322 ASP B C 1
ATOM 5383 O O . ASP B 2 326 ? 48.730 -34.415 41.584 1.00 12.94 322 ASP B O 1
ATOM 5388 N N . GLU B 2 327 ? 48.631 -35.906 43.265 1.00 11.24 323 GLU B N 1
ATOM 5389 C CA . GLU B 2 327 ? 49.095 -37.069 42.529 1.00 10.74 323 GLU B CA 1
ATOM 5390 C C . GLU B 2 327 ? 48.043 -38.175 42.723 1.00 10.36 323 GLU B C 1
ATOM 5391 O O . GLU B 2 327 ? 47.409 -38.226 43.792 1.00 12.29 323 GLU B O 1
ATOM 5397 N N . PRO B 2 328 ? 47.913 -39.087 41.757 1.00 10.52 324 PRO B N 1
ATOM 5398 C CA . PRO B 2 328 ? 46.932 -40.151 41.953 1.00 10.92 324 PRO B CA 1
ATOM 5399 C C . PRO B 2 328 ? 47.326 -41.102 43.067 1.00 10.79 324 PRO B C 1
ATOM 5400 O O . PRO B 2 328 ? 48.521 -41.366 43.255 1.00 12.75 324 PRO B O 1
ATOM 5404 N N . PHE B 2 329 ? 46.364 -41.602 43.831 1.00 11.03 325 PHE B N 1
ATOM 5405 C CA . PHE B 2 329 ? 46.635 -42.604 44.863 1.00 11.16 325 PHE B CA 1
ATOM 5406 C C . PHE B 2 329 ? 46.732 -44.032 44.324 1.00 11.09 325 PHE B C 1
ATOM 5407 O O . PHE B 2 329 ? 47.270 -44.916 45.020 1.00 12.46 325 PHE B O 1
ATOM 5415 N N . PHE B 2 330 ? 46.173 -44.253 43.135 1.00 10.48 326 PHE B N 1
ATOM 5416 C CA . PHE B 2 330 ? 46.032 -45.587 42.562 1.00 11.04 326 PHE B CA 1
ATOM 5417 C C . PHE B 2 330 ? 46.090 -45.345 41.043 1.00 11.32 326 PHE B C 1
ATOM 5418 O O . PHE B 2 330 ? 45.361 -44.468 40.512 1.00 12.30 326 PHE B O 1
ATOM 5426 N N . ARG B 2 331 ? 46.992 -46.052 40.351 1.00 11.07 327 ARG B N 1
ATOM 5427 C CA . ARG B 2 331 ? 47.206 -45.848 38.940 1.00 11.22 327 ARG B CA 1
ATOM 5428 C C . ARG B 2 331 ? 47.528 -47.176 38.262 1.00 10.80 327 ARG B C 1
ATOM 5429 O O . ARG B 2 331 ? 47.839 -48.140 38.948 1.00 12.48 327 ARG B O 1
ATOM 5437 N N . PRO B 2 332 ? 47.507 -47.223 36.925 1.00 11.83 328 PRO B N 1
ATOM 5438 C CA . PRO B 2 332 ? 47.827 -48.500 36.289 1.00 11.55 328 PRO B CA 1
ATOM 5439 C C . PRO B 2 332 ? 49.282 -48.944 36.596 1.00 12.66 328 PRO B C 1
ATOM 5440 O O . PRO B 2 332 ? 50.230 -48.179 36.342 1.00 15.54 328 PRO B O 1
ATOM 5444 N N . MET B 2 333 ? 49.420 -50.157 37.150 1.00 13.10 329 MET B N 1
ATOM 5445 C CA A MET B 2 333 ? 50.730 -50.711 37.498 0.50 13.22 329 MET B CA 1
ATOM 5446 C CA B MET B 2 333 ? 50.725 -50.748 37.576 0.50 14.99 329 MET B CA 1
ATOM 5447 C C . MET B 2 333 ? 50.989 -52.068 36.857 1.00 15.02 329 MET B C 1
ATOM 5448 O O . MET B 2 333 ? 52.113 -52.341 36.494 1.00 18.17 329 MET B O 1
ATOM 5457 N N . ASP B 2 334 ? 49.951 -52.906 36.703 1.00 15.68 330 ASP B N 1
ATOM 5458 C CA . ASP B 2 334 ? 50.063 -54.205 36.080 1.00 16.41 330 ASP B CA 1
ATOM 5459 C C . ASP B 2 334 ? 49.652 -54.135 34.596 1.00 15.52 330 ASP B C 1
ATOM 5460 O O . ASP B 2 334 ? 48.959 -53.205 34.189 1.00 16.18 330 ASP B O 1
ATOM 5465 N N . SER B 2 335 ? 50.011 -55.164 33.802 1.00 15.39 331 SER B N 1
ATOM 5466 C CA . SER B 2 335 ? 49.826 -55.118 32.322 1.00 16.98 331 SER B CA 1
ATOM 5467 C C . SER B 2 335 ? 48.361 -54.870 31.925 1.00 15.83 331 SER B C 1
ATOM 5468 O O . SER B 2 335 ? 48.099 -54.058 31.040 1.00 16.10 331 SER B O 1
ATOM 5471 N N . PHE B 2 336 ? 47.417 -55.569 32.572 1.00 15.26 332 PHE B N 1
ATOM 5472 C CA A PHE B 2 336 ? 45.979 -55.484 32.274 0.50 14.26 332 PHE B CA 1
ATOM 5473 C CA B PHE B 2 336 ? 46.003 -55.422 32.115 0.50 13.98 332 PHE B CA 1
ATOM 5474 C C . PHE B 2 336 ? 45.384 -54.114 32.596 1.00 14.26 332 PHE B C 1
ATOM 5475 O O . PHE B 2 336 ? 44.331 -53.732 32.077 1.00 15.72 332 PHE B O 1
ATOM 5490 N N . GLU B 2 337 ? 46.006 -53.430 33.553 1.00 14.03 333 GLU B N 1
ATOM 5491 C CA . GLU B 2 337 ? 45.615 -52.069 33.878 1.00 14.40 333 GLU B CA 1
ATOM 5492 C C . GLU B 2 337 ? 46.177 -51.059 32.857 1.00 14.68 333 GLU B C 1
ATOM 5493 O O . GLU B 2 337 ? 45.536 -50.057 32.533 1.00 13.38 333 GLU B O 1
ATOM 5499 N N . LYS B 2 338 ? 47.414 -51.325 32.414 1.00 13.59 334 LYS B N 1
ATOM 5500 C CA . LYS B 2 338 ? 48.120 -50.373 31.556 1.00 15.37 334 LYS B CA 1
ATOM 5501 C C . LYS B 2 338 ? 47.662 -50.338 30.110 1.00 14.34 334 LYS B C 1
ATOM 5502 O O . LYS B 2 338 ? 47.819 -49.323 29.412 1.00 15.84 334 LYS B O 1
ATOM 5508 N N . SER B 2 339 ? 47.073 -51.424 29.627 1.00 15.40 335 SER B N 1
ATOM 5509 C CA A SER B 2 339 ? 46.558 -51.432 28.232 0.50 15.31 335 SER B CA 1
ATOM 5510 C CA B SER B 2 339 ? 46.556 -51.438 28.244 0.50 16.32 335 SER B CA 1
ATOM 5511 C C . SER B 2 339 ? 45.506 -52.526 28.069 1.00 14.88 335 SER B C 1
ATOM 5512 O O . SER B 2 339 ? 45.604 -53.606 28.651 1.00 17.25 335 SER B O 1
ATOM 5517 N N . GLY B 2 340 ? 44.531 -52.233 27.244 1.00 16.28 336 GLY B N 1
ATOM 5518 C CA . GLY B 2 340 ? 43.470 -53.177 26.926 1.00 16.05 336 GLY B CA 1
ATOM 5519 C C . GLY B 2 340 ? 42.652 -52.599 25.807 1.00 15.43 336 GLY B C 1
ATOM 5520 O O . GLY B 2 340 ? 43.175 -51.906 24.940 1.00 17.91 336 GLY B O 1
ATOM 5521 N N . GLN B 2 341 ? 41.321 -52.786 25.892 1.00 14.97 337 GLN B N 1
ATOM 5522 C CA . GLN B 2 341 ? 40.410 -52.137 24.974 1.00 15.09 337 GLN B CA 1
ATOM 5523 C C . GLN B 2 341 ? 40.694 -50.622 24.895 1.00 14.87 337 GLN B C 1
ATOM 5524 O O . GLN B 2 341 ? 40.676 -50.036 23.821 1.00 15.91 337 GLN B O 1
ATOM 5530 N N . TYR B 2 342 ? 40.898 -50.011 26.054 1.00 13.98 338 TYR B N 1
ATOM 5531 C CA . TYR B 2 342 ? 41.375 -48.648 26.158 1.00 13.83 338 TYR B CA 1
ATOM 5532 C C . TYR B 2 342 ? 42.910 -48.723 26.189 1.00 14.38 338 TYR B C 1
ATOM 5533 O O . TYR B 2 342 ? 43.492 -49.167 27.178 1.00 14.49 338 TYR B O 1
ATOM 5542 N N . VAL B 2 343 ? 43.543 -48.343 25.077 1.00 15.35 339 VAL B N 1
ATOM 5543 C CA . VAL B 2 343 ? 44.969 -48.685 24.859 1.00 15.38 339 VAL B CA 1
ATOM 5544 C C . VAL B 2 343 ? 45.883 -47.984 25.854 1.00 15.08 339 VAL B C 1
ATOM 5545 O O . VAL B 2 343 ? 46.926 -48.530 26.205 1.00 16.64 339 VAL B O 1
ATOM 5549 N N . ASP B 2 344 ? 45.477 -46.803 26.327 1.00 14.72 340 ASP B N 1
ATOM 5550 C CA . ASP B 2 344 ? 46.333 -46.022 27.221 1.00 14.95 340 ASP B CA 1
ATOM 5551 C C . ASP B 2 344 ? 46.180 -46.296 28.718 1.00 13.69 340 ASP B C 1
ATOM 5552 O O . ASP B 2 344 ? 46.868 -45.671 29.533 1.00 14.94 340 ASP B O 1
ATOM 5557 N N . GLY B 2 345 ? 45.290 -47.235 29.078 1.00 13.65 341 GLY B N 1
ATOM 5558 C CA . GLY B 2 345 ? 45.211 -47.736 30.427 1.00 13.69 341 GLY B CA 1
ATOM 5559 C C . GLY B 2 345 ? 44.162 -47.044 31.301 1.00 11.78 341 GLY B C 1
ATOM 5560 O O . GLY B 2 345 ? 43.974 -45.811 31.227 1.00 12.47 341 GLY B O 1
ATOM 5561 N N . THR B 2 346 ? 43.562 -47.813 32.197 1.00 11.66 342 THR B N 1
ATOM 5562 C CA . THR B 2 346 ? 42.745 -47.258 33.268 1.00 11.15 342 THR B CA 1
ATOM 5563 C C . THR B 2 346 ? 42.865 -48.108 34.518 1.00 11.60 342 THR B C 1
ATOM 5564 O O . THR B 2 346 ? 43.033 -49.343 34.415 1.00 12.33 342 THR B O 1
ATOM 5568 N N . VAL B 2 347 ? 42.692 -47.464 35.683 1.00 11.12 343 VAL B N 1
ATOM 5569 C CA . VAL B 2 347 ? 42.186 -48.100 36.908 1.00 11.48 343 VAL B CA 1
ATOM 5570 C C . VAL B 2 347 ? 40.914 -47.309 37.218 1.00 11.33 343 VAL B C 1
ATOM 5571 O O . VAL B 2 347 ? 40.955 -46.313 37.952 1.00 12.26 343 VAL B O 1
ATOM 5575 N N . PHE B 2 348 ? 39.788 -47.741 36.642 1.00 10.41 344 PHE B N 1
ATOM 5576 C CA . PHE B 2 348 ? 38.553 -46.930 36.678 1.00 10.61 344 PHE B CA 1
ATOM 5577 C C . PHE B 2 348 ? 37.758 -47.321 37.920 1.00 10.75 344 PHE B C 1
ATOM 5578 O O . PHE B 2 348 ? 37.065 -48.344 37.938 1.00 10.98 344 PHE B O 1
ATOM 5586 N N . ILE B 2 349 ? 37.929 -46.549 38.986 1.00 10.15 345 ILE B N 1
ATOM 5587 C CA . ILE B 2 349 ? 37.438 -46.946 40.286 1.00 10.88 345 ILE B CA 1
ATOM 5588 C C . ILE B 2 349 ? 35.937 -46.685 40.374 1.00 10.95 345 ILE B C 1
ATOM 5589 O O . ILE B 2 349 ? 35.454 -45.619 39.950 1.00 10.49 345 ILE B O 1
ATOM 5594 N N . GLU B 2 350 ? 35.217 -47.657 40.925 1.00 10.10 346 GLU B N 1
ATOM 5595 C CA . GLU B 2 350 ? 33.744 -47.614 40.760 1.00 10.27 346 GLU B CA 1
ATOM 5596 C C . GLU B 2 350 ? 32.964 -48.325 41.854 1.00 10.32 346 GLU B C 1
ATOM 5597 O O . GLU B 2 350 ? 31.785 -47.976 42.067 1.00 11.46 346 GLU B O 1
ATOM 5603 N N . GLY B 2 351 ? 33.554 -49.267 42.565 1.00 10.67 347 GLY B N 1
ATOM 5604 C CA . GLY B 2 351 ? 32.878 -49.980 43.631 1.00 11.71 347 GLY B CA 1
ATOM 5605 C C . GLY B 2 351 ? 33.734 -50.017 44.879 1.00 10.58 347 GLY B C 1
ATOM 5606 O O . GLY B 2 351 ? 34.962 -50.107 44.773 1.00 11.44 347 GLY B O 1
ATOM 5607 N N . MET B 2 352 ? 33.131 -49.904 46.050 1.00 11.72 348 MET B N 1
ATOM 5608 C CA . MET B 2 352 ? 33.840 -50.030 47.342 1.00 11.97 348 MET B CA 1
ATOM 5609 C C . MET B 2 352 ? 32.927 -50.763 48.311 1.00 12.24 348 MET B C 1
ATOM 5610 O O . MET B 2 352 ? 31.746 -50.442 48.392 1.00 13.50 348 MET B O 1
ATOM 5615 N N . VAL B 2 353 ? 33.482 -51.695 49.082 1.00 13.17 349 VAL B N 1
ATOM 5616 C CA . VAL B 2 353 ? 32.709 -52.378 50.137 1.00 13.87 349 VAL B CA 1
ATOM 5617 C C . VAL B 2 353 ? 33.515 -52.348 51.425 1.00 13.25 349 VAL B C 1
ATOM 5618 O O . VAL B 2 353 ? 34.710 -52.682 51.411 1.00 13.97 349 VAL B O 1
ATOM 5622 N N . TYR B 2 354 ? 32.865 -51.931 52.516 1.00 13.30 350 TYR B N 1
ATOM 5623 C CA . TYR B 2 354 ? 33.429 -52.018 53.856 1.00 14.53 350 TYR B CA 1
ATOM 5624 C C . TYR B 2 354 ? 33.078 -53.387 54.396 1.00 14.45 350 TYR B C 1
ATOM 5625 O O . TYR B 2 354 ? 31.876 -53.683 54.600 1.00 16.04 350 TYR B O 1
ATOM 5634 N N . TYR B 2 355 ? 34.067 -54.259 54.561 1.00 15.39 351 TYR B N 1
ATOM 5635 C CA . TYR B 2 355 ? 33.841 -55.689 54.795 1.00 16.11 351 TYR B CA 1
ATOM 5636 C C . TYR B 2 355 ? 34.971 -56.227 55.620 1.00 17.33 351 TYR B C 1
ATOM 5637 O O . TYR B 2 355 ? 36.138 -55.984 55.322 1.00 18.27 351 TYR B O 1
ATOM 5646 N N . LYS B 2 356 ? 34.619 -56.947 56.666 1.00 18.88 352 LYS B N 1
ATOM 5647 C CA . LYS B 2 356 ? 35.593 -57.556 57.552 1.00 22.03 352 LYS B CA 1
ATOM 5648 C C . LYS B 2 356 ? 36.672 -56.534 57.971 1.00 19.46 352 LYS B C 1
ATOM 5649 O O . LYS B 2 356 ? 37.869 -56.808 58.003 1.00 23.14 352 LYS B O 1
ATOM 5655 N N . ASP B 2 357 ? 36.181 -55.334 58.287 1.00 17.90 353 ASP B N 1
ATOM 5656 C CA . ASP B 2 357 ? 36.948 -54.250 58.857 1.00 18.86 353 ASP B CA 1
ATOM 5657 C C . ASP B 2 357 ? 37.954 -53.594 57.887 1.00 18.72 353 ASP B C 1
ATOM 5658 O O . ASP B 2 357 ? 38.785 -52.789 58.306 1.00 21.17 353 ASP B O 1
ATOM 5663 N N . LYS B 2 358 ? 37.835 -53.894 56.604 1.00 17.03 354 LYS B N 1
ATOM 5664 C CA . LYS B 2 358 ? 38.714 -53.320 55.589 1.00 15.37 354 LYS B CA 1
ATOM 5665 C C . LYS B 2 358 ? 37.875 -52.783 54.405 1.00 15.77 354 LYS B C 1
ATOM 5666 O O . LYS B 2 358 ? 36.656 -53.042 54.315 1.00 17.54 354 LYS B O 1
ATOM 5672 N N . TRP B 2 359 ? 38.494 -51.988 53.528 1.00 13.98 355 TRP B N 1
ATOM 5673 C CA . TRP B 2 359 ? 37.824 -51.465 52.344 1.00 13.18 355 TRP B CA 1
ATOM 5674 C C . TRP B 2 359 ? 38.292 -52.187 51.101 1.00 13.36 355 TRP B C 1
ATOM 5675 O O . TRP B 2 359 ? 39.506 -52.209 50.824 1.00 15.29 355 TRP B O 1
ATOM 5686 N N . TYR B 2 360 ? 37.365 -52.801 50.375 1.00 12.51 356 TYR B N 1
ATOM 5687 C CA . TYR B 2 360 ? 37.606 -53.519 49.156 1.00 12.77 356 TYR B CA 1
ATOM 5688 C C . TYR B 2 360 ? 37.199 -52.620 47.986 1.00 12.38 356 TYR B C 1
ATOM 5689 O O . TYR B 2 360 ? 36.038 -52.217 47.868 1.00 13.80 356 TYR B O 1
ATOM 5698 N N . LEU B 2 361 ? 38.157 -52.310 47.122 1.00 11.85 357 LEU B N 1
ATOM 5699 C CA . LEU B 2 361 ? 37.985 -51.438 45.956 1.00 12.04 357 LEU B CA 1
ATOM 5700 C C . LEU B 2 361 ? 37.892 -52.275 44.682 1.00 11.76 357 LEU B C 1
ATOM 5701 O O . LEU B 2 361 ? 38.702 -53.196 44.479 1.00 13.67 357 LEU B O 1
ATOM 5706 N N . TYR B 2 362 ? 36.909 -51.988 43.829 1.00 11.22 358 TYR B N 1
ATOM 5707 C CA . TYR B 2 362 ? 36.697 -52.674 42.567 1.00 11.59 358 TYR B CA 1
ATOM 5708 C C . TYR B 2 362 ? 36.750 -51.665 41.432 1.00 11.30 358 TYR B C 1
ATOM 5709 O O . TYR B 2 362 ? 36.158 -50.557 41.524 1.00 12.09 358 TYR B O 1
ATOM 5718 N N . TYR B 2 363 ? 37.463 -52.014 40.364 1.00 10.88 359 TYR B N 1
ATOM 5719 C CA . TYR B 2 363 ? 37.767 -51.079 39.296 1.00 11.14 359 TYR B CA 1
ATOM 5720 C C . TYR B 2 363 ? 37.857 -51.758 37.952 1.00 10.88 359 TYR B C 1
ATOM 5721 O O . TYR B 2 363 ? 38.194 -52.959 37.853 1.00 12.18 359 TYR B O 1
ATOM 5730 N N . GLY B 2 364 ? 37.622 -50.989 36.906 1.00 10.74 360 GLY B N 1
ATOM 5731 C CA . GLY B 2 364 ? 37.900 -51.440 35.556 1.00 12.17 360 GLY B CA 1
ATOM 5732 C C . GLY B 2 364 ? 39.386 -51.346 35.224 1.00 12.68 360 GLY B C 1
ATOM 5733 O O . GLY B 2 364 ? 40.035 -50.381 35.639 1.00 12.34 360 GLY B O 1
ATOM 5734 N N . CYS B 2 365 ? 39.875 -52.315 34.459 1.00 12.76 361 CYS B N 1
ATOM 5735 C CA . CYS B 2 365 ? 41.290 -52.361 34.057 1.00 12.65 361 CYS B CA 1
ATOM 5736 C C . CYS B 2 365 ? 41.287 -52.218 32.522 1.00 11.90 361 CYS B C 1
ATOM 5737 O O . CYS B 2 365 ? 40.930 -53.164 31.759 1.00 13.38 361 CYS B O 1
ATOM 5740 N N . ALA B 2 366 ? 41.647 -51.009 32.084 1.00 12.22 362 ALA B N 1
ATOM 5741 C CA . ALA B 2 366 ? 41.782 -50.666 30.681 1.00 12.13 362 ALA B CA 1
ATOM 5742 C C . ALA B 2 366 ? 40.569 -51.061 29.799 1.00 11.88 362 ALA B C 1
ATOM 5743 O O . ALA B 2 366 ? 40.712 -51.437 28.642 1.00 14.16 362 ALA B O 1
ATOM 5745 N N . ASP B 2 367 ? 39.382 -50.882 30.374 1.00 12.62 363 ASP B N 1
ATOM 5746 C CA . ASP B 2 367 ? 38.127 -51.210 29.704 1.00 12.43 363 ASP B CA 1
ATOM 5747 C C . ASP B 2 367 ? 38.050 -52.699 29.284 1.00 13.32 363 ASP B C 1
ATOM 5748 O O . ASP B 2 367 ? 37.346 -53.013 28.331 1.00 14.30 363 ASP B O 1
ATOM 5753 N N . SER B 2 368 ? 38.736 -53.573 30.024 1.00 12.99 364 SER B N 1
ATOM 5754 C CA . SER B 2 368 ? 38.813 -55.005 29.636 1.00 13.73 364 SER B CA 1
ATOM 5755 C C . SER B 2 368 ? 38.587 -56.024 30.737 1.00 13.96 364 SER B C 1
ATOM 5756 O O . SER B 2 368 ? 38.014 -57.080 30.447 1.00 14.85 364 SER B O 1
ATOM 5759 N N . LYS B 2 369 ? 39.077 -55.763 31.950 1.00 13.10 365 LYS B N 1
ATOM 5760 C CA . LYS B 2 369 ? 38.969 -56.698 33.069 1.00 13.45 365 LYS B CA 1
ATOM 5761 C C . LYS B 2 369 ? 38.438 -55.939 34.304 1.00 12.35 365 LYS B C 1
ATOM 5762 O O . LYS B 2 369 ? 38.429 -54.695 34.325 1.00 13.19 365 LYS B O 1
ATOM 5768 N N . VAL B 2 370 ? 38.050 -56.693 35.329 1.00 12.83 366 VAL B N 1
ATOM 5769 C CA . VAL B 2 370 ? 37.781 -56.127 36.659 1.00 12.68 366 VAL B CA 1
ATOM 5770 C C . VAL B 2 370 ? 38.940 -56.505 37.559 1.00 11.84 366 VAL B C 1
ATOM 5771 O O . VAL B 2 370 ? 39.348 -57.676 37.595 1.00 13.70 366 VAL B O 1
ATOM 5775 N N . GLY B 2 371 ? 39.416 -55.517 38.322 1.00 11.82 367 GLY B N 1
ATOM 5776 C CA . GLY B 2 371 ? 40.428 -55.720 39.361 1.00 12.35 367 GLY B CA 1
ATOM 5777 C C . GLY B 2 371 ? 39.930 -55.310 40.729 1.00 12.19 367 GLY B C 1
ATOM 5778 O O . GLY B 2 371 ? 38.926 -54.614 40.850 1.00 12.98 367 GLY B O 1
ATOM 5779 N N . MET B 2 372 ? 40.666 -55.694 41.756 1.00 12.61 368 MET B N 1
ATOM 5780 C CA . MET B 2 372 ? 40.367 -55.300 43.134 1.00 13.34 368 MET B CA 1
ATOM 5781 C C . MET B 2 372 ? 41.643 -54.989 43.907 1.00 12.52 368 MET B C 1
ATOM 5782 O O . MET B 2 372 ? 42.767 -55.447 43.553 1.00 13.47 368 MET B O 1
ATOM 5787 N N . ALA B 2 373 ? 41.465 -54.269 45.006 1.00 12.60 369 ALA B N 1
ATOM 5788 C CA . ALA B 2 373 ? 42.567 -53.996 45.946 1.00 12.41 369 ALA B CA 1
ATOM 5789 C C . ALA B 2 373 ? 41.961 -53.712 47.322 1.00 12.74 369 ALA B C 1
ATOM 5790 O O . ALA B 2 373 ? 40.735 -53.449 47.435 1.00 14.27 369 ALA B O 1
ATOM 5792 N N . ILE B 2 374 ? 42.768 -53.779 48.374 1.00 12.89 370 ILE B N 1
ATOM 5793 C CA . ILE B 2 374 ? 42.305 -53.751 49.738 1.00 13.91 370 ILE B CA 1
ATOM 5794 C C . ILE B 2 374 ? 43.064 -52.691 50.553 1.00 13.17 370 ILE B C 1
ATOM 5795 O O . ILE B 2 374 ? 44.301 -52.680 50.572 1.00 13.99 370 ILE B O 1
ATOM 5800 N N . TYR B 2 375 ? 42.336 -51.787 51.201 1.00 13.42 371 TYR B N 1
ATOM 5801 C CA . TYR B 2 375 ? 42.853 -50.816 52.158 1.00 13.41 371 TYR B CA 1
ATOM 5802 C C . TYR B 2 375 ? 42.511 -51.268 53.574 1.00 14.23 371 TYR B C 1
ATOM 5803 O O . TYR B 2 375 ? 41.349 -51.528 53.875 1.00 14.47 371 TYR B O 1
ATOM 5812 N N . ASN B 2 376 ? 43.506 -51.285 54.453 1.00 15.17 372 ASN B N 1
ATOM 5813 C CA . ASN B 2 376 ? 43.320 -51.578 55.864 1.00 15.51 372 ASN B CA 1
ATOM 5814 C C . ASN B 2 376 ? 43.415 -50.319 56.719 1.00 15.35 372 ASN B C 1
ATOM 5815 O O . ASN B 2 376 ? 44.515 -49.845 56.964 1.00 17.29 372 ASN B O 1
ATOM 5820 N N . PRO B 2 377 ? 42.278 -49.774 57.202 1.00 15.79 373 PRO B N 1
ATOM 5821 C CA . PRO B 2 377 ? 42.357 -48.530 57.997 1.00 17.62 373 PRO B CA 1
ATOM 5822 C C . PRO B 2 377 ? 43.153 -48.650 59.277 1.00 20.87 373 PRO B C 1
ATOM 5823 O O . PRO B 2 377 ? 43.685 -47.667 59.771 1.00 23.56 373 PRO B O 1
ATOM 5827 N N . LYS B 2 378 ? 43.218 -49.853 59.839 1.00 20.65 374 LYS B N 1
ATOM 5828 C CA A LYS B 2 378 ? 43.956 -50.017 61.075 0.50 22.71 374 LYS B CA 1
ATOM 5829 C CA B LYS B 2 378 ? 43.976 -50.108 61.065 0.50 22.63 374 LYS B CA 1
ATOM 5830 C C . LYS B 2 378 ? 45.467 -49.932 60.845 1.00 23.70 374 LYS B C 1
ATOM 5831 O O . LYS B 2 378 ? 46.189 -49.449 61.755 1.00 25.90 374 LYS B O 1
ATOM 5842 N N . LYS B 2 379 ? 45.915 -50.331 59.636 1.00 21.68 375 LYS B N 1
ATOM 5843 C CA . LYS B 2 379 ? 47.358 -50.372 59.292 1.00 23.32 375 LYS B CA 1
ATOM 5844 C C . LYS B 2 379 ? 47.576 -49.890 57.844 1.00 21.80 375 LYS B C 1
ATOM 5845 O O . LYS B 2 379 ? 47.813 -50.676 56.931 1.00 21.99 375 LYS B O 1
ATOM 5851 N N . PRO B 2 380 ? 47.422 -48.575 57.612 1.00 21.16 376 PRO B N 1
ATOM 5852 C CA . PRO B 2 380 ? 47.369 -48.107 56.217 1.00 23.90 376 PRO B CA 1
ATOM 5853 C C . PRO B 2 380 ? 48.703 -48.294 55.450 1.00 33.44 376 PRO B C 1
ATOM 5854 O O . PRO B 2 380 ? 49.747 -47.879 55.884 1.00 66.82 376 PRO B O 1
ATOM 5858 N N . ALA B 2 381 ? 48.586 -48.964 54.303 1.00 20.72 377 ALA B N 1
ATOM 5859 C CA . ALA B 2 381 ? 49.751 -49.154 53.412 1.00 24.40 377 ALA B CA 1
ATOM 5860 C C . ALA B 2 381 ? 50.091 -47.836 52.674 1.00 20.63 377 ALA B C 1
ATOM 5861 O O . ALA B 2 381 ? 49.267 -46.911 52.607 1.00 17.64 377 ALA B O 1
ATOM 5863 N N . ALA B 2 382 ? 51.308 -47.752 52.133 1.00 19.60 378 ALA B N 1
ATOM 5864 C CA . ALA B 2 382 ? 51.604 -46.674 51.178 1.00 17.81 378 ALA B CA 1
ATOM 5865 C C . ALA B 2 382 ? 50.676 -46.789 49.952 1.00 15.87 378 ALA B C 1
ATOM 5866 O O . ALA B 2 382 ? 50.181 -47.871 49.614 1.00 17.77 378 ALA B O 1
ATOM 5868 N N . ALA B 2 383 ? 50.466 -45.663 49.280 1.00 15.45 379 ALA B N 1
ATOM 5869 C CA . ALA B 2 383 ? 49.720 -45.605 48.038 1.00 15.51 379 ALA B CA 1
ATOM 5870 C C . ALA B 2 383 ? 50.605 -46.040 46.866 1.00 14.87 379 ALA B C 1
ATOM 5871 O O . ALA B 2 383 ? 51.757 -46.446 47.086 1.00 16.95 379 ALA B O 1
ATOM 5873 N N . ASP B 2 384 ? 50.114 -46.035 45.633 1.00 13.85 380 ASP B N 1
ATOM 5874 C CA . ASP B 2 384 ? 50.964 -46.437 44.507 1.00 14.58 380 ASP B CA 1
ATOM 5875 C C . ASP B 2 384 ? 52.104 -45.428 44.386 1.00 15.12 380 ASP B C 1
ATOM 5876 O O . ASP B 2 384 ? 51.891 -44.206 44.496 1.00 15.47 380 ASP B O 1
ATOM 5881 N N . PRO B 2 385 ? 53.331 -45.919 44.166 1.00 16.50 381 PRO B N 1
ATOM 5882 C CA . PRO B 2 385 ? 54.457 -45.002 44.057 1.00 16.74 381 PRO B CA 1
ATOM 5883 C C . PRO B 2 385 ? 54.354 -44.065 42.873 1.00 16.56 381 PRO B C 1
ATOM 5884 O O . PRO B 2 385 ? 53.727 -44.378 41.872 1.00 16.07 381 PRO B O 1
ATOM 5888 N N . LEU B 2 386 ? 54.999 -42.899 42.977 1.00 17.17 382 LEU B N 1
ATOM 5889 C CA . LEU B 2 386 ? 55.012 -41.966 41.868 1.00 19.76 382 LEU B CA 1
ATOM 5890 C C . LEU B 2 386 ? 55.953 -42.504 40.784 1.00 18.59 382 LEU B C 1
ATOM 5891 O O . LEU B 2 386 ? 56.914 -43.189 41.116 1.00 22.80 382 LEU B O 1
ATOM 5896 N N . PRO B 2 387 ? 55.711 -42.176 39.499 1.00 20.03 383 PRO B N 1
ATOM 5897 C CA . PRO B 2 387 ? 56.617 -42.619 38.420 1.00 23.22 383 PRO B CA 1
ATOM 5898 C C . PRO B 2 387 ? 58.034 -42.065 38.565 1.00 28.88 383 PRO B C 1
ATOM 5899 O O . PRO B 2 387 ? 58.974 -42.743 38.165 1.00 40.15 383 PRO B O 1
ATOM 5903 N N . ALA B 2 388 ? 58.249 -40.855 39.070 1.00 35.05 384 ALA B N 1
ATOM 5904 C CA . ALA B 2 388 ? 57.609 -39.573 38.730 1.00 43.81 384 ALA B CA 1
ATOM 5905 C C . ALA B 2 388 ? 58.443 -38.816 37.644 1.00 55.69 384 ALA B C 1
ATOM 5906 O O . ALA B 2 388 ? 59.414 -39.313 37.038 1.00 58.62 384 ALA B O 1
#

Solvent-accessible surface area: 28568 Å² total; per-residue (Å²): 177,103,89,73,94,103,113,112,68,96,142,19,129,38,53,138,35,11,18,10,0,6,108,41,28,186,83,24,21,43,22,1,36,32,53,106,114,13,108,14,108,0,33,43,69,132,85,138,25,25,0,1,6,40,12,0,2,7,0,0,4,10,46,37,125,54,83,0,2,0,0,0,21,0,2,7,129,78,21,138,29,102,12,81,22,5,1,2,0,0,17,0,19,4,59,51,0,38,136,37,143,51,62,151,65,8,19,5,58,1,44,102,48,118,16,106,172,23,0,84,47,1,0,0,9,8,0,5,6,8,24,10,73,134,23,52,15,0,0,2,2,0,0,46,29,110,141,30,35,14,1,0,0,0,14,5,150,59,0,75,104,34,79,34,88,3,12,1,2,30,137,12,97,154,26,124,18,75,99,46,46,11,40,2,1,0,4,0,2,41,48,70,152,43,116,35,21,14,48,111,24,132,59,86,30,3,0,0,3,2,55,107,39,0,21,0,0,29,5,134,70,10,23,48,2,58,1,72,43,10,88,84,20,31,24,66,70,19,14,32,33,45,16,21,36,1,0,12,79,16,0,6,0,0,0,9,0,4,53,22,137,126,1,0,0,0,0,0,0,0,32,2,11,54,43,69,5,10,167,91,14,75,43,41,10,24,0,0,0,0,0,11,0,30,25,127,64,10,22,71,52,57,39,39,11,35,37,2,1,1,32,6,75,53,90,46,0,105,53,32,42,30,106,51,0,2,0,10,0,0,1,9,5,52,23,119,74,60,14,10,0,0,0,0,0,0,21,11,57,0,0,0,0,34,31,25,56,156,163,82,28,87,10,13,54,33,48,50,149,183,14,131,38,49,136,37,10,19,6,0,7,108,50,37,191,78,7,46,48,22,1,34,38,54,112,128,15,110,20,106,0,38,52,63,114,82,123,22,38,0,1,5,36,11,0,2,6,0,0,4,10,46,40,126,52,89,0,2,0,0,0,21,0,2,3,124,76,19,140,32,100,15,78,28,3,1,1,0,0,18,0,26,4,59,59,0,37,132,37,156,53,63,153,69,8,23,6,60,0,43,114,53,125,14,74,165,25,0,72,47,0,0,0,9,7,0,4,7,8,24,11,73,134,24,54,14,0,0,2,2,1,0,46,30,111,140,31,34,13,1,0,0,0,11,5,147,61,0,71,106,37,77,37,81,3,12,0,2,31,139,14,111,155,24,144,18,72,99,46,45,11,39,2,0,0,4,0,2,43,52,72,156,42,116,35,23,15,46,99,27,133,56,84,33,3,0,0,4,1,53,109,38,0,22,0,0,31,4,134,70,7,26,48,1,54,3,63,46,9,67,84,28,31,26,45,69,17,16,32,35,44,15,7,29,1,0,11,79,17,0,6,0,0,0,9,0,3,46,22,141,139,4,0,0,0,0,0,0,0,32,2,11,56,44,66,8,9,178,91,13,73,46,41,9,26,1,0,0,0,0,12,0,29,24,132,65,10,13,76,53,61,40,38,14,36,32,1,1,1,32,7,72,75,89,94,3,105,55,32,42,32,105,43,0,3,0,10,0,0,1,8,5,53,19,128,76,72,13,16,0,0,0,0,3,0,22,12,37,0,0,0,0,33,22,30,50,148,159,83,28,84,11,14,64,30,48,46

Organism: Bacteroides thetaiotaomicron (strain ATCC 29148 / DSM 2079 / JCM 5827 / CCUG 10774 / NCTC 10582 / VPI-5482 / E50) (NCBI:txid226186)

Secondary structure (DSSP, 8-state):
-----GGGS---PPPTTS----BPPTTT--SB---SS--EEETTTTEEE-TTSSEEEEEEEEEETTEEEEEEEEE-SS-SSTT-S-EEEEEEEESSSSS-EE-SS-SB---SSTTHHHHTTTEEEEEEEEE-TTS-EEEEEEEE-SS-EEEEEEEESSSSS-EEEEETTSSHHHHTTTT-----EEEEEEEETTEEEE--BTTBEEEEE-SSSBEEEEESSSSS-EE-B-TTSPBPPSB---TTSSSSSEEEE-S-EEEETTEEEEEEEEE--TTTS-TTS-TT-EEEEEEEEETTEEEEEEEE-SS-SB---SHHHHSSSSTT-BEEEEEEEEETTEEEEEEEETTTEEEEEEE-TTSPPPPPPP--/---PPPTTS----BPPTTT--SB---SS--EEETTTTEEE-TTSSEEEEEEEEEETTEEEEEEEEE-SS-SSTT-S-EEEEEEEESSSSS-EE-SS-SB---SSTTHHHHTTTEEEEEEEEE-TTS-EEEEEEEE-SS-EEEEEEEESSSSS-EEEEETTSSHHHHTTTT-----EEEEEEEETTEEEE--BTTBEEEEE-SSSBEEEEESSSSSEEE-B-TTSSBPPSB---TTSSSSSEEEE-SPEEEETTEEEEEEEEE--TTTS-TTS-TT-EEEEEEEEETTEEEEEEEE-SS-SB---SHHHHSSSSTT-BEEEEEEEEETTEEEEEEEETTTEEEEEEE-TTSPPP-PPP--

Nearest PDB structures (foldseek):
  5a7v-assembly2_B  TM=1.001E+00  e=1.389E-72  Bacteroides thetaiotaomicron
  3qc2-assembly2_B  TM=1.000E+00  e=8.469E-67  Bacteroides ovatus ATCC 8483
  3qc2-assembly1_A  TM=9.917E-01  e=1.155E-65  Bacteroides ovatus ATCC 8483
  3taw-assembly1_A  TM=9.942E-01  e=6.788E-55  Parabacteroides distasonis ATCC 8503
  4onz-assembly1_A  TM=9.868E-01  e=5.596E-51  Bacteroides ovatus ATCC 8483

B-factor: mean 17.8, std 9.45, range [7.02, 85.58]

Sequence (727 aa):
ASGQPSNDKKNVLPDDWAFGGFERPQGANPVISPIEEENTKFYCPMTQDDYVAWESNDTFNPAATLHDGKIVVLYRAEDKSGVGIGHRTSRLGYATTSSSDGIHFKREKTPVVFYPDNDTQKKLEWWPGGCEDPRIAVTAEGLYVMMTYTQWNRHHIPRLAIATSSRNLKDWTKHGPAFAKAYDGKFFNLGCKSGSILTEVVNNGKQVIKKIDGKYFMYWGEEHVFAATSEDLVNWTPYVNTDGSLRKLFSPRDGHFDSQLTECGPPAIYTPKGIVLLYNGKNSASRGDKRYTANVYAAGQALFDDANDPTRFITRLDEPFFRPMMDSFEKSSGQYVDGTVFIEGMVYYKDKWYLYYGCADSKVGMAIYNPKKKPAAADPLPAKKNVLPDDWAFGGFERPQGANPVIISPIENNTKFYCPMTQDYVAWESNDTFNPAATLHDGKIVVLYRAEDKSGVGIGHRTSRLGYATTSSSDGIHFKREKTPVFYPDNDTQKKLEWPGGCEDPRIAVTAEGLYVMMTYTQWNRHIPRLAIATSSRNLKDWTKHGPAFAKAYDGKFFNLGCKSGSILTEVVNGKQVIKKIDGKYFMYWGEEHVFAATSEDLVNWTPYVNTDGSLRKLFSPRDGHFDSQLTECGPPAIYTPKGIVLLYNGKNSASRGDKRYTANVYAAGQALFDDANDPTRFITRLDEPFFRPMMDSFFEKSSGQYVDGTVFIEGMVYYKDKWYLYYGCADSKVGMAIYNPKKKPAAADPLPA

Radius of gyration: 29.42 Å; Cα contacts (8 Å, |Δi|>4): 2273; chains: 2; bounding box: 61×92×51 Å